Protein 7NCC (pdb70)

Organism: Bacillus methanolicus (strain MGA3 / ATCC 53907) (NCBI:txid796606)

Foldseek 3Di:
DAAAACQVQLVVLLVPLFAAEEEEDQELLLLLLLLVLCQVLVFAHEYEYEPVSQVVHPHLLSNRVSNRVSCVVVVRDHHYFYEYPQQDALVSLVRNVVSPGQEYEPECQVPDLVSQLVRLLSSLVVNVVPNHAYEYEHFDAAEPPRQWDDPRRFGDLVSLLCSLVSRVHQEYETHAQHYADDRNDARRGPLVSLLSNCVSRVHAYEAENQPPHDLVRLSSSSVSRHHYYYDYVQLVVQLVVQLCVVCVVDVPDDDVCVSSVSSSVRSNVSSSVVCVSRVSRPVD/DAAAACQVLLVVLLVPLFAAEEEEDQELLLLLLQQVLCQVLVFEHEHEYEPVSQVVHVHLLSNNVSNVVSCVVVVRPHHYAYEYPQADALVSLVRNVVSPGQEYEDEPQVPDLVVQLVRLQVSCVVNVVPNHAYEYEHFDAAEPVPAWDDPNRFGDLVSLLVSLVSRVHQEYETRQQAHADDHSDATRGPLVSLLSNCVSRVHAYEAENCVPHDLVNLSSSSNSRHRYYYDYVQLVVQLVVLLVVQCVVDVPDDPVCSSNVVSSVSNSVSSSVVCVSRVRRPVD

Radius of gyration: 27.23 Å; Cα contacts (8 Å, |Δi|>4): 1271; chains: 2; bounding box: 46×60×80 Å

Secondary structure (DSSP, 8-state):
-----SHHHHHHHHHHT--EEEEE--SHHHHHHHHHHHHHTT--EEEEE-HHHHHHHT-HHHHHHHHHHHHHHTT--S-EEEEEEEE-SHHHHHHHHHTT-SEEEE--TTS-HHHHHHHHHHHHHHHTTTT-EEEEEES-PBPGGG-SPPGGGSPPHHHHHHHHHHH--SEEEE-SS-BSSS-SSS----HHHHHHHHHHH-S-EEES--TT--HHHHHHHHHTTEEEEEE-HHHHHHHHHHHHHHHHH-TT---THHHHHHHHHHHHHHHHHHHHHHT-TT--/-----SHHHHHHHHHHT--EEEEE--SHHHHHHHHHHHHHTT--EEEEE-HHHHHHHT-HHHHHHHHHHHHHHTT--S-EEEEEEEE-SHHHHHHHHHTT-SEEEE--TTS-HHHHHHHHHHHHHHHTTTT-EEEEEES--EEGGG-SPPGGGSPPHHHHHHHHHHH--SEEEE-SS-EES--SSS----HHHHHHHHHHH-S-EEE---TT--HHHHHHHHHTTEEEEEE-HHHHHHHHHHHHHHHHT-TT---THHHHHHHHHHHHHHHHHHHHHHT-TTT-

InterPro domains:
  IPR000771 Fructose-bisphosphate aldolase, class-II [PF01116] (4-283)
  IPR000771 Fructose-bisphosphate aldolase, class-II [PIRSF001359] (1-284)
  IPR000771 Fructose-bisphosphate aldolase, class-II [PS00602] (74-87)
  IPR000771 Fructose-bisphosphate aldolase, class-II [PS00806] (134-145)
  IPR000771 Fructose-bisphosphate aldolase, class-II [TIGR00167] (1-284)
  IPR000771 Fructose-bisphosphate aldolase, class-II [cd00947] (6-282)
  IPR011289 Fructose-1,6-bisphosphate aldolase, class 2 [TIGR01859] (3-284)
  IPR013785 Aldolase-type TIM barrel [G3DSA:3.20.20.70] (1-284)

Structure (mmCIF, N/CA/C/O backbone):
data_7NCC
#
_entry.id   7NCC
#
_cell.length_a   91.582
_cell.length_b   122.121
_cell.length_c   160.963
_cell.angle_alpha   90.000
_cell.angle_beta   90.000
_cell.angle_gamma   90.000
#
_symmetry.space_group_name_H-M   'C 2 2 21'
#
loop_
_entity.id
_entity.type
_entity.pdbx_description
1 polymer 'Putative class II fructose-1,6-bisphosphate aldolase'
2 non-polymer D-MALATE
3 non-polymer 'PHOSPHATE ION'
4 non-polymer IMIDAZOLE
5 water water
#
loop_
_atom_site.group_PDB
_atom_site.id
_atom_site.type_symbol
_atom_site.label_atom_id
_atom_site.label_alt_id
_atom_site.label_comp_id
_atom_site.label_asym_id
_atom_site.label_entity_id
_atom_site.label_seq_id
_atom_site.pdbx_PDB_ins_code
_atom_site.Cartn_x
_atom_site.Cartn_y
_atom_site.Cartn_z
_atom_site.occupancy
_atom_site.B_iso_or_equiv
_atom_site.auth_seq_id
_atom_site.auth_comp_id
_atom_site.auth_asym_id
_atom_site.auth_atom_id
_atom_site.pdbx_PDB_model_num
ATOM 1 N N . MET A 1 1 ? 1.633 37.289 38.224 1.00 129.00 1 MET A N 1
ATOM 2 C CA . MET A 1 1 ? 3.089 37.318 38.202 1.00 109.75 1 MET A CA 1
ATOM 3 C C . MET A 1 1 ? 3.615 36.266 37.238 1.00 79.18 1 MET A C 1
ATOM 4 O O . MET A 1 1 ? 4.819 36.147 37.136 1.00 67.76 1 MET A O 1
ATOM 9 N N . PRO A 1 2 ? 2.767 35.607 36.415 1.00 68.99 2 PRO A N 1
ATOM 10 C CA . PRO A 1 2 ? 3.105 34.342 35.764 1.00 65.67 2 PRO A CA 1
ATOM 11 C C . PRO A 1 2 ? 4.040 34.472 34.559 1.00 53.14 2 PRO A C 1
ATOM 12 O O . PRO A 1 2 ? 4.448 35.552 34.244 1.00 44.14 2 PRO A O 1
ATOM 16 N N . LEU A 1 3 ? 4.226 33.386 33.813 1.00 38.76 3 LEU A N 1
ATOM 17 C CA . LEU A 1 3 ? 5.064 33.424 32.595 1.00 36.77 3 LEU A CA 1
ATOM 18 C C . LEU A 1 3 ? 4.333 34.203 31.500 1.00 32.22 3 LEU A C 1
ATOM 19 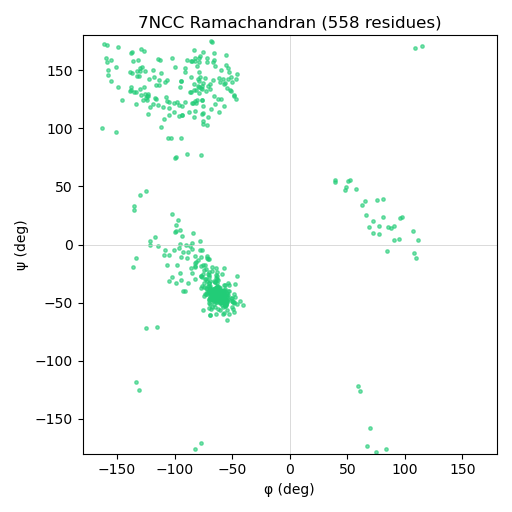O O . LEU A 1 3 ? 3.112 34.322 31.570 1.00 33.98 3 LEU A O 1
ATOM 24 N N . VAL A 1 4 ? 5.086 34.731 30.545 1.00 28.51 4 VAL A N 1
ATOM 25 C CA . VAL A 1 4 ? 4.570 35.435 29.346 1.00 27.76 4 VAL A CA 1
ATOM 26 C C . VAL A 1 4 ? 5.374 34.943 28.138 1.00 25.90 4 VAL A C 1
ATOM 27 O O . VAL A 1 4 ? 6.530 34.415 28.308 1.00 23.55 4 VAL A O 1
ATOM 31 N N . SER A 1 5 ? 4.764 35.103 26.958 1.00 24.37 5 SER A N 1
ATOM 32 C CA . SER A 1 5 ? 5.431 34.922 25.635 1.00 27.28 5 SER A CA 1
ATOM 33 C C . SER A 1 5 ? 6.469 36.042 25.441 1.00 27.22 5 SER A C 1
ATOM 34 O O . SER A 1 5 ? 6.521 36.969 26.304 1.00 28.41 5 SER A O 1
ATOM 37 N N . MET A 1 6 ? 7.246 35.992 24.361 1.00 24.75 6 MET A N 1
ATOM 38 C CA . MET A 1 6 ? 8.208 37.074 24.016 1.00 29.01 6 MET A CA 1
ATOM 39 C C . MET A 1 6 ? 7.515 38.193 23.234 1.00 31.40 6 MET A C 1
ATOM 40 O O . MET A 1 6 ? 8.169 39.200 22.961 1.00 31.68 6 MET A O 1
ATOM 45 N N . LYS A 1 7 ? 6.241 38.051 22.893 1.00 34.49 7 LYS A N 1
ATOM 46 C CA . LYS A 1 7 ? 5.608 39.019 21.969 1.00 39.89 7 LYS A CA 1
ATOM 47 C C . LYS A 1 7 ? 5.697 40.435 22.525 1.00 39.52 7 LYS A C 1
ATOM 48 O O . LYS A 1 7 ? 6.316 41.287 21.897 1.00 33.03 7 LYS A O 1
ATOM 54 N N . ASP A 1 8 ? 5.120 40.666 23.695 1.00 37.53 8 ASP A N 1
ATOM 55 C CA . ASP A 1 8 ? 4.972 42.033 24.239 1.00 37.39 8 ASP A CA 1
ATOM 56 C C . ASP A 1 8 ? 6.358 42.567 24.576 1.00 33.76 8 ASP A C 1
ATOM 57 O O . ASP A 1 8 ? 6.604 43.706 24.242 1.00 36.69 8 ASP A O 1
ATOM 62 N N . MET A 1 9 ? 7.243 41.754 25.160 1.00 31.90 9 MET A N 1
ATOM 63 C CA . MET A 1 9 ? 8.544 42.280 25.649 1.00 29.17 9 MET A CA 1
ATOM 64 C C . MET A 1 9 ? 9.429 42.647 24.458 1.00 28.80 9 MET A C 1
ATOM 65 O O . MET A 1 9 ? 10.147 43.606 24.638 1.00 25.20 9 MET A O 1
ATOM 70 N N . LEU A 1 10 ? 9.408 41.925 23.319 1.00 31.24 10 LEU A N 1
ATOM 71 C CA . LEU A 1 10 ? 10.306 42.261 22.154 1.00 33.15 10 LEU A CA 1
ATOM 72 C C . LEU A 1 10 ? 9.741 43.474 21.415 1.00 30.97 10 LEU A C 1
ATOM 73 O O . LEU A 1 10 ? 10.511 44.330 20.994 1.00 32.66 10 LEU A O 1
ATOM 78 N N . ASN A 1 11 ? 8.423 43.566 21.302 1.00 33.48 11 ASN A N 1
ATOM 79 C CA . ASN A 1 11 ? 7.803 44.789 20.743 1.00 33.12 11 ASN A CA 1
ATOM 80 C C . ASN A 1 11 ? 8.153 46.017 21.589 1.00 35.34 11 ASN A C 1
ATOM 81 O O . ASN A 1 11 ? 8.482 47.047 20.958 1.00 31.04 11 ASN A O 1
ATOM 86 N N . HIS A 1 12 ? 7.971 45.969 22.923 1.00 36.52 12 HIS A N 1
ATOM 87 C CA . HIS A 1 12 ? 8.401 47.074 23.823 1.00 35.08 12 HIS A CA 1
ATOM 88 C C . HIS A 1 12 ? 9.890 47.355 23.595 1.00 32.69 12 HIS A C 1
ATOM 89 O O . HIS A 1 12 ? 10.264 48.518 23.583 1.00 31.30 12 HIS A O 1
ATOM 96 N N . GLY A 1 13 ? 10.728 46.339 23.444 1.00 30.18 13 GLY A N 1
ATOM 97 C CA . GLY A 1 13 ? 12.163 46.551 23.181 1.00 25.94 13 GLY A CA 1
ATOM 98 C C . GLY A 1 13 ? 12.356 47.233 21.832 1.00 30.65 13 GLY A C 1
ATOM 99 O O . GLY A 1 13 ? 13.115 48.236 21.770 1.00 32.63 13 GLY A O 1
ATOM 100 N N . LYS A 1 14 ? 11.697 46.746 20.780 1.00 30.78 14 LYS A N 1
ATOM 101 C CA . LYS A 1 14 ? 11.912 47.318 19.423 1.00 35.26 14 LYS A CA 1
ATOM 102 C C . LYS A 1 14 ? 11.443 48.767 19.468 1.00 33.47 14 LYS A C 1
ATOM 103 O O . LYS A 1 14 ? 12.166 49.599 18.947 1.00 31.30 14 LYS A O 1
ATOM 109 N N . GLU A 1 15 ? 10.316 49.038 20.128 1.00 36.64 15 GLU A N 1
ATOM 110 C CA . GLU A 1 15 ? 9.721 50.400 20.202 1.00 41.88 15 GLU A CA 1
ATOM 111 C C . GLU A 1 15 ? 10.669 51.368 20.927 1.00 41.86 15 GLU A C 1
ATOM 112 O O . GLU A 1 15 ? 10.673 52.510 20.532 1.00 36.93 15 GLU A O 1
ATOM 118 N N . ASN A 1 16 ? 11.468 50.957 21.913 1.00 43.38 16 ASN A N 1
ATOM 119 C CA . ASN A 1 16 ? 12.165 51.925 22.818 1.00 41.72 16 ASN A CA 1
ATOM 120 C C . ASN A 1 16 ? 13.673 51.829 22.681 1.00 40.50 16 ASN A C 1
ATOM 121 O O . ASN A 1 16 ? 14.388 52.493 23.461 1.00 56.98 16 ASN A O 1
ATOM 126 N N . GLY A 1 17 ? 14.149 51.046 21.730 1.00 37.76 17 GLY A N 1
ATOM 127 C CA . GLY A 1 17 ? 15.592 50.976 21.450 1.00 41.12 17 GLY A CA 1
ATOM 128 C C . GLY A 1 17 ? 16.343 50.161 22.479 1.00 37.71 17 GLY A C 1
ATOM 129 O O . GLY A 1 17 ? 17.464 50.537 22.791 1.00 41.63 17 GLY A O 1
ATOM 130 N N . TYR A 1 18 ? 15.776 49.053 22.966 1.00 36.92 18 TYR A N 1
ATOM 131 C CA . TYR A 1 18 ? 16.563 48.093 23.790 1.00 35.03 18 TYR A CA 1
ATOM 132 C C . TYR A 1 18 ? 16.267 46.652 23.379 1.00 36.17 18 TYR A C 1
ATOM 133 O O . TYR A 1 18 ? 15.290 46.398 22.629 1.00 35.59 18 TYR A O 1
ATOM 142 N N . ALA A 1 19 ? 17.137 45.753 23.844 1.00 32.41 19 ALA A N 1
ATOM 143 C CA . ALA A 1 19 ? 17.105 44.293 23.619 1.00 30.66 19 ALA A CA 1
ATOM 144 C C . ALA A 1 19 ? 16.841 43.558 24.944 1.00 33.95 19 ALA A C 1
ATOM 145 O O . ALA A 1 19 ? 17.441 43.901 25.961 1.00 33.57 19 ALA A O 1
ATOM 147 N N . VAL A 1 20 ? 15.976 42.553 24.900 1.00 34.69 20 VAL A N 1
ATOM 148 C CA . VAL A 1 20 ? 15.868 41.540 25.982 1.00 31.62 20 VAL A CA 1
ATOM 149 C C . VAL A 1 20 ? 16.933 40.464 25.759 1.00 29.76 20 VAL A C 1
ATOM 150 O O . VAL A 1 20 ? 17.029 39.978 24.675 1.00 27.94 20 VAL A O 1
ATOM 154 N N . GLY A 1 21 ? 17.678 40.081 26.798 1.00 32.37 21 GLY A N 1
ATOM 155 C CA . GLY A 1 21 ? 18.610 38.944 26.722 1.00 24.83 21 GLY A CA 1
ATOM 156 C C . GLY A 1 21 ? 17.898 37.605 26.814 1.00 24.70 21 GLY A C 1
ATOM 157 O O . GLY A 1 21 ? 16.909 37.493 27.569 1.00 27.38 21 GLY A O 1
ATOM 158 N N . GLN A 1 22 ? 18.383 36.599 26.084 1.00 23.62 22 GLN A N 1
ATOM 159 C CA . GLN A 1 22 ? 18.013 35.199 26.341 1.00 24.87 22 GLN A CA 1
ATOM 160 C C . GLN A 1 22 ? 19.242 34.553 26.953 1.00 26.92 22 GLN A C 1
ATOM 161 O O . GLN A 1 22 ? 20.312 34.640 26.350 1.00 25.41 22 GLN A O 1
ATOM 167 N N . PHE A 1 23 ? 19.069 33.920 28.108 1.00 26.60 23 PHE A N 1
ATOM 168 C CA . PHE A 1 23 ? 20.166 33.261 28.843 1.00 24.20 23 PHE A CA 1
ATOM 169 C C . PHE A 1 23 ? 19.719 31.829 29.014 1.00 22.76 23 PHE A C 1
ATOM 170 O O . PHE A 1 23 ? 18.621 31.591 29.547 1.00 24.08 23 PHE A O 1
ATOM 178 N N . ASN A 1 24 ? 20.542 30.904 28.561 1.00 23.56 24 ASN A N 1
ATOM 179 C CA . ASN A 1 24 ? 20.124 29.487 28.528 1.00 24.55 24 ASN A CA 1
ATOM 180 C C . ASN A 1 24 ? 20.292 28.837 29.903 1.00 25.77 24 ASN A C 1
ATOM 181 O O . ASN A 1 24 ? 21.384 28.952 30.501 1.00 28.27 24 ASN A O 1
ATOM 186 N N . ILE A 1 25 ? 19.248 28.123 30.331 1.00 25.17 25 ILE A N 1
ATOM 187 C CA . ILE A 1 25 ? 19.335 27.306 31.557 1.00 25.43 25 ILE A CA 1
ATOM 188 C C . ILE A 1 25 ? 20.233 26.097 31.249 1.00 23.54 25 ILE A C 1
ATOM 189 O O . ILE A 1 25 ? 19.782 25.168 30.564 1.00 23.61 25 ILE A O 1
ATOM 194 N N . ASN A 1 26 ? 21.485 26.132 31.708 1.00 24.47 26 ASN A N 1
ATOM 195 C CA . ASN A 1 26 ? 22.481 25.046 31.489 1.00 26.65 26 ASN A CA 1
ATOM 196 C C . ASN A 1 26 ? 22.108 23.797 32.293 1.00 27.74 26 ASN A C 1
ATOM 197 O O . ASN A 1 26 ? 22.280 22.662 31.806 1.00 28.36 26 ASN A O 1
ATOM 202 N N . ASN A 1 27 ? 21.664 24.015 33.522 1.00 29.62 27 ASN A N 1
ATOM 203 C CA . ASN A 1 27 ? 21.365 22.958 34.536 1.00 32.32 27 ASN A CA 1
ATOM 204 C C . ASN A 1 27 ? 20.463 23.629 35.575 1.00 30.89 27 ASN A C 1
ATOM 205 O O . ASN A 1 27 ? 20.314 24.865 35.498 1.00 29.65 27 ASN A O 1
ATOM 210 N N . LEU A 1 28 ? 19.909 22.904 36.532 1.00 29.81 28 LEU A N 1
ATOM 211 C CA . LEU A 1 28 ? 18.845 23.462 37.407 1.00 31.10 28 LEU A CA 1
ATOM 212 C C . LEU A 1 28 ? 19.329 24.692 38.194 1.00 27.95 28 LEU A C 1
ATOM 213 O O . LEU A 1 28 ? 18.503 25.621 38.339 1.00 27.16 28 LEU A O 1
ATOM 218 N N A GLU A 1 29 ? 20.604 24.692 38.646 0.50 35.19 29 GLU A N 1
ATOM 219 N N B GLU A 1 29 ? 20.587 24.709 38.661 0.50 35.09 29 GLU A N 1
ATOM 220 C CA A GLU A 1 29 ? 21.261 25.756 39.480 0.50 38.06 29 GLU A CA 1
ATOM 221 C CA B GLU A 1 29 ? 21.176 25.782 39.526 0.50 38.24 29 GLU A CA 1
ATOM 222 C C A GLU A 1 29 ? 21.206 27.116 38.763 0.50 33.68 29 GLU A C 1
ATOM 223 C C B GLU A 1 29 ? 21.239 27.130 38.776 0.50 35.18 29 GLU A C 1
ATOM 224 O O A GLU A 1 29 ? 20.909 28.151 39.407 0.50 31.78 29 GLU A O 1
ATOM 225 O O B GLU A 1 29 ? 21.011 28.184 39.413 0.50 32.89 29 GLU A O 1
ATOM 236 N N . PHE A 1 30 ? 21.527 27.108 37.472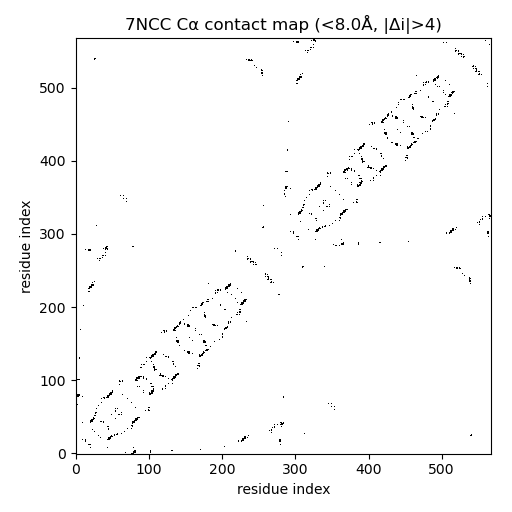 1.00 33.58 30 PHE A N 1
ATOM 237 C CA . PHE A 1 30 ? 21.507 28.300 36.586 1.00 34.78 30 PHE A CA 1
ATOM 238 C C . PHE A 1 30 ? 20.176 29.028 36.632 1.00 31.87 30 PHE A C 1
ATOM 239 O O . PHE A 1 30 ? 20.156 30.245 36.517 1.00 39.68 30 PHE A O 1
ATOM 247 N N . GLY A 1 31 ? 19.086 28.271 36.637 1.00 31.97 31 GLY A N 1
ATOM 248 C CA . GLY A 1 31 ? 17.735 28.844 36.564 1.00 35.65 31 GLY A CA 1
ATOM 249 C C . GLY A 1 31 ? 17.544 29.885 37.636 1.00 37.51 31 GLY A C 1
ATOM 250 O O . GLY A 1 31 ? 16.946 30.957 37.349 1.00 37.02 31 GLY A O 1
ATOM 251 N N . GLN A 1 32 ? 18.071 29.612 38.829 1.00 34.42 32 GLN A N 1
ATOM 252 C CA . GLN A 1 32 ? 17.819 30.533 39.963 1.00 34.23 32 GLN A CA 1
ATOM 253 C C . GLN A 1 32 ? 18.624 31.806 39.710 1.00 30.07 32 GLN A C 1
ATOM 254 O O . GLN A 1 32 ? 18.078 32.948 39.989 1.00 30.89 32 GLN A O 1
ATOM 260 N N . ALA A 1 33 ? 19.839 31.641 39.174 1.00 24.09 33 ALA A N 1
ATOM 261 C CA . ALA A 1 33 ? 20.745 32.766 38.880 1.00 27.05 33 ALA A CA 1
ATOM 262 C C . ALA A 1 33 ? 20.090 33.696 37.846 1.00 29.60 33 ALA A C 1
ATOM 263 O O . ALA A 1 33 ? 20.160 34.953 37.975 1.00 31.30 33 ALA A O 1
ATOM 265 N N . ILE A 1 34 ? 19.458 33.117 36.834 1.00 26.20 34 ILE A N 1
ATOM 266 C CA . ILE A 1 34 ? 18.907 33.953 35.735 1.00 24.80 34 ILE A CA 1
ATOM 267 C C . ILE A 1 34 ? 17.746 34.782 36.292 1.00 25.23 34 ILE A C 1
ATOM 268 O O . ILE A 1 34 ? 17.683 35.996 35.994 1.00 28.61 34 ILE A O 1
ATOM 273 N N . LEU A 1 35 ? 16.860 34.162 37.072 1.00 22.83 35 LEU A N 1
ATOM 274 C CA . LEU A 1 35 ? 15.713 34.868 37.706 1.00 25.05 35 LEU A CA 1
ATOM 275 C C . LEU A 1 35 ? 16.169 35.944 38.715 1.00 27.78 35 LEU A C 1
ATOM 276 O O . LEU A 1 35 ? 15.521 36.998 38.774 1.00 32.47 35 LEU A O 1
ATOM 281 N N A GLN A 1 36 ? 17.214 35.748 39.517 0.50 29.01 36 GLN A N 1
ATOM 282 N N B GLN A 1 36 ? 17.221 35.660 39.485 0.50 28.70 36 GLN A N 1
ATOM 283 C CA A GLN A 1 36 ? 17.517 36.796 40.526 0.50 29.82 36 GLN A CA 1
ATOM 284 C CA B GLN A 1 36 ? 17.755 36.572 40.522 0.50 28.97 36 GLN A CA 1
ATOM 285 C C A GLN A 1 36 ? 18.281 37.914 39.799 0.50 29.08 36 GLN A C 1
ATOM 286 C C B GLN A 1 36 ? 18.257 37.822 39.788 0.50 28.18 36 GLN A C 1
ATOM 287 O O A GLN A 1 36 ? 18.032 39.113 40.141 0.50 32.10 36 GLN A O 1
ATOM 288 O O B GLN A 1 36 ? 17.826 38.973 40.121 0.50 30.44 36 GLN A O 1
ATOM 299 N N . ALA A 1 37 ? 19.078 37.599 38.767 1.00 24.52 37 ALA A N 1
ATOM 300 C CA . ALA A 1 37 ? 19.614 38.683 37.906 1.00 24.08 37 ALA A CA 1
ATOM 301 C C . ALA A 1 37 ? 18.457 39.582 37.415 1.00 26.15 37 ALA A C 1
ATOM 302 O O . ALA A 1 37 ? 18.466 40.835 37.642 1.00 31.26 37 ALA A O 1
ATOM 304 N N . ALA A 1 38 ? 17.476 39.001 36.743 1.00 27.38 38 ALA A N 1
ATOM 305 C CA . ALA A 1 38 ? 16.336 39.733 36.158 1.00 27.94 38 ALA A CA 1
ATOM 306 C C . ALA A 1 38 ? 15.605 40.499 37.249 1.00 27.55 38 ALA A C 1
ATOM 307 O O . ALA A 1 38 ? 15.273 41.687 37.012 1.00 28.84 38 ALA A O 1
ATOM 309 N N . GLU A 1 39 ? 15.306 39.834 38.369 1.00 29.20 39 GLU A N 1
ATOM 310 C CA . GLU A 1 39 ? 14.573 40.513 39.489 1.00 32.54 39 GLU A CA 1
ATOM 311 C C . GLU A 1 39 ? 15.372 41.730 40.000 1.00 32.91 39 GLU A C 1
ATOM 312 O O . GLU A 1 39 ? 14.760 42.819 40.159 1.00 37.31 39 GLU A O 1
ATOM 318 N N . GLU A 1 40 ? 16.666 41.559 40.259 1.00 26.71 40 GLU A N 1
ATOM 319 C CA . GLU A 1 40 ? 17.560 42.634 40.736 1.00 29.64 40 GLU A CA 1
ATOM 320 C C . GLU A 1 40 ? 17.722 43.777 39.724 1.00 33.97 40 GLU A C 1
ATOM 321 O O . GLU A 1 40 ? 18.017 44.921 40.166 1.00 33.89 40 GLU A O 1
ATOM 327 N N . GLU A 1 41 ? 17.628 43.522 38.426 1.00 36.40 41 GLU A N 1
ATOM 328 C CA . GLU A 1 41 ? 17.817 44.577 37.367 1.00 35.77 41 GLU A CA 1
ATOM 329 C C . GLU A 1 41 ? 16.464 45.143 36.950 1.00 36.49 41 GLU A C 1
ATOM 330 O O . GLU A 1 41 ? 16.392 46.009 36.050 1.00 44.50 41 GLU A O 1
ATOM 336 N N . LYS A 1 42 ? 15.410 44.642 37.557 1.00 33.68 42 LYS A N 1
ATOM 337 C CA . LYS A 1 42 ? 14.035 45.016 37.177 1.00 36.17 42 LYS A CA 1
ATOM 338 C C . LYS A 1 42 ? 13.980 44.896 35.660 1.00 35.20 42 LYS A C 1
ATOM 339 O O . LYS A 1 42 ? 13.482 45.798 35.041 1.00 35.25 42 LYS A O 1
ATOM 345 N N . SER A 1 43 ? 14.499 43.774 35.151 1.00 35.24 43 SER A N 1
ATOM 346 C CA . SER A 1 43 ? 14.598 43.433 33.717 1.00 31.87 43 SER A CA 1
ATOM 347 C C . SER A 1 43 ? 13.589 42.364 33.293 1.00 31.36 43 SER A C 1
ATOM 348 O O . SER A 1 43 ? 13.351 41.342 33.965 1.00 27.50 43 SER A O 1
ATOM 351 N N . PRO A 1 44 ? 13.003 42.491 32.087 1.00 27.20 44 PRO A N 1
ATOM 352 C CA . PRO A 1 44 ? 12.417 41.306 31.475 1.00 28.10 44 PRO A CA 1
ATOM 353 C C . PRO A 1 44 ? 13.545 40.318 31.131 1.00 22.13 44 PRO A C 1
ATOM 354 O O . PRO A 1 44 ? 14.706 40.683 30.995 1.00 23.63 44 PRO A O 1
ATOM 358 N N . VAL A 1 45 ? 13.201 39.054 31.009 1.00 23.00 45 VAL A N 1
ATOM 359 C CA . VAL A 1 45 ? 14.242 38.038 30.699 1.00 24.03 45 VAL A CA 1
ATOM 360 C C . VAL A 1 45 ? 13.609 36.884 29.935 1.00 22.59 45 VAL A C 1
ATOM 361 O O . VAL A 1 45 ? 12.387 36.561 30.116 1.00 24.06 45 VAL A O 1
ATOM 365 N N . ILE A 1 46 ? 14.440 36.245 29.136 1.00 22.72 46 ILE A N 1
ATOM 366 C CA . ILE A 1 46 ? 14.030 35.065 28.333 1.00 22.65 46 ILE A CA 1
ATOM 367 C C . ILE A 1 46 ? 14.890 33.929 28.817 1.00 20.21 46 ILE A C 1
ATOM 368 O O . ILE A 1 46 ? 16.092 34.047 28.733 1.00 23.27 46 ILE A O 1
ATOM 373 N N . ILE A 1 47 ? 14.269 32.870 29.308 1.00 20.90 47 ILE A N 1
ATOM 374 C CA . ILE A 1 47 ? 15.041 31.678 29.712 1.00 23.77 47 ILE A CA 1
ATOM 375 C C . ILE A 1 47 ? 15.051 30.741 28.490 1.00 23.02 47 ILE A C 1
ATOM 376 O O . ILE A 1 47 ? 13.966 30.249 28.053 1.00 26.59 47 ILE A O 1
ATOM 381 N N . GLY A 1 48 ? 16.217 30.570 27.891 1.00 25.49 48 GLY A N 1
ATOM 382 C CA . GLY A 1 48 ? 16.357 29.675 26.725 1.00 24.38 48 GLY A CA 1
ATOM 383 C C . GLY A 1 48 ? 16.527 28.233 27.194 1.00 24.52 48 GLY A C 1
ATOM 384 O O . GLY A 1 48 ? 17.284 28.004 28.162 1.00 23.66 48 GLY A O 1
ATOM 385 N N . VAL A 1 49 ? 15.870 27.284 26.538 1.00 22.49 49 VAL A N 1
ATOM 386 C CA . VAL A 1 49 ? 16.122 25.844 26.781 1.00 25.56 49 VAL A CA 1
ATOM 387 C C . VAL A 1 49 ? 16.477 25.126 25.487 1.00 25.56 49 VAL A C 1
ATOM 388 O O . VAL A 1 49 ? 15.673 25.131 24.540 1.00 31.19 49 VAL A O 1
ATOM 392 N N . SER A 1 50 ? 17.601 24.446 25.481 1.00 25.14 50 SER A N 1
ATOM 393 C CA . SER A 1 50 ? 17.968 23.544 24.359 1.00 25.42 50 SER A CA 1
ATOM 394 C C . SER A 1 50 ? 17.315 22.196 24.621 1.00 26.26 50 SER A C 1
ATOM 395 O O . SER A 1 50 ? 16.991 21.899 25.803 1.00 24.20 50 SER A O 1
ATOM 398 N N . VAL A 1 51 ? 17.130 21.405 23.579 1.00 26.98 51 VAL A N 1
ATOM 399 C CA . VAL A 1 51 ? 16.693 19.993 23.699 1.00 27.93 51 VAL A CA 1
ATOM 400 C C . VAL A 1 51 ? 17.740 19.251 24.548 1.00 30.18 51 VAL A C 1
ATOM 401 O O . VAL A 1 51 ? 17.315 18.457 25.432 1.00 29.25 51 VAL A O 1
ATOM 405 N N . GLY A 1 52 ? 19.043 19.486 24.340 1.00 30.04 52 GLY A N 1
ATOM 406 C CA . GLY A 1 52 ? 20.104 18.806 25.136 1.00 30.91 52 GLY A CA 1
ATOM 407 C C . GLY A 1 52 ? 20.066 19.171 26.629 1.00 29.59 52 GLY A C 1
ATOM 408 O O . GLY A 1 52 ? 20.253 18.283 27.505 1.00 26.07 52 GLY A O 1
ATOM 409 N N . ALA A 1 53 ? 19.817 20.437 26.960 1.00 27.62 53 ALA A N 1
ATOM 410 C CA . ALA A 1 53 ? 19.722 20.865 28.359 1.00 27.98 53 ALA A CA 1
ATOM 411 C C . ALA A 1 53 ? 18.503 20.172 28.978 1.00 29.39 53 ALA A C 1
ATOM 412 O O . ALA A 1 53 ? 18.630 19.627 30.103 1.00 28.07 53 ALA A O 1
ATOM 414 N N . ALA A 1 54 ? 17.376 20.166 28.267 1.00 25.70 54 ALA A N 1
ATOM 415 C CA . ALA A 1 54 ? 16.125 19.502 28.679 1.00 29.49 54 ALA A CA 1
ATOM 416 C C . ALA A 1 54 ? 16.388 18.020 28.955 1.00 34.19 54 ALA A C 1
ATOM 417 O O . ALA A 1 54 ? 15.955 17.536 30.037 1.00 30.91 54 ALA A O 1
ATOM 419 N N . ASN A 1 55 ? 17.057 17.301 28.062 1.00 35.26 55 ASN A N 1
ATOM 420 C CA . ASN A 1 55 ? 17.420 15.873 28.312 1.00 36.21 55 ASN A CA 1
ATOM 421 C C . ASN A 1 55 ? 18.244 15.766 29.608 1.00 30.73 55 ASN A C 1
ATOM 422 O O . ASN A 1 55 ? 17.949 14.914 30.386 1.00 25.34 55 ASN A O 1
ATOM 427 N N . TYR A 1 56 ? 19.261 16.607 29.800 1.00 31.58 56 TYR A N 1
ATOM 428 C CA . TYR A 1 56 ? 20.114 16.589 31.008 1.00 32.65 56 TYR A CA 1
ATOM 429 C C . TYR A 1 56 ? 19.238 16.796 32.266 1.00 29.70 56 TYR A C 1
ATOM 430 O O . TYR A 1 56 ? 19.502 16.048 33.222 1.00 28.77 56 TYR A O 1
ATOM 439 N N . MET A 1 57 ? 18.229 17.691 32.254 1.00 25.29 57 MET A N 1
ATOM 440 C CA . MET A 1 57 ? 17.485 18.094 33.481 1.00 24.84 57 MET A CA 1
ATOM 441 C C . MET A 1 57 ? 16.237 17.242 33.713 1.00 27.18 57 MET A C 1
ATOM 442 O O . MET A 1 57 ? 15.608 17.370 34.824 1.00 31.37 57 MET A O 1
ATOM 447 N N . GLY A 1 58 ? 15.886 16.360 32.767 1.00 24.59 58 GLY A N 1
ATOM 448 C CA . GLY A 1 58 ? 14.706 15.492 32.913 1.00 26.22 58 GLY A CA 1
ATOM 449 C C . GLY A 1 58 ? 13.459 16.007 32.220 1.00 28.40 58 GLY A C 1
ATOM 450 O O . GLY A 1 58 ? 12.360 15.601 32.616 1.00 30.88 58 GLY A O 1
ATOM 451 N N . GLY A 1 59 ? 13.573 16.849 31.191 1.00 28.04 59 GLY A N 1
ATOM 452 C CA . GLY A 1 59 ? 12.439 17.123 30.281 1.00 26.48 59 GLY A CA 1
ATOM 453 C C . GLY A 1 59 ? 11.935 18.554 30.338 1.00 27.98 59 GLY A C 1
ATOM 454 O O . GLY A 1 59 ? 12.298 19.322 31.303 1.00 29.11 59 GLY A O 1
ATOM 455 N N . PHE A 1 60 ? 11.047 18.897 29.407 1.00 25.60 60 PHE A N 1
ATOM 456 C CA . PHE A 1 60 ? 10.527 20.274 29.260 1.00 28.05 60 PHE A CA 1
ATOM 457 C C . PHE A 1 60 ? 9.686 20.627 30.488 1.00 27.74 60 PHE A C 1
ATOM 458 O O . PHE A 1 60 ? 9.830 21.748 31.031 1.00 25.42 60 PHE A O 1
ATOM 466 N N . LYS A 1 61 ? 8.840 19.700 30.920 1.00 28.89 61 LYS A N 1
ATOM 467 C CA . LYS A 1 61 ? 7.828 19.958 31.983 1.00 30.39 61 LYS A CA 1
ATOM 468 C C . LYS A 1 61 ? 8.509 20.176 33.346 1.00 27.01 61 LYS A C 1
ATOM 469 O O . LYS A 1 61 ? 8.117 21.091 34.062 1.00 26.10 61 LYS A O 1
ATOM 475 N N . LEU A 1 62 ? 9.501 19.375 33.690 1.00 25.16 62 LEU A N 1
ATOM 476 C CA . LEU A 1 62 ? 10.292 19.584 34.934 1.00 25.89 62 LEU A CA 1
ATOM 477 C C . LEU A 1 62 ? 10.904 20.983 34.930 1.00 28.88 62 LEU A C 1
ATOM 478 O O . LEU A 1 62 ? 10.952 21.551 36.011 1.00 30.72 62 LEU A O 1
ATOM 483 N N . ILE A 1 63 ? 11.413 21.482 33.795 1.00 26.55 63 ILE A N 1
ATOM 484 C CA . ILE A 1 63 ? 12.109 22.802 33.728 1.00 24.11 63 ILE A CA 1
ATOM 485 C C . ILE A 1 63 ? 11.072 23.902 33.944 1.00 22.71 63 ILE A C 1
ATOM 486 O O . ILE A 1 63 ? 11.335 24.797 34.755 1.00 26.21 63 ILE A O 1
ATOM 491 N N . VAL A 1 64 ? 9.897 23.783 33.320 1.00 20.85 64 VAL A N 1
ATOM 492 C CA . VAL A 1 64 ? 8.801 24.775 33.523 1.00 23.85 64 VAL A CA 1
ATOM 493 C C . VAL A 1 64 ? 8.407 24.767 35.019 1.00 27.40 64 VAL A C 1
ATOM 494 O O . VAL A 1 64 ? 8.311 25.884 35.620 1.00 27.21 64 VAL A O 1
ATOM 498 N N . ASP A 1 65 ? 8.160 23.589 35.599 1.00 24.58 65 ASP A N 1
ATOM 499 C CA . ASP A 1 65 ? 7.659 23.502 36.993 1.00 29.81 65 ASP A CA 1
ATOM 500 C C . ASP A 1 65 ? 8.693 24.183 37.906 1.00 27.88 65 ASP A C 1
ATOM 501 O O . ASP A 1 65 ? 8.304 24.948 38.783 1.00 27.35 65 ASP A O 1
ATOM 506 N N . MET A 1 66 ? 9.974 23.957 37.628 1.00 26.46 66 MET A N 1
ATOM 507 C CA . MET A 1 66 ? 11.045 24.450 38.492 1.00 27.58 66 MET A CA 1
ATOM 508 C C . MET A 1 66 ? 11.201 25.963 38.305 1.00 29.62 66 MET A C 1
ATOM 509 O O . MET A 1 66 ? 11.468 26.642 39.322 1.00 29.90 66 MET A O 1
ATOM 514 N N . VAL A 1 67 ? 11.034 26.501 37.093 1.00 24.07 67 VAL A N 1
ATOM 515 C CA . VAL A 1 67 ? 11.092 27.968 36.896 1.00 25.87 67 VAL A CA 1
ATOM 516 C C . VAL A 1 67 ? 9.866 28.538 37.624 1.00 24.93 67 VAL A C 1
ATOM 517 O O . VAL A 1 67 ? 9.977 29.475 38.361 1.00 24.30 67 VAL A O 1
ATOM 521 N N . LYS A 1 68 ? 8.693 27.960 37.467 1.00 24.76 68 LYS A N 1
ATOM 522 C CA . LYS A 1 68 ? 7.490 28.496 38.138 1.00 26.24 68 LYS A CA 1
ATOM 523 C C . LYS A 1 68 ? 7.672 28.393 39.653 1.00 27.04 68 LYS A C 1
ATOM 524 O O . LYS A 1 68 ? 7.362 29.404 40.314 1.00 28.25 68 LYS A O 1
ATOM 530 N N . SER A 1 69 ? 8.176 27.271 40.179 1.00 28.70 69 SER A N 1
ATOM 531 C CA . SER A 1 69 ? 8.433 27.155 41.651 1.00 28.95 69 SER A CA 1
ATOM 532 C C . SER A 1 69 ? 9.430 28.227 42.049 1.00 32.22 69 SER A C 1
ATOM 533 O O . SER A 1 69 ? 9.254 28.768 43.127 1.00 37.00 69 SER A O 1
ATOM 536 N N . SER A 1 70 ? 10.464 28.486 41.250 1.00 27.36 70 SER A N 1
ATOM 537 C CA . SER A 1 70 ? 11.520 29.447 41.653 1.00 28.12 70 SER A CA 1
ATOM 538 C C . SER A 1 70 ? 10.920 30.858 41.628 1.00 30.82 70 SER A C 1
ATOM 539 O O . SER A 1 70 ? 11.228 31.652 42.529 1.00 28.91 70 SER A O 1
ATOM 542 N N . MET A 1 71 ? 10.095 31.185 40.639 1.00 28.97 71 MET A N 1
ATOM 543 C CA . MET A 1 71 ? 9.491 32.550 40.576 1.00 31.42 71 MET A CA 1
ATOM 544 C C . MET A 1 71 ? 8.636 32.802 41.836 1.00 33.18 71 MET A C 1
ATOM 545 O O . MET A 1 71 ? 8.676 33.894 42.425 1.00 31.79 71 MET A O 1
ATOM 550 N N . ASP A 1 72 ? 7.907 31.794 42.253 1.00 31.71 72 ASP A N 1
ATOM 551 C CA . ASP A 1 72 ? 7.091 31.830 43.487 1.00 36.42 72 ASP A CA 1
ATOM 552 C C . ASP A 1 72 ? 7.993 32.084 44.709 1.00 38.31 72 ASP A C 1
ATOM 553 O O . ASP A 1 72 ? 7.787 33.059 45.461 1.00 39.30 72 ASP A O 1
ATOM 558 N N . SER A 1 73 ? 8.989 31.236 44.886 1.00 32.46 73 SER A N 1
ATOM 559 C CA . SER A 1 73 ? 9.951 31.270 46.009 1.00 37.45 73 SER A CA 1
ATOM 560 C C . SER A 1 73 ? 10.719 32.601 46.074 1.00 35.04 73 SER A C 1
ATOM 561 O O . SER A 1 73 ? 10.928 33.044 47.175 1.00 40.52 73 SER A O 1
ATOM 564 N N . TYR A 1 74 ? 11.163 33.226 44.992 1.00 34.70 74 TYR A N 1
ATOM 565 C CA . TYR A 1 74 ? 11.980 34.472 45.037 1.00 38.72 74 TYR A CA 1
ATOM 566 C C . TYR A 1 74 ? 11.132 35.727 44.769 1.00 39.02 74 TYR A C 1
ATOM 567 O O . TYR A 1 74 ? 11.695 36.834 44.590 1.00 41.15 74 TYR A O 1
ATOM 576 N N . ASN A 1 75 ? 9.805 35.607 44.763 1.00 39.49 75 ASN A N 1
ATOM 577 C CA . ASN A 1 75 ? 8.885 36.757 44.493 1.00 47.09 75 ASN A CA 1
ATOM 578 C C . ASN A 1 75 ? 9.284 37.482 43.228 1.00 44.17 75 ASN A C 1
ATOM 579 O O . ASN A 1 75 ? 9.508 38.664 43.331 1.00 42.06 75 ASN A O 1
ATOM 584 N N . VAL A 1 76 ? 9.403 36.775 42.109 1.00 44.64 76 VAL A N 1
ATOM 585 C CA . VAL A 1 76 ? 9.827 37.386 40.817 1.00 37.78 76 VAL A CA 1
ATOM 586 C C . VAL A 1 76 ? 8.636 38.145 40.280 1.00 27.52 76 VAL A C 1
ATOM 587 O O . VAL A 1 76 ? 7.592 37.566 40.134 1.00 31.97 76 VAL A O 1
ATOM 591 N N . THR A 1 77 ? 8.813 39.415 40.018 1.00 27.32 77 THR A N 1
ATOM 592 C CA . THR A 1 77 ? 7.736 40.255 39.429 1.00 30.80 77 THR A CA 1
ATOM 593 C C . THR A 1 77 ? 8.017 40.653 37.975 1.00 30.94 77 THR A C 1
ATOM 594 O O . THR A 1 77 ? 7.113 41.242 37.358 1.00 33.86 77 THR A O 1
ATOM 598 N N . VAL A 1 78 ? 9.204 40.407 37.439 1.00 29.25 78 VAL A N 1
ATOM 599 C CA . VAL A 1 78 ? 9.568 40.882 36.066 1.00 31.94 78 VAL A CA 1
ATOM 600 C C . VAL A 1 78 ? 9.015 39.902 35.038 1.00 33.82 78 VAL A C 1
ATOM 601 O O . VAL A 1 78 ? 8.769 38.745 35.365 1.00 29.97 78 VAL A O 1
ATOM 605 N N . PRO A 1 79 ? 8.819 40.325 33.766 1.00 33.99 79 PRO A N 1
ATOM 606 C CA . PRO A 1 79 ? 8.407 39.409 32.698 1.00 30.39 79 PRO A CA 1
ATOM 607 C C . PRO A 1 79 ? 9.428 38.311 32.418 1.00 27.11 79 PRO A C 1
ATOM 608 O O . PRO A 1 79 ? 10.562 38.614 32.194 1.00 28.99 79 PRO A O 1
ATOM 612 N N . VAL A 1 80 ? 8.978 37.068 32.478 1.00 25.81 80 VAL A N 1
ATOM 613 C CA . VAL A 1 80 ? 9.822 35.885 32.206 1.00 26.83 80 VAL A CA 1
ATOM 614 C C . VAL A 1 80 ? 9.148 35.046 31.122 1.00 24.67 80 VAL A C 1
ATOM 615 O O . VAL A 1 80 ? 7.959 34.669 31.298 1.00 24.75 80 VAL A O 1
ATOM 619 N N . ALA A 1 81 ? 9.916 34.696 30.091 1.00 21.26 81 ALA A N 1
ATOM 620 C CA . ALA A 1 81 ? 9.446 33.820 29.020 1.00 21.46 81 ALA A CA 1
ATOM 621 C C . ALA A 1 81 ? 10.339 32.605 29.085 1.00 22.15 81 ALA A C 1
ATOM 622 O O . ALA A 1 81 ? 11.520 32.788 29.443 1.00 28.08 81 ALA A O 1
ATOM 624 N N . ILE A 1 82 ? 9.757 31.441 28.811 1.00 23.24 82 ILE A N 1
ATOM 625 C CA . ILE A 1 82 ? 10.521 30.176 28.607 1.00 24.44 82 ILE A CA 1
ATOM 626 C C . ILE A 1 82 ? 10.422 29.807 27.122 1.00 21.64 82 ILE A C 1
ATOM 627 O O . ILE A 1 82 ? 9.311 29.570 26.614 1.00 20.89 82 ILE A O 1
ATOM 632 N N . HIS A 1 83 ? 11.569 29.763 26.467 1.00 24.30 83 HIS A N 1
ATOM 633 C CA . HIS A 1 83 ? 11.686 29.675 24.980 1.00 23.92 83 HIS A CA 1
ATOM 634 C C . HIS A 1 83 ? 12.500 28.444 24.621 1.00 22.12 83 HIS A C 1
ATOM 635 O O . HIS A 1 83 ? 13.583 28.319 25.199 1.00 19.81 83 HIS A O 1
ATOM 642 N N . LEU A 1 84 ? 12.002 27.594 23.708 1.00 23.29 84 LEU A N 1
ATOM 643 C CA . LEU A 1 84 ? 12.769 26.453 23.171 1.00 23.94 84 LEU A CA 1
ATOM 644 C C . LEU A 1 84 ? 13.780 27.013 22.166 1.00 27.04 84 LEU A C 1
ATOM 645 O O . LEU A 1 84 ? 13.362 27.521 21.097 1.00 27.98 84 LEU A O 1
ATOM 650 N N . ASP A 1 85 ? 15.056 26.933 22.507 1.00 28.26 85 ASP A N 1
ATOM 651 C CA . ASP A 1 85 ? 16.154 27.411 21.640 1.00 30.30 85 ASP A CA 1
ATOM 652 C C . ASP A 1 85 ? 16.376 26.398 20.514 1.00 34.52 85 ASP A C 1
ATOM 653 O O . ASP A 1 85 ? 16.459 25.170 20.801 1.00 30.47 85 ASP A O 1
ATOM 658 N N . HIS A 1 86 ? 16.491 26.909 19.287 1.00 27.37 86 HIS A N 1
ATOM 659 C CA . HIS A 1 86 ? 16.716 26.120 18.046 1.00 33.82 86 HIS A CA 1
ATOM 660 C C . HIS A 1 86 ? 15.900 24.821 18.053 1.00 31.57 86 HIS A C 1
ATOM 661 O O . HIS A 1 86 ? 16.486 23.757 17.855 1.00 32.52 86 HIS A O 1
ATOM 668 N N . GLY A 1 87 ? 14.584 24.930 18.219 1.00 29.23 87 GLY A N 1
ATOM 669 C CA . GLY A 1 87 ? 13.732 23.733 18.192 1.00 33.06 87 GLY A CA 1
ATOM 670 C C . GLY A 1 87 ? 13.915 23.072 16.815 1.00 32.24 87 GLY A C 1
ATOM 671 O O . GLY A 1 87 ? 13.760 23.762 15.809 1.00 30.44 87 GLY A O 1
ATOM 672 N N . PRO A 1 88 ? 14.283 21.745 16.672 1.00 31.58 88 PRO A N 1
ATOM 673 C CA . PRO A 1 88 ? 14.538 21.070 15.388 1.00 33.78 88 PRO A CA 1
ATOM 674 C C . PRO A 1 88 ? 13.318 20.555 14.618 1.00 35.66 88 PRO A C 1
ATOM 675 O O . PRO A 1 88 ? 13.484 20.195 13.518 1.00 35.78 88 PRO A O 1
ATOM 679 N N . SER A 1 89 ? 12.129 20.556 15.213 1.00 31.32 89 SER A N 1
ATOM 680 C CA . SER A 1 89 ? 10.960 19.860 14.627 1.00 31.81 89 SER A CA 1
ATOM 681 C C . SER A 1 89 ? 9.652 20.415 15.181 1.00 29.12 89 SER A C 1
ATOM 682 O O . SER A 1 89 ? 9.600 20.936 16.314 1.00 30.37 89 SER A O 1
ATOM 685 N N . LEU A 1 90 ? 8.600 20.208 14.400 1.00 29.93 90 LEU A N 1
ATOM 686 C CA . LEU A 1 90 ? 7.205 20.455 14.828 1.00 31.50 90 LEU A CA 1
ATOM 687 C C . LEU A 1 90 ? 6.963 19.694 16.131 1.00 29.74 90 LEU A C 1
ATOM 688 O O . LEU A 1 90 ? 6.464 20.322 17.082 1.00 25.44 90 LEU A O 1
ATOM 693 N N . GLU A 1 91 ? 7.367 18.420 16.184 1.00 28.53 91 GLU A N 1
ATOM 694 C CA . GLU A 1 91 ? 7.118 17.516 17.327 1.00 31.08 91 GLU A CA 1
ATOM 695 C C . GLU A 1 91 ? 7.746 18.117 18.594 1.00 28.60 91 GLU A C 1
ATOM 696 O O . GLU A 1 91 ? 7.061 18.140 19.635 1.00 30.32 91 GLU A O 1
ATOM 702 N N . LYS A 1 92 ? 8.990 18.577 18.544 1.00 29.11 92 LYS A N 1
ATOM 703 C CA . LYS A 1 92 ? 9.637 19.147 19.758 1.00 27.29 92 LYS A CA 1
ATOM 704 C C . LYS A 1 92 ? 8.962 20.440 20.193 1.00 24.94 92 LYS A C 1
ATOM 705 O O . LYS A 1 92 ? 8.866 20.686 21.399 1.00 23.99 92 LYS A O 1
ATOM 711 N N . CYS A 1 93 ? 8.576 21.289 19.264 1.00 23.79 93 CYS A N 1
ATOM 712 C CA . CYS A 1 93 ? 7.849 22.516 19.597 1.00 24.71 93 CYS A CA 1
ATOM 713 C C . CYS A 1 93 ? 6.537 22.157 20.295 1.00 24.86 93 CYS A C 1
ATOM 714 O O . CYS A 1 93 ? 6.193 22.795 21.313 1.00 26.25 93 CYS A O 1
ATOM 717 N N . VAL A 1 94 ? 5.799 21.185 19.760 1.00 23.28 94 VAL A N 1
ATOM 718 C CA . VAL A 1 94 ? 4.492 20.827 20.366 1.00 26.23 94 VAL A CA 1
ATOM 719 C C . VAL A 1 94 ? 4.790 20.343 21.796 1.00 24.03 94 VAL A C 1
ATOM 720 O O . VAL A 1 94 ? 4.079 20.722 22.705 1.00 21.70 94 VAL A O 1
ATOM 724 N N . GLN A 1 95 ? 5.806 19.514 21.944 1.00 21.68 95 GLN A N 1
ATOM 725 C CA . GLN A 1 95 ? 6.140 18.911 23.251 1.00 23.74 95 GLN A CA 1
ATOM 726 C C . GLN A 1 95 ? 6.531 20.019 24.214 1.00 25.59 95 GLN A C 1
ATOM 727 O O . GLN A 1 95 ? 6.144 19.910 25.379 1.00 26.88 95 GLN A O 1
ATOM 733 N N . ALA A 1 96 ? 7.278 21.033 23.762 1.00 23.14 96 ALA A N 1
ATOM 734 C CA . ALA A 1 96 ? 7.729 22.151 24.616 1.00 22.66 96 ALA A CA 1
ATOM 735 C C . ALA A 1 96 ? 6.501 22.966 25.021 1.00 25.87 96 ALA A C 1
ATOM 736 O O . ALA A 1 96 ? 6.320 23.257 26.234 1.00 26.07 96 ALA A O 1
ATOM 738 N N . ILE A 1 97 ? 5.631 23.264 24.067 1.00 21.99 97 ILE A N 1
ATOM 739 C CA . ILE A 1 97 ? 4.365 24.000 24.319 1.00 23.61 97 ILE A CA 1
ATOM 740 C C . ILE A 1 97 ? 3.479 23.235 25.303 1.00 24.20 97 ILE A C 1
ATOM 741 O O . ILE A 1 97 ? 2.983 23.871 26.260 1.00 26.07 97 ILE A O 1
ATOM 746 N N . HIS A 1 98 ? 3.254 21.953 25.066 1.00 20.63 98 HIS A N 1
ATOM 747 C CA . HIS A 1 98 ? 2.471 21.069 25.979 1.00 24.25 98 HIS A CA 1
ATOM 748 C C . HIS A 1 98 ? 3.079 21.087 27.398 1.00 24.48 98 HIS A C 1
ATOM 749 O O . HIS A 1 98 ? 2.328 21.101 28.305 1.00 24.37 98 HIS A O 1
ATOM 756 N N . ALA A 1 99 ? 4.394 21.127 27.554 1.00 25.02 99 ALA A N 1
ATOM 757 C CA . ALA A 1 99 ? 5.062 21.221 28.872 1.00 25.12 99 ALA A CA 1
ATOM 758 C C . ALA A 1 99 ? 4.871 22.600 29.526 1.00 28.03 99 ALA A C 1
ATOM 759 O O . ALA A 1 99 ? 5.248 22.725 30.678 1.00 28.11 99 ALA A O 1
ATOM 761 N N . GLY A 1 100 ? 4.386 23.619 28.829 1.00 26.44 100 GLY A N 1
ATOM 762 C CA . GLY A 1 100 ? 4.189 24.966 29.406 1.00 24.81 100 GLY A CA 1
ATOM 763 C C . GLY A 1 100 ? 5.185 26.022 28.943 1.00 22.50 100 GLY A C 1
ATOM 764 O O . GLY A 1 100 ? 5.254 27.104 29.524 1.00 27.32 100 GLY A O 1
ATOM 765 N N . PHE A 1 101 ? 5.966 25.767 27.933 1.00 21.87 101 PHE A N 1
ATOM 766 C CA . PHE A 1 101 ? 6.799 26.833 27.320 1.00 20.98 101 PHE A CA 1
ATOM 767 C C . PHE A 1 101 ? 5.912 27.943 26.796 1.00 20.41 101 PHE A C 1
ATOM 768 O O . PHE A 1 101 ? 4.799 27.669 26.382 1.00 23.64 101 PHE A O 1
ATOM 776 N N . THR A 1 102 ? 6.415 29.166 26.776 1.00 21.91 102 THR A N 1
ATOM 777 C CA . THR A 1 102 ? 5.632 30.343 26.333 1.00 25.98 102 THR A CA 1
ATOM 778 C C . THR A 1 102 ? 6.159 30.806 24.976 1.00 24.90 102 THR A C 1
ATOM 779 O O . THR A 1 102 ? 5.548 31.731 24.363 1.00 23.34 102 THR A O 1
ATOM 783 N N . SER A 1 103 ? 7.227 30.169 24.508 1.00 23.64 103 SER A N 1
ATOM 784 C CA . SER A 1 103 ? 7.852 30.595 23.252 1.00 22.99 103 SER A CA 1
ATOM 785 C C . SER A 1 103 ? 8.675 29.474 22.630 1.00 23.34 103 SER A C 1
ATOM 786 O O . SER A 1 103 ? 9.304 28.691 23.385 1.00 22.13 103 SER A O 1
ATOM 789 N N . VAL A 1 104 ? 8.694 29.424 21.279 1.00 22.30 104 VAL A N 1
ATOM 790 C CA . VAL A 1 104 ? 9.575 28.448 20.581 1.00 21.91 104 VAL A CA 1
ATOM 791 C C . VAL A 1 104 ? 10.266 29.091 19.400 1.00 22.78 104 VAL A C 1
ATOM 792 O O . VAL A 1 104 ? 9.704 29.981 18.744 1.00 22.82 104 VAL A O 1
ATOM 796 N N . MET A 1 105 ? 11.463 28.614 19.166 1.00 24.48 105 MET A N 1
ATOM 797 C CA . MET A 1 105 ? 12.163 28.890 17.923 1.00 26.93 105 MET A CA 1
ATOM 798 C C . MET A 1 105 ? 12.075 27.608 17.135 1.00 28.64 105 MET A C 1
ATOM 799 O O . MET A 1 105 ? 12.577 26.570 17.601 1.00 28.19 105 MET A O 1
ATOM 804 N N . ILE A 1 106 ? 11.416 27.680 15.996 1.00 29.56 106 ILE A N 1
ATOM 805 C CA . ILE A 1 106 ? 11.472 26.560 15.015 1.00 30.54 106 ILE A CA 1
ATOM 806 C C . ILE A 1 106 ? 12.589 26.894 14.037 1.00 27.10 106 ILE A C 1
ATOM 807 O O . ILE A 1 106 ? 12.454 27.837 13.275 1.00 32.26 106 ILE A O 1
ATOM 812 N N . ASP A 1 107 ? 13.668 26.138 14.073 1.00 30.92 107 ASP A N 1
ATOM 813 C CA . ASP A 1 107 ? 14.882 26.396 13.246 1.00 33.36 107 ASP A CA 1
ATOM 814 C C . ASP A 1 107 ? 14.785 25.560 11.978 1.00 33.02 107 ASP A C 1
ATOM 815 O O . ASP A 1 107 ? 15.290 24.458 11.969 1.00 34.77 107 ASP A O 1
ATOM 820 N N . GLY A 1 108 ? 14.219 26.143 10.930 1.00 33.34 108 GLY A N 1
ATOM 821 C CA . GLY A 1 108 ? 14.122 25.508 9.598 1.00 34.86 108 GLY A CA 1
ATOM 822 C C . GLY A 1 108 ? 15.263 25.935 8.690 1.00 33.96 108 GLY A C 1
ATOM 823 O O . GLY A 1 108 ? 15.157 25.680 7.502 1.00 37.18 108 GLY A O 1
ATOM 824 N N . SER A 1 109 ? 16.308 26.577 9.206 1.00 32.26 109 SER A N 1
ATOM 825 C CA . SER A 1 109 ? 17.314 27.277 8.374 1.00 36.28 109 SER A CA 1
ATOM 826 C C . SER A 1 109 ? 18.145 26.291 7.534 1.00 36.87 109 SER A C 1
ATOM 827 O O . SER A 1 109 ? 18.682 26.750 6.570 1.00 39.53 109 SER A O 1
ATOM 830 N N . HIS A 1 110 ? 18.254 25.010 7.916 1.00 47.13 110 HIS A N 1
ATOM 831 C CA . HIS A 1 110 ? 19.011 23.947 7.196 1.00 47.10 110 HIS A CA 1
ATOM 832 C C . HIS A 1 110 ? 18.187 23.482 5.988 1.00 45.13 110 HIS A C 1
ATOM 833 O O . HIS A 1 110 ? 18.741 22.886 5.085 1.00 53.88 110 HIS A O 1
ATOM 840 N N . LEU A 1 111 ? 16.893 23.758 5.973 1.00 44.77 111 LEU A N 1
ATOM 841 C CA . LEU A 1 111 ? 15.976 23.343 4.885 1.00 45.40 111 LEU A CA 1
ATOM 842 C C . LEU A 1 111 ? 16.000 24.372 3.754 1.00 44.21 111 LEU A C 1
ATOM 843 O O . LEU A 1 111 ? 16.390 25.538 3.933 1.00 43.39 111 LEU A O 1
ATOM 848 N N . PRO A 1 112 ? 15.611 23.937 2.539 1.00 43.42 112 PRO A N 1
ATOM 849 C CA . PRO A 1 112 ? 15.202 24.853 1.470 1.00 42.70 112 PRO A CA 1
ATOM 850 C C . PRO A 1 112 ? 14.148 25.877 1.918 1.00 37.46 112 PRO A C 1
ATOM 851 O O . PRO A 1 112 ? 13.278 25.533 2.631 1.00 37.23 112 PRO A O 1
ATOM 855 N N . LEU A 1 113 ? 14.201 27.100 1.408 1.00 37.91 113 LEU A N 1
ATOM 856 C CA . LEU A 1 113 ? 13.297 28.177 1.875 1.00 36.61 113 LEU A CA 1
ATOM 857 C C . LEU A 1 113 ? 11.828 27.714 1.951 1.00 43.30 113 LEU A C 1
ATOM 858 O O . LEU A 1 113 ? 11.136 28.049 2.940 1.00 42.63 113 LEU A O 1
ATOM 863 N N . GLU A 1 114 ? 11.316 27.016 0.942 1.00 43.66 114 GLU A N 1
ATOM 864 C CA . GLU A 1 114 ? 9.883 26.627 0.899 1.00 49.91 114 GLU A CA 1
ATOM 865 C C . GLU A 1 114 ? 9.579 25.647 2.051 1.00 39.84 114 GLU A C 1
ATOM 866 O O . GLU A 1 114 ? 8.493 25.767 2.642 1.00 36.47 114 GLU A O 1
ATOM 872 N N . GLU A 1 115 ? 10.451 24.666 2.303 1.00 42.94 115 GLU A N 1
ATOM 873 C CA . GLU A 1 115 ? 10.272 23.665 3.391 1.00 44.33 115 GLU A CA 1
ATOM 874 C C . GLU A 1 115 ? 10.326 24.382 4.738 1.00 41.26 115 GLU A C 1
ATOM 875 O O . GLU A 1 115 ? 9.428 24.123 5.591 1.00 46.35 115 GLU A O 1
ATOM 881 N N . ASN A 1 116 ? 11.289 25.300 4.892 1.00 40.16 116 ASN A N 1
ATOM 882 C CA . ASN A 1 116 ? 11.423 26.141 6.124 1.00 41.09 116 ASN A CA 1
ATOM 883 C C . ASN A 1 116 ? 10.112 26.932 6.358 1.00 36.49 116 ASN A C 1
ATOM 884 O O . ASN A 1 116 ? 9.594 26.923 7.498 1.00 31.54 116 ASN A O 1
ATOM 889 N N . ILE A 1 117 ? 9.593 27.611 5.339 1.00 28.13 117 ILE A N 1
ATOM 890 C CA . ILE A 1 117 ? 8.351 28.422 5.439 1.00 30.65 117 ILE A CA 1
ATOM 891 C C . ILE A 1 117 ? 7.199 27.497 5.821 1.00 33.83 117 ILE A C 1
ATOM 892 O O . ILE A 1 117 ? 6.398 27.907 6.672 1.00 36.08 117 ILE A O 1
ATOM 897 N N . GLU A 1 118 ? 7.117 26.301 5.225 1.00 39.10 118 GLU A N 1
ATOM 898 C CA . GLU A 1 118 ? 5.974 25.397 5.502 1.00 37.11 118 GLU A CA 1
ATOM 899 C C . GLU A 1 118 ? 6.010 24.962 6.972 1.00 34.56 118 GLU A C 1
ATOM 900 O O . GLU A 1 118 ? 4.986 25.113 7.644 1.00 31.36 118 GLU A O 1
ATOM 906 N N . LEU A 1 119 ? 7.145 24.414 7.401 1.00 33.37 119 LEU A N 1
ATOM 907 C CA . LEU A 1 119 ? 7.388 23.936 8.784 1.00 35.13 119 LEU A CA 1
ATOM 908 C C . LEU A 1 119 ? 7.108 25.094 9.764 1.00 32.24 119 LEU A C 1
ATOM 909 O O . LEU A 1 119 ? 6.280 24.921 10.666 1.00 30.05 119 LEU A O 1
ATOM 914 N N . THR A 1 120 ? 7.708 26.260 9.544 1.00 27.83 120 THR A N 1
ATOM 915 C CA . THR A 1 120 ? 7.521 27.443 10.392 1.00 26.52 120 THR A CA 1
ATOM 916 C C . THR A 1 120 ? 6.041 27.794 10.470 1.00 27.85 120 THR A C 1
ATOM 917 O O . THR A 1 120 ? 5.545 28.056 11.593 1.00 33.04 120 THR A O 1
ATOM 921 N N . LYS A 1 121 ? 5.367 27.824 9.327 1.00 27.44 121 LYS A N 1
ATOM 922 C CA . LYS A 1 121 ? 3.945 28.248 9.286 1.00 31.57 121 LYS A CA 1
ATOM 923 C C . LYS A 1 121 ? 3.099 27.264 10.113 1.00 28.27 121 LYS A C 1
ATOM 924 O O . LYS A 1 121 ? 2.156 27.703 10.756 1.00 28.55 121 LYS A O 1
ATOM 930 N N . ARG A 1 122 ? 3.428 25.979 10.101 1.00 28.32 122 ARG A N 1
ATOM 931 C CA . ARG A 1 122 ? 2.676 24.962 10.871 1.00 33.21 122 ARG A CA 1
ATOM 932 C C . ARG A 1 122 ? 2.883 25.128 12.374 1.00 31.35 122 ARG A C 1
ATOM 933 O O . ARG A 1 122 ? 1.885 24.983 13.094 1.00 29.97 122 ARG A O 1
ATOM 941 N N . VAL A 1 123 ? 4.104 25.466 12.798 1.00 30.76 123 VAL A N 1
ATOM 942 C CA . VAL A 1 123 ? 4.427 25.768 14.226 1.00 26.13 123 VAL A CA 1
ATOM 943 C C . VAL A 1 123 ? 3.688 27.025 14.660 1.00 26.79 123 VAL A C 1
ATOM 944 O O . VAL A 1 123 ? 3.076 27.008 15.713 1.00 30.81 123 VAL A O 1
ATOM 948 N N . VAL A 1 124 ? 3.671 28.056 13.818 1.00 26.72 124 VAL A N 1
ATOM 949 C CA . VAL A 1 124 ? 2.930 29.299 14.138 1.00 25.35 124 VAL A CA 1
ATOM 950 C C . VAL A 1 124 ? 1.447 29.000 14.353 1.00 25.82 124 VAL A C 1
ATOM 951 O O . VAL A 1 124 ? 0.846 29.614 15.234 1.00 28.03 124 VAL A O 1
ATOM 955 N N . GLU A 1 125 ? 0.865 28.168 13.510 1.00 25.54 125 GLU A N 1
ATOM 956 C CA . GLU A 1 125 ? -0.569 27.836 13.549 1.00 26.57 125 GLU A CA 1
ATOM 957 C C . GLU A 1 125 ? -0.832 27.254 14.945 1.00 27.32 125 GLU A C 1
ATOM 958 O O . GLU A 1 125 ? -1.822 27.690 15.626 1.00 27.69 125 GLU A O 1
ATOM 964 N N . ILE A 1 126 ? 0.064 26.373 15.401 1.00 29.72 126 ILE A N 1
ATOM 965 C CA . ILE A 1 126 ? -0.070 25.700 16.737 1.00 28.81 126 ILE A CA 1
ATOM 966 C C . ILE A 1 126 ? 0.142 26.733 17.847 1.00 27.63 126 ILE A C 1
A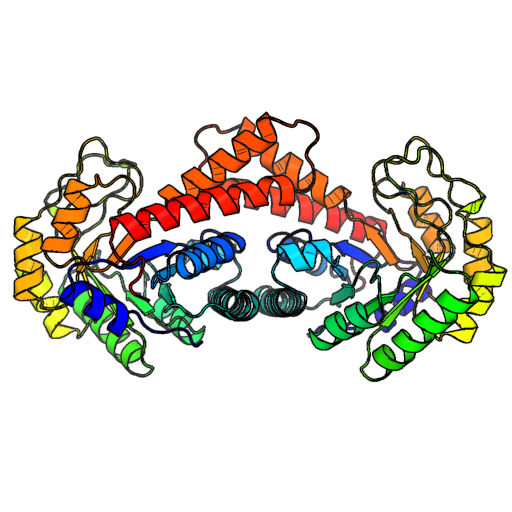TOM 967 O O . ILE A 1 126 ? -0.773 26.930 18.670 1.00 25.79 126 ILE A O 1
ATOM 972 N N . ALA A 1 127 ? 1.325 27.341 17.863 1.00 24.86 127 ALA A N 1
ATOM 973 C CA . ALA A 1 127 ? 1.759 28.300 18.892 1.00 23.60 127 ALA A CA 1
ATOM 974 C C . ALA A 1 127 ? 0.703 29.385 19.101 1.00 24.63 127 ALA A C 1
ATOM 975 O O . ALA A 1 127 ? 0.400 29.688 20.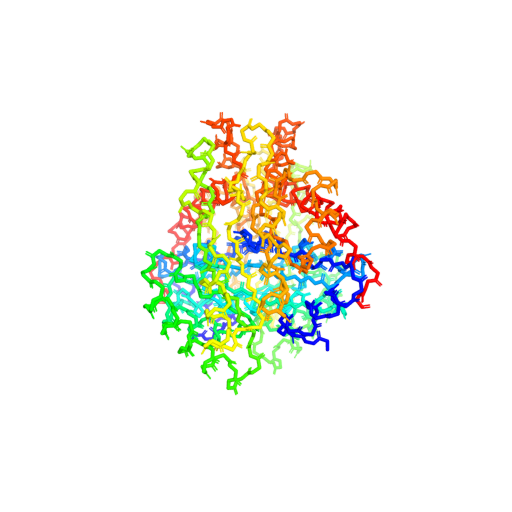278 1.00 24.45 127 ALA A O 1
ATOM 977 N N . HIS A 1 128 ? 0.158 29.967 18.031 1.00 24.38 128 HIS A N 1
ATOM 978 C CA . HIS A 1 128 ? -0.762 31.121 18.153 1.00 25.89 128 HIS A CA 1
ATOM 979 C C . HIS A 1 128 ? -2.152 30.650 18.568 1.00 24.87 128 HIS A C 1
ATOM 980 O O . HIS A 1 128 ? -2.997 31.503 18.801 1.00 29.87 128 HIS A O 1
ATOM 987 N N . SER A 1 129 ? -2.420 29.354 18.670 1.00 24.90 129 SER A N 1
ATOM 988 C CA . SER A 1 129 ? -3.701 28.879 19.240 1.00 27.04 129 SER A CA 1
ATOM 989 C C . SER A 1 129 ? -3.727 29.146 20.747 1.00 25.74 129 SER A C 1
ATOM 990 O O . SER A 1 129 ? -4.822 29.181 21.290 1.00 26.30 129 SER A O 1
ATOM 993 N N . VAL A 1 130 ? -2.560 29.230 21.394 1.00 23.78 130 VAL A N 1
ATOM 994 C CA . VAL A 1 130 ? -2.426 29.224 22.885 1.00 23.28 130 VAL A CA 1
ATOM 995 C C . VAL A 1 130 ? -1.444 30.303 23.344 1.00 20.01 130 VAL A C 1
ATOM 996 O O . VAL A 1 130 ? -0.742 30.073 24.285 1.00 22.81 130 VAL A O 1
ATOM 1000 N N . GLY A 1 131 ? -1.350 31.445 22.678 1.00 21.60 131 GLY A N 1
ATOM 1001 C CA . GLY A 1 131 ? -0.533 32.583 23.169 1.00 20.06 131 GLY A CA 1
ATOM 1002 C C . GLY A 1 131 ? 0.957 32.312 23.186 1.00 22.71 131 GLY A C 1
ATOM 1003 O O . GLY A 1 131 ? 1.661 32.948 23.974 1.00 27.18 131 GLY A O 1
ATOM 1004 N N . VAL A 1 132 ? 1.470 31.402 22.350 1.00 22.73 132 VAL A N 1
ATOM 1005 C CA . VAL A 1 132 ? 2.932 31.136 22.313 1.00 23.16 132 VAL A CA 1
ATOM 1006 C C . VAL A 1 132 ? 3.590 31.967 21.211 1.00 24.09 132 VAL A C 1
ATOM 1007 O O . VAL A 1 132 ? 3.040 32.080 20.118 1.00 26.62 132 VAL A O 1
ATOM 1011 N N . SER A 1 133 ? 4.770 32.493 21.465 1.00 24.82 133 SER A N 1
ATOM 1012 C CA . SER A 1 133 ? 5.546 33.281 20.497 1.00 23.96 133 SER A CA 1
ATOM 1013 C C . SER A 1 133 ? 6.461 32.348 19.707 1.00 26.31 133 SER A C 1
ATOM 1014 O O . SER A 1 133 ? 6.889 31.282 20.222 1.00 26.29 133 SER A O 1
ATOM 1017 N N . VAL A 1 134 ? 6.704 32.725 18.452 1.00 26.71 134 VAL A N 1
ATOM 1018 C CA . VAL A 1 134 ? 7.589 31.933 17.560 1.00 26.71 134 VAL A CA 1
ATOM 1019 C C . VAL A 1 134 ? 8.674 32.808 16.971 1.00 23.62 134 VAL A C 1
ATOM 1020 O O . VAL A 1 134 ? 8.388 33.917 16.531 1.00 24.98 134 VAL A O 1
ATOM 1024 N N . GLU A 1 135 ? 9.866 32.251 16.995 1.00 23.07 135 GLU A N 1
ATOM 1025 C CA . GLU A 1 135 ? 11.073 32.755 16.340 1.00 26.29 135 GLU A CA 1
ATOM 1026 C C . GLU A 1 135 ? 11.369 31.822 15.168 1.00 27.12 135 GLU A C 1
ATOM 1027 O O . GLU A 1 135 ? 11.226 30.600 15.345 1.00 27.18 135 GLU A O 1
ATOM 1033 N N . ALA A 1 136 ? 11.794 32.368 14.024 1.00 28.01 136 ALA A N 1
ATOM 1034 C CA . ALA A 1 136 ? 12.322 31.556 12.892 1.00 26.95 136 ALA A CA 1
ATOM 1035 C C . ALA A 1 136 ? 13.697 32.069 12.466 1.00 26.55 136 ALA A C 1
ATOM 1036 O O . ALA A 1 136 ? 14.140 33.186 12.921 1.00 27.94 136 ALA A O 1
ATOM 1038 N N . GLU A 1 137 ? 14.393 31.261 11.661 1.00 29.19 137 GLU A N 1
ATOM 1039 C CA . GLU A 1 137 ? 15.761 31.611 11.222 1.00 32.08 137 GLU A CA 1
ATOM 1040 C C . GLU A 1 137 ? 15.949 31.464 9.694 1.00 29.22 137 GLU A C 1
ATOM 1041 O O . GLU A 1 137 ? 15.428 30.523 9.067 1.00 28.61 137 GLU A O 1
ATOM 1047 N N . LEU A 1 138 ? 16.755 32.350 9.137 1.00 33.95 138 LEU A N 1
ATOM 1048 C CA . LEU A 1 138 ? 17.346 32.143 7.793 1.00 34.99 138 LEU A CA 1
ATOM 1049 C C . LEU A 1 138 ? 18.839 32.389 7.855 1.00 37.67 138 LEU A C 1
ATOM 1050 O O . LEU A 1 138 ? 19.269 33.229 8.652 1.00 36.13 138 LEU A O 1
ATOM 1055 N N . GLY A 1 139 ? 19.572 31.721 6.974 1.00 34.15 139 GLY A N 1
ATOM 1056 C CA . GLY A 1 139 ? 21.030 31.643 7.054 1.00 36.58 139 GLY A CA 1
ATOM 1057 C C . GLY A 1 139 ? 21.472 30.846 8.278 1.00 39.19 139 GLY A C 1
ATOM 1058 O O . GLY A 1 139 ? 20.632 30.305 8.995 1.00 44.20 139 GLY A O 1
ATOM 1059 N N . ARG A 1 140 ? 22.776 30.828 8.532 1.00 39.59 140 ARG A N 1
ATOM 1060 C CA . ARG A 1 140 ? 23.436 29.816 9.372 1.00 38.96 140 ARG A CA 1
ATOM 1061 C C . ARG A 1 140 ? 24.393 30.491 10.367 1.00 42.06 140 ARG A C 1
ATOM 1062 O O . ARG A 1 140 ? 25.166 31.395 10.011 1.00 41.89 140 ARG A O 1
ATOM 1070 N N . ILE A 1 141 ? 24.279 30.104 11.631 1.00 42.56 141 ILE A N 1
ATOM 1071 C CA . ILE A 1 141 ? 25.089 30.671 12.740 1.00 43.54 141 ILE A CA 1
ATOM 1072 C C . ILE A 1 141 ? 26.443 29.986 12.658 1.00 44.30 141 ILE A C 1
ATOM 1073 O O . ILE A 1 141 ? 26.451 28.764 12.488 1.00 45.17 141 ILE A O 1
ATOM 1078 N N . GLY A 1 142 ? 27.527 30.746 12.801 1.00 47.16 142 GLY A N 1
ATOM 1079 C CA . GLY A 1 142 ? 28.894 30.190 12.831 1.00 59.46 142 GLY A CA 1
ATOM 1080 C C . GLY A 1 142 ? 29.021 29.123 13.895 1.00 59.24 142 GLY A C 1
ATOM 1081 O O . GLY A 1 142 ? 28.550 29.361 15.018 1.00 54.17 142 GLY A O 1
ATOM 1082 N N . GLY A 1 143 ? 29.646 27.994 13.563 1.00 73.20 143 GLY A N 1
ATOM 1083 C CA . GLY A 1 143 ? 30.066 27.001 14.560 1.00 82.44 143 GLY A CA 1
ATOM 1084 C C . GLY A 1 143 ? 31.392 27.427 15.164 1.00 87.01 143 GLY A C 1
ATOM 1085 O O . GLY A 1 143 ? 32.111 28.226 14.541 1.00 87.28 143 GLY A O 1
ATOM 1086 N N . GLN A 1 144 ? 31.749 26.906 16.330 1.00 96.16 144 GLN A N 1
ATOM 1087 C CA . GLN A 1 144 ? 33.038 27.294 16.954 1.00 108.66 144 GLN A CA 1
ATOM 1088 C C . GLN A 1 144 ? 34.194 26.831 16.055 1.00 95.78 144 GLN A C 1
ATOM 1089 O O . GLN A 1 144 ? 35.176 27.555 15.925 1.00 86.78 144 GLN A O 1
ATOM 1095 N N . GLU A 1 145 ? 34.074 25.669 15.432 1.00 98.70 145 GLU A N 1
ATOM 1096 C CA . GLU A 1 145 ? 35.140 25.099 14.568 1.00 112.03 145 GLU A CA 1
ATOM 1097 C C . GLU A 1 145 ? 35.116 25.627 13.121 1.00 125.40 145 GLU A C 1
ATOM 1098 O O . GLU A 1 145 ? 35.865 25.079 12.305 1.00 119.30 145 GLU A O 1
ATOM 1104 N N . ASP A 1 146 ? 34.337 26.653 12.785 1.00 112.44 146 ASP A N 1
ATOM 1105 C CA . ASP A 1 146 ? 34.196 27.064 11.359 1.00 115.69 146 ASP A CA 1
ATOM 1106 C C . ASP A 1 146 ? 35.130 28.220 10.933 1.00 116.14 146 ASP A C 1
ATOM 1107 O O . ASP A 1 146 ? 35.105 28.555 9.728 1.00 113.17 146 ASP A O 1
ATOM 1112 N N . ASP A 1 147 ? 35.941 28.806 11.828 1.00 113.04 147 ASP A N 1
ATOM 1113 C CA . ASP A 1 147 ? 36.800 30.003 11.557 1.00 110.53 147 ASP A CA 1
ATOM 1114 C C . ASP A 1 147 ? 35.930 31.206 11.165 1.00 118.31 147 ASP A C 1
ATOM 1115 O O . ASP A 1 147 ? 35.049 31.538 11.959 1.00 127.60 147 ASP A O 1
ATOM 1120 N N . VAL A 1 148 ? 36.181 31.866 10.026 1.00 127.05 148 VAL A N 1
ATOM 1121 C CA . VAL A 1 148 ? 35.373 33.037 9.556 1.00 103.06 148 VAL A CA 1
ATOM 1122 C C . VAL A 1 148 ? 34.088 32.524 8.885 1.00 87.27 148 VAL A C 1
ATOM 1123 O O . VAL A 1 148 ? 34.102 31.394 8.375 1.00 91.96 148 VAL A O 1
ATOM 1127 N N . VAL A 1 149 ? 33.014 33.317 8.867 1.00 72.61 149 VAL A N 1
ATOM 1128 C CA . VAL A 1 149 ? 31.670 32.859 8.381 1.00 74.78 149 VAL A CA 1
ATOM 1129 C C . VAL A 1 149 ? 31.585 32.985 6.853 1.00 67.13 149 VAL A C 1
ATOM 1130 O O . VAL A 1 149 ? 31.643 34.125 6.349 1.00 59.19 149 VAL A O 1
ATOM 1134 N N . ALA A 1 150 ? 31.329 31.875 6.153 1.00 69.28 150 ALA A N 1
ATOM 1135 C CA . ALA A 1 150 ? 31.144 31.847 4.682 1.00 66.50 150 ALA A CA 1
ATOM 1136 C C . ALA A 1 150 ? 30.014 32.821 4.307 1.00 63.53 150 ALA A C 1
ATOM 1137 O O . ALA A 1 150 ? 28.998 32.892 5.035 1.00 56.29 150 ALA A O 1
ATOM 1139 N N . GLU A 1 151 ? 30.185 33.572 3.218 1.00 56.06 151 GLU A N 1
ATOM 1140 C CA . GLU A 1 151 ? 29.255 34.654 2.800 1.00 60.87 151 GLU A CA 1
ATOM 1141 C C . GLU A 1 151 ? 27.903 34.000 2.481 1.00 53.19 151 GLU A C 1
ATOM 1142 O O . GLU A 1 151 ? 26.848 34.651 2.681 1.00 43.54 151 GLU A O 1
ATOM 1148 N N . SER A 1 152 ? 27.949 32.719 2.103 1.00 52.03 152 SER A N 1
ATOM 1149 C CA . SER A 1 152 ? 26.787 31.879 1.710 1.00 54.74 152 SER A CA 1
ATOM 1150 C C . SER A 1 152 ? 25.921 31.511 2.924 1.00 53.28 152 SER A C 1
ATOM 1151 O O . SER A 1 152 ? 24.837 30.954 2.715 1.00 59.23 152 SER A O 1
ATOM 1154 N N . PHE A 1 153 ? 26.369 31.770 4.146 1.00 52.49 153 PHE A N 1
ATOM 1155 C CA . PHE A 1 153 ? 25.600 31.434 5.375 1.00 55.20 153 PHE A CA 1
ATOM 1156 C C . PHE A 1 153 ? 24.774 32.648 5.824 1.00 56.58 153 PHE A C 1
ATOM 1157 O O . PHE A 1 153 ? 23.865 32.491 6.686 1.00 49.53 153 PHE A O 1
ATOM 1165 N N . TYR A 1 154 ? 25.024 33.812 5.223 1.00 48.38 154 TYR A N 1
ATOM 1166 C CA . TYR A 1 154 ? 24.289 35.054 5.535 1.00 40.91 154 TYR A CA 1
ATOM 1167 C C . TYR A 1 154 ? 22.881 34.920 4.988 1.00 41.71 154 TYR A C 1
ATOM 1168 O O . TYR A 1 154 ? 22.730 34.417 3.850 1.00 43.96 154 TYR A O 1
ATOM 1177 N N . ALA A 1 155 ? 21.902 35.340 5.784 1.00 39.64 155 ALA A N 1
ATOM 1178 C CA . ALA A 1 155 ? 20.483 35.420 5.370 1.00 41.88 155 ALA A CA 1
ATOM 1179 C C . ALA A 1 155 ? 20.375 36.325 4.150 1.00 39.76 155 ALA A C 1
ATOM 1180 O O . ALA A 1 155 ? 21.124 37.365 4.104 1.00 39.84 155 ALA A O 1
ATOM 1182 N N . ILE A 1 156 ? 19.493 35.968 3.211 1.00 42.61 156 ILE A N 1
ATOM 1183 C CA . ILE A 1 156 ? 19.225 36.908 2.082 1.00 49.54 156 ILE A CA 1
ATOM 1184 C C . ILE A 1 156 ? 17.912 37.648 2.375 1.00 44.34 156 ILE A C 1
ATOM 1185 O O . ILE A 1 156 ? 16.848 37.071 2.645 1.00 39.65 156 ILE A O 1
ATOM 1190 N N . PRO A 1 157 ? 18.001 38.997 2.428 1.00 35.82 157 PRO A N 1
ATOM 1191 C CA . PRO A 1 157 ? 16.895 39.829 2.891 1.00 38.31 157 PRO A CA 1
ATOM 1192 C C . PRO A 1 157 ? 15.547 39.594 2.201 1.00 37.09 157 PRO A C 1
ATOM 1193 O O . PRO A 1 157 ? 14.535 39.740 2.869 1.00 34.56 157 PRO A O 1
ATOM 1197 N N . SER A 1 158 ? 15.547 39.281 0.909 1.00 39.11 158 SER A N 1
ATOM 1198 C CA . SER A 1 158 ? 14.290 39.032 0.142 1.00 41.49 158 SER A CA 1
ATOM 1199 C C . SER A 1 158 ? 13.623 37.715 0.590 1.00 37.96 158 SER A C 1
ATOM 1200 O O . SER A 1 158 ? 12.387 37.680 0.639 1.00 44.66 158 SER A O 1
ATOM 1203 N N . GLU A 1 159 ? 14.410 36.674 0.888 1.00 41.39 159 GLU A N 1
ATOM 1204 C CA . GLU A 1 159 ? 13.965 35.428 1.575 1.00 42.00 159 GLU A CA 1
ATOM 1205 C C . GLU A 1 159 ? 13.389 35.774 2.957 1.00 36.06 159 GLU A C 1
ATOM 1206 O O . GLU A 1 159 ? 12.344 35.225 3.319 1.00 37.37 159 GLU A O 1
ATOM 1212 N N . CYS A 1 160 ? 14.011 36.681 3.696 1.00 33.68 160 CYS A N 1
ATOM 1213 C CA . CYS A 1 160 ? 13.524 37.047 5.045 1.00 36.10 160 CYS A CA 1
ATOM 1214 C C . CYS A 1 160 ? 12.148 37.699 4.906 1.00 36.71 160 CYS A C 1
ATOM 1215 O O . CYS A 1 160 ? 11.268 37.352 5.678 1.00 32.45 160 CYS A O 1
ATOM 1218 N N . GLU A 1 161 ? 11.996 38.590 3.928 1.00 38.08 161 GLU A N 1
ATOM 1219 C CA . GLU A 1 161 ? 10.730 39.298 3.600 1.00 38.48 161 GLU A CA 1
ATOM 1220 C C . GLU A 1 161 ? 9.649 38.239 3.388 1.00 34.25 161 GLU A C 1
ATOM 1221 O O . GLU A 1 161 ? 8.559 38.392 3.926 1.00 35.91 161 GLU A O 1
ATOM 1227 N N . GLN A 1 162 ? 9.932 37.232 2.577 1.00 36.35 162 GLN A N 1
ATOM 1228 C CA . GLN A 1 162 ? 8.932 36.210 2.192 1.00 38.02 162 GLN A CA 1
ATOM 1229 C C . GLN A 1 162 ? 8.591 35.339 3.421 1.00 37.21 162 GLN A C 1
ATOM 1230 O O . GLN A 1 162 ? 7.380 35.191 3.736 1.00 34.84 162 GLN A O 1
ATOM 1236 N N . LEU A 1 163 ? 9.614 34.803 4.094 1.00 33.99 163 LEU A N 1
ATOM 1237 C CA . LEU A 1 163 ? 9.426 33.886 5.244 1.00 33.07 163 LEU A CA 1
ATOM 1238 C C . LEU A 1 163 ? 8.541 34.570 6.294 1.00 29.72 163 LEU A C 1
ATOM 1239 O O . LEU A 1 163 ? 7.540 33.997 6.687 1.00 26.65 163 LEU A O 1
ATOM 1244 N N . VAL A 1 164 ? 8.834 35.808 6.665 1.00 34.14 164 VAL A N 1
ATOM 1245 C CA . VAL A 1 164 ? 8.079 36.456 7.772 1.00 30.18 164 VAL A CA 1
ATOM 1246 C C . VAL A 1 164 ? 6.649 36.797 7.322 1.00 32.23 164 VAL A C 1
ATOM 1247 O O . VAL A 1 164 ? 5.679 36.628 8.150 1.00 32.07 164 VAL A O 1
ATOM 1251 N N . ARG A 1 165 ? 6.490 37.323 6.107 1.00 27.43 165 ARG A N 1
ATOM 1252 C CA . ARG A 1 165 ? 5.136 37.563 5.547 1.00 33.35 165 ARG A CA 1
ATOM 1253 C C . ARG A 1 165 ? 4.361 36.240 5.517 1.00 32.42 165 ARG A C 1
ATOM 1254 O O . ARG A 1 165 ? 3.227 36.218 6.001 1.00 29.68 165 ARG A O 1
ATOM 1262 N N . GLU A 1 166 ? 4.946 35.159 5.011 1.00 32.17 166 GLU A N 1
ATOM 1263 C CA . GLU A 1 166 ? 4.146 33.933 4.734 1.00 34.60 166 GLU A CA 1
ATOM 1264 C C . GLU A 1 166 ? 3.867 33.182 6.057 1.00 32.59 166 GLU A C 1
ATOM 1265 O O . GLU A 1 166 ? 2.879 32.456 6.119 1.00 32.02 166 GLU A O 1
ATOM 1271 N N . THR A 1 167 ? 4.710 33.295 7.080 1.00 33.29 167 THR A N 1
ATOM 1272 C CA . THR A 1 167 ? 4.558 32.440 8.299 1.00 33.24 167 THR A CA 1
ATOM 1273 C C . THR A 1 167 ? 3.756 33.114 9.411 1.00 28.80 167 THR A C 1
ATOM 1274 O O . THR A 1 167 ? 3.130 32.374 10.152 1.00 30.32 167 THR A O 1
ATOM 1278 N N . GLY A 1 168 ? 3.802 34.439 9.539 1.00 33.77 168 GLY A N 1
ATOM 1279 C CA . GLY A 1 168 ? 3.227 35.178 10.687 1.00 30.40 168 GLY A CA 1
ATOM 1280 C C . GLY A 1 168 ? 4.110 35.087 11.922 1.00 27.56 168 GLY A C 1
ATOM 1281 O O . GLY A 1 168 ? 3.605 35.466 12.972 1.00 25.63 168 GLY A O 1
ATOM 1282 N N . VAL A 1 169 ? 5.389 34.684 11.827 1.00 26.76 169 VAL A N 1
ATOM 1283 C CA . VAL A 1 169 ? 6.289 34.635 13.021 1.00 25.94 169 VAL A CA 1
ATOM 1284 C C . VAL A 1 169 ? 6.317 35.975 13.767 1.00 29.87 169 VAL A C 1
ATOM 1285 O O . VAL A 1 169 ? 6.227 37.030 13.117 1.00 29.67 169 VAL A O 1
ATOM 1289 N N . ASP A 1 170 ? 6.505 35.909 15.103 1.00 25.21 170 ASP A N 1
ATOM 1290 C CA . ASP A 1 170 ? 6.507 37.107 15.984 1.00 25.89 170 ASP A CA 1
ATOM 1291 C C . ASP A 1 170 ? 7.884 37.770 15.935 1.00 27.31 170 ASP A C 1
ATOM 1292 O O . ASP A 1 170 ? 7.968 39.034 16.192 1.00 26.76 170 ASP A O 1
ATOM 1297 N N . CYS A 1 171 ? 8.944 36.983 15.708 1.00 23.16 171 CYS A N 1
ATOM 1298 C CA . CYS A 1 171 ? 10.306 37.553 15.678 1.00 26.16 171 CYS A CA 1
ATOM 1299 C C . CYS A 1 171 ? 11.240 36.680 14.849 1.00 22.84 171 CYS A C 1
ATOM 1300 O O . CYS A 1 171 ? 10.898 35.552 14.473 1.00 23.51 171 CYS A O 1
ATOM 1303 N N . PHE A 1 172 ? 12.319 37.280 14.389 1.00 27.61 172 PHE A N 1
ATOM 1304 C CA . PHE A 1 172 ? 13.050 36.656 13.273 1.00 28.33 172 PHE A CA 1
ATOM 1305 C C . PHE A 1 172 ? 14.543 36.761 13.489 1.00 26.23 172 PHE A C 1
ATOM 1306 O O . PHE A 1 172 ? 15.110 37.833 13.841 1.00 27.27 172 PHE A O 1
ATOM 1314 N N . ALA A 1 173 ? 15.197 35.632 13.307 1.00 26.18 173 ALA A N 1
ATOM 1315 C CA . ALA A 1 173 ? 16.658 35.541 13.507 1.00 28.64 173 ALA A CA 1
ATOM 1316 C C . ALA A 1 173 ? 17.357 35.460 12.156 1.00 28.86 173 ALA A C 1
ATOM 1317 O O . ALA A 1 173 ? 17.606 34.342 11.714 1.00 29.98 173 ALA A O 1
ATOM 1319 N N . PRO A 1 174 ? 17.793 36.588 11.517 1.00 29.75 174 PRO A N 1
ATOM 1320 C CA . PRO A 1 174 ? 18.653 36.512 10.333 1.00 30.14 174 PRO A CA 1
ATOM 1321 C C . PRO A 1 174 ? 20.086 36.268 10.802 1.00 31.11 174 PRO A C 1
ATOM 1322 O O . PRO A 1 174 ? 20.600 37.056 11.612 1.00 33.84 174 PRO A O 1
ATOM 1326 N N . ALA A 1 175 ? 20.708 35.205 10.313 1.00 33.09 175 ALA A N 1
ATOM 1327 C CA . ALA A 1 175 ? 22.136 34.923 10.553 1.00 35.34 175 ALA A CA 1
ATOM 1328 C C . ALA A 1 175 ? 22.981 35.858 9.686 1.00 40.03 175 ALA A C 1
ATOM 1329 O O . ALA A 1 175 ? 23.033 35.626 8.468 1.00 47.25 175 ALA A O 1
ATOM 1331 N N . LEU A 1 176 ? 23.606 36.875 10.296 1.00 41.96 176 LEU A N 1
ATOM 1332 C CA . LEU A 1 176 ? 24.400 37.919 9.576 1.00 40.68 176 LEU A CA 1
ATOM 1333 C C . LEU A 1 176 ? 25.820 37.986 10.139 1.00 40.73 176 LEU A C 1
ATOM 1334 O O . LEU A 1 176 ? 26.332 39.100 10.365 1.00 44.81 176 LEU A O 1
ATOM 1339 N N . GLY A 1 177 ? 26.466 36.839 10.327 1.00 43.46 177 GLY A N 1
ATOM 1340 C CA . GLY A 1 177 ? 27.879 36.812 10.736 1.00 49.32 177 GLY A CA 1
ATOM 1341 C C . GLY A 1 177 ? 28.075 36.332 12.163 1.00 48.64 177 GLY A C 1
ATOM 1342 O O . GLY A 1 177 ? 29.249 36.120 12.519 1.00 45.19 177 GLY A O 1
ATOM 1343 N N . SER A 1 178 ? 26.999 36.212 12.959 1.00 46.23 178 SER A N 1
ATOM 1344 C CA . SER A 1 178 ? 27.004 35.617 14.326 1.00 43.26 178 SER A CA 1
ATOM 1345 C C . SER A 1 178 ? 27.780 34.310 14.327 1.00 39.42 178 SER A C 1
ATOM 1346 O O . SER A 1 178 ? 27.617 33.555 13.394 1.00 39.42 178 SER A O 1
ATOM 1349 N N . VAL A 1 179 ? 28.449 34.011 15.439 1.00 43.39 179 VAL A N 1
ATOM 1350 C CA . VAL A 1 179 ? 29.080 32.693 15.720 1.00 44.38 179 VAL A CA 1
ATOM 1351 C C . VAL A 1 179 ? 28.701 32.224 17.145 1.00 49.44 179 VAL A C 1
ATOM 1352 O O . VAL A 1 179 ? 28.536 33.081 18.040 1.00 48.98 179 VAL A O 1
ATOM 1356 N N . HIS A 1 180 ? 28.611 30.895 17.356 1.00 55.15 180 HIS A N 1
ATOM 1357 C CA . HIS A 1 180 ? 28.560 30.213 18.685 1.00 49.73 180 HIS A CA 1
ATOM 1358 C C . HIS A 1 180 ? 29.983 30.059 19.243 1.00 53.09 180 HIS A C 1
ATOM 1359 O O . HIS A 1 180 ? 30.838 29.434 18.569 1.00 64.68 180 HIS A O 1
ATOM 1366 N N . GLY A 1 181 ? 30.230 30.584 20.445 1.00 55.10 181 GLY A N 1
ATOM 1367 C CA . GLY A 1 181 ? 31.559 30.575 21.091 1.00 53.05 181 GLY A CA 1
ATOM 1368 C C . GLY A 1 181 ? 32.436 31.741 20.595 1.00 51.96 181 GLY A C 1
ATOM 1369 O O . GLY A 1 181 ? 31.930 32.540 19.787 1.00 58.89 181 GLY A O 1
ATOM 1370 N N . PRO A 1 182 ? 33.759 31.847 21.041 1.00 51.36 182 PRO A N 1
ATOM 1371 C CA . PRO A 1 182 ? 34.778 32.958 20.909 1.00 57.91 182 PRO A CA 1
ATOM 1372 C C . PRO A 1 182 ? 34.845 33.439 19.451 1.00 60.76 182 PRO A C 1
ATOM 1373 O O . PRO A 1 182 ? 34.906 32.601 18.565 1.00 68.07 182 PRO A O 1
ATOM 1377 N N . TYR A 1 183 ? 34.718 34.739 19.206 1.00 69.38 183 TYR A N 1
ATOM 1378 C CA . TYR A 1 183 ? 34.853 35.253 17.825 1.00 67.66 183 TYR A CA 1
ATOM 1379 C C . TYR A 1 183 ? 36.338 35.174 17.487 1.00 88.29 183 TYR A C 1
ATOM 1380 O O . TYR A 1 183 ? 37.149 35.593 18.340 1.00 69.95 183 TYR A O 1
ATOM 1389 N N . LYS A 1 184 ? 36.674 34.630 16.319 1.00 99.57 184 LYS A N 1
ATOM 1390 C CA . LYS A 1 184 ? 38.086 34.427 15.912 1.00 104.27 184 LYS A CA 1
ATOM 1391 C C . LYS A 1 184 ? 38.806 35.778 15.866 1.00 99.49 184 LYS A C 1
ATOM 1392 O O . LYS A 1 184 ? 39.917 35.880 16.397 1.00 113.02 184 LYS A O 1
ATOM 1398 N N . GLY A 1 185 ? 38.212 36.785 15.253 1.00 77.10 185 GLY A N 1
ATOM 1399 C CA . GLY A 1 185 ? 38.832 38.114 15.262 1.00 75.50 185 GLY A CA 1
ATOM 1400 C C . GLY A 1 185 ? 37.795 39.139 15.604 1.00 77.78 185 GLY A C 1
ATOM 1401 O O . GLY A 1 185 ? 37.217 39.058 16.681 1.00 76.11 185 GLY A O 1
ATOM 1402 N N . GLU A 1 186 ? 37.563 40.054 14.679 1.00 98.64 186 GLU A N 1
ATOM 1403 C CA . GLU A 1 186 ? 36.451 41.017 14.742 1.00 105.55 186 GLU A CA 1
ATOM 1404 C C . GLU A 1 186 ? 35.189 40.289 14.306 1.00 95.28 186 GLU A C 1
ATOM 1405 O O . GLU A 1 186 ? 35.275 39.374 13.488 1.00 81.40 186 GLU A O 1
ATOM 1411 N N . PRO A 1 187 ? 33.998 40.632 14.830 1.00 81.23 187 PRO A N 1
ATOM 1412 C CA . PRO A 1 187 ? 32.752 40.027 14.377 1.00 71.85 187 PRO A CA 1
ATOM 1413 C C . PRO A 1 187 ? 32.410 40.735 13.066 1.00 60.29 187 PRO A C 1
ATOM 1414 O O . PRO A 1 187 ? 32.451 41.945 13.032 1.00 67.89 187 PRO A O 1
ATOM 1418 N N . LYS A 1 188 ? 32.113 39.983 12.016 1.00 67.03 188 LYS A N 1
ATOM 1419 C CA . LYS A 1 188 ? 31.784 40.574 10.700 1.00 66.58 188 LYS A CA 1
ATOM 1420 C C . LYS A 1 188 ? 30.252 40.587 10.565 1.00 60.05 188 LYS A C 1
ATOM 1421 O O . LYS A 1 188 ? 29.715 39.756 9.817 1.00 61.53 188 LYS A O 1
ATOM 1427 N N . LEU A 1 189 ? 29.553 41.502 11.241 1.00 52.24 189 LEU A N 1
ATOM 1428 C CA . LEU A 1 189 ? 28.064 41.518 11.187 1.00 48.41 189 LEU A CA 1
ATOM 1429 C C . LEU A 1 189 ? 27.574 42.308 9.962 1.00 45.63 189 LEU A C 1
ATOM 1430 O O . LEU A 1 189 ? 27.994 43.463 9.776 1.00 60.36 189 LEU A O 1
ATOM 1435 N N . GLY A 1 190 ? 26.655 41.742 9.186 1.00 40.85 190 GLY A N 1
ATOM 1436 C CA . GLY A 1 190 ? 26.040 42.425 8.035 1.00 43.88 190 GLY A CA 1
ATOM 1437 C C . GLY A 1 190 ? 25.001 43.428 8.492 1.00 41.81 190 GLY A C 1
ATOM 1438 O O . GLY A 1 190 ? 23.800 43.122 8.354 1.00 38.18 190 GLY A O 1
ATOM 1439 N N . PHE A 1 191 ? 25.433 44.589 8.990 1.00 37.90 191 PHE A N 1
ATOM 1440 C CA . PHE A 1 191 ? 24.493 45.631 9.467 1.00 40.67 191 PHE A CA 1
ATOM 1441 C C . PHE A 1 191 ? 23.637 46.137 8.304 1.00 39.91 191 PHE A C 1
ATOM 1442 O O . PHE A 1 191 ? 22.464 46.379 8.550 1.00 40.96 191 PHE A O 1
ATOM 1450 N N . ASP A 1 192 ? 24.173 46.265 7.084 1.00 44.02 192 ASP A N 1
ATOM 1451 C 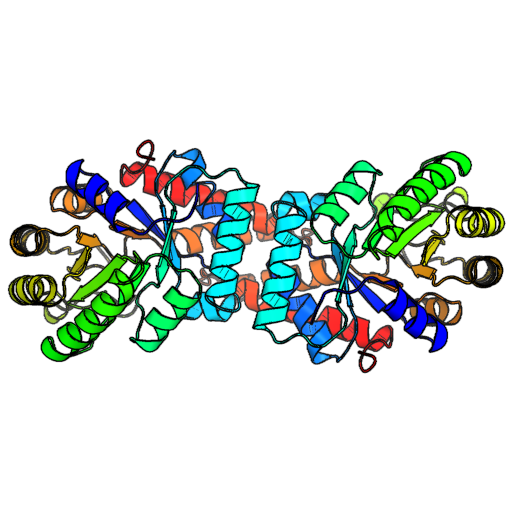CA . ASP A 1 192 ? 23.335 46.808 5.974 1.00 42.06 192 ASP A CA 1
ATOM 1452 C C . ASP A 1 192 ? 22.212 45.807 5.715 1.00 34.89 192 ASP A C 1
ATOM 1453 O O . ASP A 1 192 ? 21.035 46.206 5.686 1.00 35.15 192 ASP A O 1
ATOM 1458 N N . ARG A 1 193 ? 22.539 44.524 5.639 1.00 36.18 193 ARG A N 1
ATOM 1459 C CA . ARG A 1 193 ? 21.461 43.511 5.500 1.00 38.25 193 ARG A CA 1
ATOM 1460 C C . ARG A 1 193 ? 20.520 43.569 6.702 1.00 34.20 193 ARG A C 1
ATOM 1461 O O . ARG A 1 193 ? 19.329 43.522 6.471 1.00 31.43 193 ARG A O 1
ATOM 1469 N N . MET A 1 194 ? 21.035 43.725 7.922 1.00 35.30 194 MET A N 1
ATOM 1470 C CA . MET A 1 194 ? 20.179 43.765 9.148 1.00 33.75 194 MET A CA 1
ATOM 1471 C C . MET A 1 194 ? 19.131 44.876 8.987 1.00 32.52 194 MET A C 1
ATOM 1472 O O . MET A 1 194 ? 17.922 44.631 9.263 1.00 35.87 194 MET A O 1
ATOM 1477 N N . GLU A 1 195 ? 19.576 46.053 8.536 1.00 36.02 195 GLU A N 1
ATOM 1478 C CA . GLU A 1 195 ? 18.708 47.246 8.388 1.00 37.04 195 GLU A CA 1
ATOM 1479 C C . GLU A 1 195 ? 17.601 46.937 7.376 1.00 40.10 195 GLU A C 1
ATOM 1480 O O . GLU A 1 195 ? 16.432 47.327 7.604 1.00 40.23 195 GLU A O 1
ATOM 1486 N N . GLU A 1 196 ? 17.978 46.283 6.282 1.00 43.05 196 GLU A N 1
ATOM 1487 C CA . GLU A 1 196 ? 17.066 45.895 5.178 1.00 40.60 196 GLU A CA 1
ATOM 1488 C C . GLU A 1 196 ? 16.038 44.931 5.764 1.00 36.83 196 GLU A C 1
ATOM 1489 O O . GLU A 1 196 ? 14.827 45.176 5.677 1.00 36.33 196 GLU A O 1
ATOM 1495 N N . ILE A 1 197 ? 16.532 43.871 6.375 1.00 30.78 197 ILE A N 1
ATOM 1496 C CA . ILE A 1 197 ? 15.669 42.798 6.947 1.00 29.28 197 ILE A CA 1
ATOM 1497 C C . ILE A 1 197 ? 14.732 43.422 7.963 1.00 30.15 197 ILE A C 1
ATOM 1498 O O . ILE A 1 197 ? 13.529 43.065 7.951 1.00 28.78 197 ILE A O 1
ATOM 1503 N N . MET A 1 198 ? 15.238 44.362 8.762 1.00 33.98 198 MET A N 1
ATOM 1504 C CA . MET A 1 198 ? 14.371 45.119 9.703 1.00 37.81 198 MET A CA 1
ATOM 1505 C C . MET A 1 198 ? 13.248 45.768 8.896 1.00 35.94 198 MET A C 1
ATOM 1506 O O . MET A 1 198 ? 12.083 45.647 9.290 1.00 41.59 198 MET A O 1
ATOM 1511 N N . LYS A 1 199 ? 13.624 46.487 7.844 1.00 39.42 199 LYS A N 1
ATOM 1512 C CA . LYS A 1 199 ? 12.686 47.359 7.085 1.00 43.12 199 LYS A CA 1
ATOM 1513 C C . LYS A 1 199 ? 11.659 46.459 6.388 1.00 39.49 199 LYS A C 1
ATOM 1514 O O . LYS A 1 199 ? 10.469 46.757 6.538 1.00 34.48 199 LYS A O 1
ATOM 1520 N N . LEU A 1 200 ? 12.118 45.405 5.691 1.00 39.83 200 LEU A N 1
ATOM 1521 C CA . LEU A 1 200 ? 11.289 44.436 4.912 1.00 39.11 200 LEU A CA 1
ATOM 1522 C C . LEU A 1 200 ? 10.360 43.625 5.829 1.00 38.00 200 LEU A C 1
ATOM 1523 O O . LEU A 1 200 ? 9.253 43.303 5.388 1.00 35.10 200 LEU A O 1
ATOM 1528 N N . THR A 1 201 ? 10.804 43.220 7.027 1.00 36.88 201 THR A N 1
ATOM 1529 C CA . THR A 1 201 ? 10.026 42.253 7.856 1.00 32.36 201 THR A CA 1
ATOM 1530 C C . THR A 1 201 ? 9.070 42.997 8.804 1.00 33.73 201 THR A C 1
ATOM 1531 O O . THR A 1 201 ? 7.964 42.469 9.021 1.00 31.66 201 THR A O 1
ATOM 1535 N N . GLY A 1 202 ? 9.477 44.123 9.411 1.00 33.38 202 GLY A N 1
ATOM 1536 C CA . GLY A 1 202 ? 8.618 44.880 10.352 1.00 32.23 202 GLY A CA 1
ATOM 1537 C C . GLY A 1 202 ? 8.469 44.148 11.688 1.00 31.44 202 GLY A C 1
ATOM 1538 O O . GLY A 1 202 ? 7.623 44.570 12.476 1.00 34.04 202 GLY A O 1
ATOM 1539 N N . VAL A 1 203 ? 9.242 43.083 11.946 1.00 29.51 203 VAL A N 1
ATOM 1540 C CA . VAL A 1 203 ? 9.199 42.366 13.257 1.00 29.34 203 VAL A CA 1
ATOM 1541 C C . VAL A 1 203 ? 10.508 42.565 13.994 1.00 29.28 203 VAL A C 1
ATOM 1542 O O . VAL A 1 203 ? 11.549 42.826 13.386 1.00 24.71 203 VAL A O 1
ATOM 1546 N N . PRO A 1 204 ? 10.476 42.372 15.333 1.00 28.61 204 PRO A N 1
ATOM 1547 C CA . PRO A 1 204 ? 11.700 42.363 16.133 1.00 27.50 204 PRO A CA 1
ATOM 1548 C C . PRO A 1 204 ? 12.720 41.320 15.654 1.00 24.12 204 PRO A C 1
ATOM 1549 O O . PRO A 1 204 ? 12.363 40.168 15.367 1.00 25.07 204 PRO A O 1
ATOM 1553 N N . LEU A 1 205 ? 13.988 41.717 15.621 1.00 23.45 205 LEU A N 1
ATOM 1554 C CA . LEU A 1 205 ? 15.036 40.779 15.172 1.00 26.61 205 LEU A CA 1
ATOM 1555 C C . LEU A 1 205 ? 15.763 40.243 16.382 1.00 27.41 205 LEU A C 1
ATOM 1556 O O . LEU A 1 205 ? 15.754 40.885 17.417 1.00 28.97 205 LEU A O 1
ATOM 1561 N N . VAL A 1 206 ? 16.420 39.128 16.137 1.00 28.34 206 VAL A N 1
ATOM 1562 C CA . VAL A 1 206 ? 17.118 38.288 17.115 1.00 28.88 206 VAL A CA 1
ATOM 1563 C C . VAL A 1 206 ? 18.571 38.133 16.678 1.00 30.26 206 VAL A C 1
ATOM 1564 O O . VAL A 1 206 ? 18.830 37.736 15.506 1.00 31.00 206 VAL A O 1
ATOM 1568 N N . LEU A 1 207 ? 19.486 38.423 17.602 1.00 30.19 207 LEU A N 1
ATOM 1569 C CA . LEU A 1 207 ? 20.940 38.232 17.380 1.00 31.38 207 LEU A CA 1
ATOM 1570 C C . LEU A 1 207 ? 21.419 37.010 18.141 1.00 32.21 207 LEU A C 1
ATOM 1571 O O . LEU A 1 207 ? 21.473 37.106 19.366 1.00 33.23 207 LEU A O 1
ATOM 1576 N N . HIS A 1 208 ? 21.794 35.951 17.427 1.00 31.56 208 HIS A N 1
ATOM 1577 C CA . HIS A 1 208 ? 22.481 34.756 17.974 1.00 33.44 208 HIS A CA 1
ATOM 1578 C C . HIS A 1 208 ? 23.974 35.062 18.210 1.00 39.75 208 HIS A C 1
ATOM 1579 O O . HIS A 1 208 ? 24.463 36.115 17.694 1.00 35.61 208 HIS A O 1
ATOM 1586 N N . GLY A 1 209 ? 24.629 34.221 19.036 1.00 42.98 209 GLY A N 1
ATOM 1587 C CA . GLY A 1 209 ? 26.069 34.260 19.386 1.00 37.65 209 GLY A CA 1
ATOM 1588 C C . GLY A 1 209 ? 26.488 35.596 20.002 1.00 42.26 209 GLY A C 1
ATOM 1589 O O . GLY A 1 209 ? 27.504 36.184 19.544 1.00 42.04 209 GLY A O 1
ATOM 1590 N N . GLY A 1 210 ? 25.727 36.092 20.988 1.00 44.45 210 GLY A N 1
ATOM 1591 C CA . GLY A 1 210 ? 25.951 37.391 21.671 1.00 43.38 210 GLY A CA 1
ATOM 1592 C C . GLY A 1 210 ? 27.225 37.411 22.522 1.00 49.63 210 GLY A C 1
ATOM 1593 O O . GLY A 1 210 ? 27.727 38.560 22.866 1.00 34.79 210 GLY A O 1
ATOM 1594 N N . THR A 1 211 ? 27.747 36.225 22.876 1.00 47.92 211 THR A N 1
ATOM 1595 C CA . THR A 1 211 ? 29.032 36.088 23.614 1.00 44.16 211 THR A CA 1
ATOM 1596 C C . THR A 1 211 ? 30.197 36.685 22.784 1.00 47.91 211 THR A C 1
ATOM 1597 O O . THR A 1 211 ? 30.542 36.128 21.715 1.00 51.15 211 THR A O 1
ATOM 1601 N N . GLY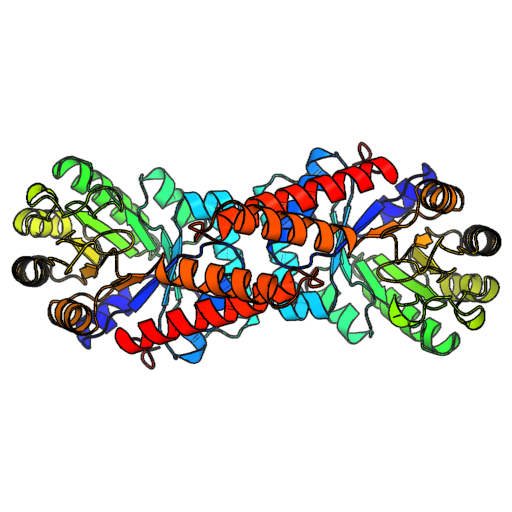 A 1 212 ? 30.801 37.766 23.287 1.00 42.57 212 GLY A N 1
ATOM 1602 C CA . GLY A 1 212 ? 31.967 38.460 22.710 1.00 46.31 212 GLY A CA 1
ATOM 1603 C C . GLY A 1 212 ? 31.611 39.587 21.742 1.00 48.90 212 GLY A C 1
ATOM 1604 O O . GLY A 1 212 ? 32.529 40.151 21.170 1.00 60.07 212 GLY A O 1
ATOM 1605 N N . ILE A 1 213 ? 30.340 39.933 21.530 1.00 38.23 213 ILE A N 1
ATOM 1606 C CA . ILE A 1 213 ? 30.004 41.117 20.687 1.00 42.41 213 ILE A CA 1
ATOM 1607 C C . ILE A 1 213 ? 30.144 42.373 21.552 1.00 46.21 213 ILE A C 1
ATOM 1608 O O . ILE A 1 213 ? 29.528 42.462 22.638 1.00 47.69 213 ILE A O 1
ATOM 1613 N N . PRO A 1 214 ? 31.019 43.326 21.130 1.00 38.65 214 PRO A N 1
ATOM 1614 C CA . PRO A 1 214 ? 31.300 44.521 21.931 1.00 38.61 214 PRO A CA 1
ATOM 1615 C C . PRO A 1 214 ? 30.157 45.544 21.982 1.00 39.08 214 PRO A C 1
ATOM 1616 O O . PRO A 1 214 ? 29.296 45.486 21.103 1.00 40.05 214 PRO A O 1
ATOM 1620 N N . THR A 1 215 ? 30.153 46.454 22.968 1.00 40.77 215 THR A N 1
ATOM 1621 C CA . THR A 1 215 ? 28.976 47.351 23.198 1.00 46.83 215 THR A CA 1
ATOM 1622 C C . THR A 1 215 ? 28.639 48.141 21.928 1.00 50.07 215 THR A C 1
ATOM 1623 O O . THR A 1 215 ? 27.427 48.458 21.717 1.00 41.07 215 THR A O 1
ATOM 1627 N N . LYS A 1 216 ? 29.667 48.517 21.160 1.00 46.68 216 LYS A N 1
ATOM 1628 C CA . LYS A 1 216 ? 29.486 49.181 19.851 1.00 47.34 216 LYS A CA 1
ATOM 1629 C C . LYS A 1 216 ? 28.586 48.346 18.945 1.00 42.91 216 LYS A C 1
ATOM 1630 O O . LYS A 1 216 ? 27.622 48.929 18.489 1.00 43.83 216 LYS A O 1
ATOM 1636 N N . ASP A 1 217 ? 28.896 47.065 18.666 1.00 50.05 217 ASP A N 1
ATOM 1637 C CA . ASP A 1 217 ? 28.071 46.174 17.783 1.00 51.67 217 ASP A CA 1
ATOM 1638 C C . ASP A 1 217 ? 26.652 45.975 18.344 1.00 46.70 217 ASP A C 1
ATOM 1639 O O . ASP A 1 217 ? 25.659 46.076 17.570 1.00 50.52 217 ASP A O 1
ATOM 1644 N N . ILE A 1 218 ? 26.560 45.678 19.629 1.00 36.92 218 ILE A N 1
ATOM 1645 C CA . ILE A 1 218 ? 25.285 45.425 20.346 1.00 39.58 218 ILE A CA 1
ATOM 1646 C C . ILE A 1 218 ? 24.423 46.661 20.101 1.00 46.67 218 ILE A C 1
ATOM 1647 O O . ILE A 1 218 ? 23.255 46.499 19.630 1.00 44.52 218 ILE A O 1
ATOM 1652 N N . GLN A 1 219 ? 24.995 47.853 20.361 1.00 48.64 219 GLN A N 1
ATOM 1653 C CA . GLN A 1 219 ? 24.246 49.152 20.336 1.00 48.68 219 GLN A CA 1
ATOM 1654 C C . GLN A 1 219 ? 23.797 49.389 18.896 1.00 43.82 219 GLN A C 1
ATOM 1655 O O . GLN A 1 219 ? 22.677 49.956 18.771 1.00 39.77 219 GLN A O 1
ATOM 1661 N N . LYS A 1 220 ? 24.595 48.923 17.914 1.00 38.98 220 LYS A N 1
ATOM 1662 C CA . LYS A 1 220 ? 24.332 49.097 16.448 1.00 43.35 220 LYS A CA 1
ATOM 1663 C C . LYS A 1 220 ? 23.211 48.130 16.025 1.00 42.40 220 LYS A C 1
ATOM 1664 O O . LYS A 1 220 ? 22.176 48.609 15.520 1.00 40.16 220 LYS A O 1
ATOM 1670 N N . ALA A 1 221 ? 23.393 46.832 16.271 1.00 39.60 221 ALA A N 1
ATOM 1671 C CA . ALA A 1 221 ? 22.322 45.810 16.166 1.00 33.75 221 ALA A CA 1
ATOM 1672 C C . ALA A 1 221 ? 21.018 46.321 16.787 1.00 33.96 221 ALA A C 1
ATOM 1673 O O . ALA A 1 221 ? 19.990 46.254 16.103 1.00 30.81 221 ALA A O 1
ATOM 1675 N N . ILE A 1 222 ? 21.028 46.870 18.001 1.00 33.00 222 ILE A N 1
ATOM 1676 C CA . ILE A 1 222 ? 19.747 47.342 18.609 1.00 34.33 222 ILE A CA 1
ATOM 1677 C C . ILE A 1 222 ? 19.142 48.483 17.767 1.00 35.05 222 ILE A C 1
ATOM 1678 O O . ILE A 1 222 ? 17.873 48.520 17.580 1.00 28.32 222 ILE A O 1
ATOM 1683 N N . SER A 1 223 ? 19.981 49.413 17.286 1.00 40.64 223 SER A N 1
ATOM 1684 C CA . SER A 1 223 ? 19.528 50.593 16.504 1.00 42.65 223 SER A CA 1
ATOM 1685 C C . SER A 1 223 ? 18.851 50.120 15.209 1.00 44.15 223 SER A C 1
ATOM 1686 O O . SER A 1 223 ? 17.969 50.845 14.717 1.00 44.19 223 SER A O 1
ATOM 1689 N N . LEU A 1 224 ? 19.288 48.970 14.678 1.00 42.13 224 LEU A N 1
ATOM 1690 C CA . LEU A 1 224 ? 18.835 48.359 13.403 1.00 42.46 224 LEU A CA 1
ATOM 1691 C C . LEU A 1 224 ? 17.764 47.295 13.661 1.00 40.36 224 LEU A C 1
ATOM 1692 O O . LEU A 1 224 ? 17.566 46.423 12.780 1.00 39.97 224 LEU A O 1
ATOM 1697 N N . GLY A 1 225 ? 17.097 47.351 14.820 1.00 33.62 225 GLY A N 1
ATOM 1698 C CA . GLY A 1 225 ? 15.888 46.553 15.118 1.00 37.37 225 GLY A CA 1
ATOM 1699 C C . GLY A 1 225 ? 16.139 45.235 15.870 1.00 35.36 225 GLY A C 1
ATOM 1700 O O . GLY A 1 225 ? 15.155 44.453 16.031 1.00 29.65 225 GLY A O 1
ATOM 1701 N N . THR A 1 226 ? 17.364 44.927 16.292 1.00 32.75 226 THR A N 1
ATOM 1702 C CA . THR A 1 226 ? 17.595 43.805 17.243 1.00 29.83 226 THR A CA 1
ATOM 1703 C C . THR A 1 226 ? 16.942 44.098 18.622 1.00 30.24 226 THR A C 1
ATOM 1704 O O . THR A 1 226 ? 17.220 45.166 19.256 1.00 26.45 226 THR A O 1
ATOM 1708 N N . ALA A 1 227 ? 16.018 43.221 19.037 1.00 28.70 227 ALA A N 1
ATOM 1709 C CA . ALA A 1 227 ? 15.301 43.348 20.330 1.00 29.43 227 ALA A CA 1
ATOM 1710 C C . ALA A 1 227 ? 15.529 42.113 21.202 1.00 31.36 227 ALA A C 1
ATOM 1711 O O . ALA A 1 227 ? 14.990 42.114 22.342 1.00 31.43 227 ALA A O 1
ATOM 1713 N N . LYS A 1 228 ? 16.288 41.120 20.733 1.00 27.92 228 LYS A N 1
ATOM 1714 C CA . LYS A 1 228 ? 16.521 39.858 21.465 1.00 25.67 228 LYS A CA 1
ATOM 1715 C C . LYS A 1 228 ? 17.943 39.434 21.137 1.00 27.92 228 LYS A C 1
ATOM 1716 O O . LYS A 1 228 ? 18.243 39.375 19.993 1.00 27.81 228 LYS A O 1
ATOM 1722 N N . ILE A 1 229 ? 18.792 39.226 22.144 1.00 25.68 229 ILE A N 1
ATOM 1723 C CA . ILE A 1 229 ? 20.203 38.795 21.960 1.00 27.64 229 ILE A CA 1
ATOM 1724 C C . ILE A 1 229 ? 20.451 37.578 22.858 1.00 28.58 229 ILE A C 1
ATOM 1725 O O . ILE A 1 229 ? 20.192 37.646 24.081 1.00 35.22 229 ILE A O 1
ATOM 1730 N N . ASN A 1 230 ? 20.978 36.514 22.283 1.00 28.60 230 ASN A N 1
ATOM 1731 C CA . ASN A 1 230 ? 21.164 35.213 22.946 1.00 28.73 230 ASN A CA 1
ATOM 1732 C C . ASN A 1 230 ? 22.571 35.205 23.509 1.00 29.35 230 ASN A C 1
ATOM 1733 O O . ASN A 1 230 ? 23.517 35.332 22.737 1.00 32.74 230 ASN A O 1
ATOM 1738 N N . VAL A 1 231 ? 22.713 35.070 24.824 1.00 27.42 231 VAL A N 1
ATOM 1739 C CA . VAL A 1 231 ? 24.057 34.999 25.461 1.00 30.98 231 VAL A CA 1
ATOM 1740 C C . VAL A 1 231 ? 24.071 33.696 26.235 1.00 30.88 231 VAL A C 1
ATOM 1741 O O . VAL A 1 231 ? 23.312 33.604 27.172 1.00 33.88 231 VAL A O 1
ATOM 1745 N N . ASN A 1 232 ? 24.873 32.725 25.822 1.00 30.39 232 ASN A N 1
ATOM 1746 C CA . ASN A 1 232 ? 24.906 31.396 26.463 1.00 31.20 232 ASN A CA 1
ATOM 1747 C C . ASN A 1 232 ? 26.275 31.137 27.120 1.00 37.94 232 ASN A C 1
ATOM 1748 O O . ASN A 1 232 ? 26.339 31.146 28.378 1.00 38.58 232 ASN A O 1
ATOM 1753 N N . THR A 1 233 ? 27.343 30.918 26.335 1.00 38.02 233 THR A N 1
ATOM 1754 C CA . THR A 1 233 ? 28.666 30.401 26.792 1.00 38.32 233 THR A CA 1
ATOM 1755 C C . THR A 1 233 ? 29.326 31.403 27.754 1.00 37.05 233 THR A C 1
ATOM 1756 O O . THR A 1 233 ? 30.028 30.977 28.657 1.00 34.43 233 THR A O 1
ATOM 1760 N N . GLU A 1 234 ? 29.059 32.698 27.647 1.00 37.84 234 GLU A N 1
ATOM 1761 C CA . GLU A 1 234 ? 29.656 33.662 28.608 1.00 38.95 234 GLU A CA 1
ATOM 1762 C C . GLU A 1 234 ? 29.341 33.227 30.052 1.00 34.94 234 GLU A C 1
ATOM 1763 O O . GLU A 1 234 ? 30.247 33.268 30.912 1.00 34.41 234 GLU A O 1
ATOM 1769 N N . SER A 1 235 ? 28.096 32.813 30.287 1.00 34.66 235 SER A N 1
ATOM 1770 C CA . SER A 1 235 ? 27.578 32.353 31.602 1.00 36.14 235 SER A CA 1
ATOM 1771 C C . SER A 1 235 ? 28.225 31.031 31.997 1.00 32.14 235 SER A C 1
ATOM 1772 O O . SER A 1 235 ? 28.581 30.882 33.168 1.00 28.53 235 SER A O 1
ATOM 1775 N N . GLN A 1 236 ? 28.282 30.076 31.084 1.00 30.93 236 GLN A N 1
ATOM 1776 C CA . GLN A 1 236 ? 28.917 28.754 31.326 1.00 33.09 236 GLN A CA 1
ATOM 1777 C C . GLN A 1 236 ? 30.357 28.952 31.797 1.00 34.92 236 GLN A C 1
ATOM 1778 O O . GLN A 1 236 ? 30.764 28.273 32.792 1.00 33.89 236 GLN A O 1
ATOM 1784 N N . ILE A 1 237 ? 31.092 29.812 31.089 1.00 38.25 237 ILE A N 1
ATOM 1785 C CA . ILE A 1 237 ? 32.525 30.146 31.367 1.00 38.12 237 ILE A CA 1
ATOM 1786 C C . ILE A 1 237 ? 32.625 30.793 32.755 1.00 38.02 237 ILE A C 1
ATOM 1787 O O . ILE A 1 237 ? 33.565 30.431 33.486 1.00 34.84 237 ILE A O 1
ATOM 1792 N N . ALA A 1 238 ? 31.728 31.721 33.120 1.00 37.71 238 ALA A N 1
ATOM 1793 C CA . ALA A 1 238 ? 31.858 32.475 34.398 1.00 39.05 238 ALA A CA 1
ATOM 1794 C C . ALA A 1 238 ? 31.592 31.497 35.563 1.00 37.45 238 ALA A C 1
ATOM 1795 O O . ALA A 1 238 ? 32.250 31.625 36.633 1.00 41.63 238 ALA A O 1
ATOM 1797 N N . ALA A 1 239 ? 30.736 30.500 35.314 1.00 32.15 239 ALA A N 1
ATOM 1798 C CA . ALA A 1 239 ? 30.341 29.483 36.291 1.00 35.34 239 ALA A CA 1
ATOM 1799 C C . ALA A 1 239 ? 31.531 28.574 36.555 1.00 37.00 239 ALA A C 1
ATOM 1800 O O . ALA A 1 239 ? 31.890 28.403 37.763 1.00 32.78 239 ALA A O 1
ATOM 1802 N N . THR A 1 240 ? 32.089 28.000 35.503 1.00 32.01 240 THR A N 1
ATOM 1803 C CA . THR A 1 240 ? 33.185 27.016 35.629 1.00 36.54 240 THR A CA 1
ATOM 1804 C C . THR A 1 240 ? 34.458 27.661 36.208 1.00 41.59 240 THR A C 1
ATOM 1805 O O . THR A 1 240 ? 35.165 26.957 36.961 1.00 46.95 240 THR A O 1
ATOM 1809 N N . LYS A 1 241 ? 34.792 28.904 35.830 1.00 47.15 241 LYS A N 1
ATOM 1810 C CA . LYS A 1 241 ? 35.944 29.680 36.389 1.00 46.49 241 LYS A CA 1
ATOM 1811 C C . LYS A 1 241 ? 35.774 29.789 37.912 1.00 42.06 241 LYS A C 1
ATOM 1812 O O . LYS A 1 241 ? 36.785 29.667 38.622 1.00 43.55 241 LYS A O 1
ATOM 1818 N N . ALA A 1 242 ? 34.554 30.064 38.384 1.00 40.34 242 ALA A N 1
ATOM 1819 C CA . ALA A 1 242 ? 34.275 30.319 39.819 1.00 39.75 242 ALA A CA 1
ATOM 1820 C C . ALA A 1 242 ? 34.464 28.996 40.564 1.00 37.60 242 ALA A C 1
ATOM 1821 O O . ALA A 1 242 ? 35.017 29.016 41.686 1.00 36.42 242 ALA A O 1
ATOM 1823 N N . VAL A 1 243 ? 34.056 27.885 39.951 1.00 36.97 243 VAL A N 1
ATOM 1824 C CA . VAL A 1 243 ? 34.193 26.550 40.587 1.00 38.70 243 VAL A CA 1
ATOM 1825 C C . VAL A 1 243 ? 35.676 26.226 40.655 1.00 38.44 243 VAL A C 1
ATOM 1826 O O . VAL A 1 243 ? 36.137 25.975 41.724 1.00 39.19 243 VAL A O 1
ATOM 1830 N N . ARG A 1 244 ? 36.391 26.249 39.537 1.00 40.17 244 ARG A N 1
ATOM 1831 C CA . ARG A 1 244 ? 37.850 25.936 39.495 1.00 41.18 244 ARG A CA 1
ATOM 1832 C C . ARG A 1 244 ? 38.603 26.710 40.583 1.00 38.22 244 ARG A C 1
ATOM 1833 O O . ARG A 1 244 ? 39.516 26.136 41.208 1.00 37.14 244 ARG A O 1
ATOM 1841 N N . GLU A 1 245 ? 38.253 27.982 40.746 1.00 39.20 245 GLU A N 1
ATOM 1842 C CA . GLU A 1 245 ? 38.970 28.934 41.620 1.00 41.14 245 GLU A CA 1
ATOM 1843 C C . GLU A 1 245 ? 38.759 28.501 43.073 1.00 40.12 245 GLU A C 1
ATOM 1844 O O . GLU A 1 245 ? 39.762 28.444 43.767 1.00 37.20 245 GLU A O 1
ATOM 1850 N N . VAL A 1 246 ? 37.537 28.177 43.515 1.00 40.90 246 VAL A N 1
ATOM 1851 C CA . VAL A 1 246 ? 37.315 27.821 44.953 1.00 42.53 246 VAL A CA 1
ATOM 1852 C C . VAL A 1 246 ? 37.903 26.445 45.208 1.00 41.14 246 VAL A C 1
ATOM 1853 O O . VAL A 1 246 ? 38.372 26.239 46.313 1.00 42.06 246 VAL A O 1
ATOM 1857 N N . LEU A 1 247 ? 37.806 25.522 44.264 1.00 39.90 247 LEU A N 1
ATOM 1858 C CA . LEU A 1 247 ? 38.459 24.201 44.451 1.00 39.84 247 LEU A CA 1
ATOM 1859 C C . LEU A 1 247 ? 39.980 24.414 44.578 1.00 40.12 247 LEU A C 1
ATOM 1860 O O . LEU A 1 247 ? 40.573 23.792 45.457 1.00 43.81 247 LEU A O 1
ATOM 1865 N N . ASN A 1 248 ? 40.597 25.290 43.773 1.00 43.51 248 ASN A N 1
ATOM 1866 C CA . ASN A 1 248 ? 42.075 25.437 43.738 1.00 46.46 248 ASN A CA 1
ATOM 1867 C C . ASN A 1 248 ? 42.579 26.120 45.000 1.00 49.82 248 ASN A C 1
ATOM 1868 O O . ASN A 1 248 ? 43.721 25.832 45.364 1.00 51.03 248 ASN A O 1
ATOM 1873 N N . ASN A 1 249 ? 41.781 27.019 45.585 1.00 46.95 249 ASN A N 1
ATOM 1874 C CA . ASN A 1 249 ? 42.125 27.750 46.835 1.00 49.34 249 ASN A CA 1
ATOM 1875 C C . ASN A 1 249 ? 41.860 26.931 48.102 1.00 47.87 249 ASN A C 1
ATOM 1876 O O . ASN A 1 249 ? 42.369 27.346 49.133 1.00 54.08 249 ASN A O 1
ATOM 1881 N N . ASP A 1 250 ? 41.116 25.830 48.082 1.00 45.94 250 ASP A N 1
ATOM 1882 C CA . ASP A 1 250 ? 40.722 25.167 49.365 1.00 45.79 250 ASP A CA 1
ATOM 1883 C C . ASP A 1 250 ? 40.551 23.671 49.128 1.00 44.31 250 ASP A C 1
ATOM 1884 O O . ASP A 1 250 ? 39.480 23.252 48.690 1.00 47.65 250 ASP A O 1
ATOM 1889 N N . ALA A 1 251 ? 41.595 22.913 49.446 1.00 44.41 251 ALA A N 1
ATOM 1890 C CA . ALA A 1 251 ? 41.735 21.482 49.120 1.00 42.43 251 ALA A CA 1
ATOM 1891 C C . ALA A 1 251 ? 40.804 20.667 50.016 1.00 46.37 251 ALA A C 1
ATOM 1892 O O . ALA A 1 251 ? 40.520 19.525 49.621 1.00 41.43 251 ALA A O 1
ATOM 1894 N N . LYS A 1 252 ? 40.363 21.212 51.165 1.00 46.86 252 LYS A N 1
ATOM 1895 C CA . LYS A 1 252 ? 39.531 20.455 52.151 1.00 52.11 252 LYS A CA 1
ATOM 1896 C C . LYS A 1 252 ? 38.047 20.521 51.755 1.00 46.95 252 LYS A C 1
ATOM 1897 O O . LYS A 1 252 ? 37.300 19.606 52.157 1.00 41.51 252 LYS A O 1
ATOM 1903 N N . LEU A 1 253 ? 37.633 21.550 50.997 1.00 45.18 253 LEU A N 1
ATOM 1904 C CA . LEU A 1 253 ? 36.211 21.764 50.584 1.00 39.52 253 LEU A CA 1
ATOM 1905 C C . LEU A 1 253 ? 35.632 20.431 50.067 1.00 37.04 253 LEU A C 1
ATOM 1906 O O . LEU A 1 253 ? 36.250 19.800 49.195 1.00 39.95 253 LEU A O 1
ATOM 1911 N N . PHE A 1 254 ? 34.515 19.974 50.635 1.00 33.32 254 PHE A N 1
ATOM 1912 C CA . PHE A 1 254 ? 33.809 18.728 50.211 1.00 34.96 254 PHE A CA 1
ATOM 1913 C C . PHE A 1 254 ? 32.281 18.897 50.063 1.00 32.22 254 PHE A C 1
ATOM 1914 O O . PHE A 1 254 ? 31.651 17.974 49.510 1.00 32.50 254 PHE A O 1
ATOM 1922 N N . ASP A 1 255 ? 31.687 20.006 50.525 1.00 32.42 255 ASP A N 1
ATOM 1923 C CA . ASP A 1 255 ? 30.236 20.285 50.393 1.00 32.30 255 ASP A CA 1
ATOM 1924 C C . ASP A 1 255 ? 30.011 20.981 49.058 1.00 30.29 255 ASP A C 1
ATOM 1925 O O . ASP A 1 255 ? 30.385 22.126 48.845 1.00 31.71 255 ASP A O 1
ATOM 1930 N N . PRO A 1 256 ? 29.316 20.351 48.113 1.00 30.85 256 PRO A N 1
ATOM 1931 C CA . PRO A 1 256 ? 29.144 20.982 46.820 1.00 31.57 256 PRO A CA 1
ATOM 1932 C C . PRO A 1 256 ? 28.574 22.386 46.940 1.00 29.13 256 PRO A C 1
ATOM 1933 O O . PRO A 1 256 ? 28.923 23.182 46.184 1.00 29.73 256 PRO A O 1
ATOM 1937 N N . ARG A 1 257 ? 27.727 22.663 47.905 1.00 27.29 257 ARG A N 1
ATOM 1938 C CA . ARG A 1 257 ? 27.170 24.033 47.968 1.00 30.00 257 ARG A CA 1
ATOM 1939 C C . ARG A 1 257 ? 28.268 25.092 48.065 1.00 31.93 257 ARG A C 1
ATOM 1940 O O . ARG A 1 257 ? 27.977 26.269 47.716 1.00 31.92 257 ARG A O 1
ATOM 1948 N N . LYS A 1 258 ? 29.474 24.735 48.483 1.00 34.56 258 LYS A N 1
ATOM 1949 C CA . LYS A 1 258 ? 30.544 25.732 48.745 1.00 41.95 258 LYS A CA 1
ATOM 1950 C C . LYS A 1 258 ? 31.233 26.095 47.432 1.00 37.64 258 LYS A C 1
ATOM 1951 O O . LYS A 1 258 ? 31.959 27.116 47.438 1.00 41.30 258 LYS A O 1
ATOM 1957 N N . PHE A 1 259 ? 31.048 25.291 46.367 1.00 36.80 259 PHE A N 1
ATOM 1958 C CA . PHE A 1 259 ? 31.513 25.625 44.999 1.00 36.36 259 PHE A CA 1
ATOM 1959 C C . PHE A 1 259 ? 30.330 26.048 44.110 1.00 34.67 259 PHE A C 1
ATOM 1960 O O . PHE A 1 259 ? 30.494 26.876 43.253 1.00 34.49 259 PHE A O 1
ATOM 1968 N N . LEU A 1 260 ? 29.139 25.531 44.316 1.00 29.62 260 LEU A N 1
ATOM 1969 C CA . LEU A 1 260 ? 27.940 26.003 43.588 1.00 30.10 260 LEU A CA 1
ATOM 1970 C C . LEU A 1 260 ? 27.608 27.464 43.956 1.00 31.38 260 LEU A C 1
ATOM 1971 O O . LEU A 1 260 ? 27.055 28.156 43.098 1.00 36.61 260 LEU A O 1
ATOM 1976 N N . ALA A 1 261 ? 27.863 27.956 45.172 1.00 30.30 261 ALA A N 1
ATOM 1977 C CA . ALA A 1 261 ? 27.364 29.305 45.537 1.00 33.99 261 ALA A CA 1
ATOM 1978 C C . ALA A 1 261 ? 28.190 30.356 44.816 1.00 35.98 261 ALA A C 1
ATOM 1979 O O . ALA A 1 261 ? 27.642 31.329 44.310 1.00 42.08 261 ALA A O 1
ATOM 1981 N N . PRO A 1 262 ? 29.525 30.207 44.745 1.00 34.36 262 PRO A N 1
ATOM 1982 C CA . PRO A 1 262 ? 30.321 31.112 43.927 1.00 34.84 262 PRO A CA 1
ATOM 1983 C C . PRO A 1 262 ? 29.968 31.006 42.430 1.00 32.75 262 PRO A C 1
ATOM 1984 O O . PRO A 1 262 ? 29.893 32.049 41.789 1.00 33.12 262 PRO A O 1
ATOM 1988 N N . ALA A 1 263 ? 29.751 29.802 41.903 1.00 32.39 263 ALA A N 1
ATOM 1989 C CA . ALA A 1 263 ? 29.270 29.622 40.507 1.00 34.27 263 ALA A CA 1
ATOM 1990 C C . ALA A 1 263 ? 28.036 30.496 40.265 1.00 35.27 263 ALA A C 1
ATOM 1991 O O . ALA A 1 263 ? 27.988 31.163 39.228 1.00 37.56 263 ALA A O 1
ATOM 1993 N N . ARG A 1 264 ? 27.078 30.501 41.188 1.00 36.30 264 ARG A N 1
ATOM 1994 C CA . ARG A 1 264 ? 25.778 31.191 41.018 1.00 41.80 264 ARG A CA 1
ATOM 1995 C C . ARG A 1 264 ? 25.995 32.704 40.980 1.00 42.92 264 ARG A C 1
ATOM 1996 O O . ARG A 1 264 ? 25.370 33.391 40.103 1.00 37.18 264 ARG A O 1
ATOM 2004 N N . GLU A 1 265 ? 26.812 33.197 41.926 1.00 35.16 265 GLU A N 1
ATOM 2005 C CA . GLU A 1 265 ? 27.152 34.641 42.038 1.00 43.18 265 GLU A CA 1
ATOM 2006 C C . GLU A 1 265 ? 27.801 35.130 40.718 1.00 39.86 265 GLU A C 1
ATOM 2007 O O . GLU A 1 265 ? 27.438 36.242 40.272 1.00 37.18 265 GLU A O 1
ATOM 2013 N N . ALA A 1 266 ? 28.677 34.336 40.084 1.00 35.45 266 ALA A N 1
ATOM 2014 C CA . ALA A 1 266 ? 29.370 34.691 38.811 1.00 37.47 266 ALA A CA 1
ATOM 2015 C C . ALA A 1 266 ? 28.350 34.746 37.661 1.00 38.81 266 ALA A C 1
ATOM 2016 O O . ALA A 1 266 ? 28.281 35.799 36.932 1.00 35.01 266 ALA A O 1
ATOM 2018 N N . ILE A 1 267 ? 27.580 33.668 37.489 1.00 29.14 267 ILE A N 1
ATOM 2019 C CA . ILE A 1 267 ? 26.509 33.657 36.472 1.00 31.05 267 ILE A CA 1
ATOM 2020 C C . ILE A 1 267 ? 25.670 34.916 36.665 1.00 31.96 267 ILE A C 1
ATOM 2021 O O . ILE A 1 267 ? 25.413 35.606 35.713 1.00 35.95 267 ILE A O 1
ATOM 2026 N N . LYS A 1 268 ? 25.256 35.213 37.885 1.00 30.92 268 LYS A N 1
ATOM 2027 C CA . LYS A 1 268 ? 24.286 36.306 38.112 1.00 33.58 268 LYS A CA 1
ATOM 2028 C C . LYS A 1 268 ? 24.895 37.649 37.670 1.00 37.14 268 LYS A C 1
ATOM 2029 O O . LYS A 1 268 ? 24.140 38.505 37.084 1.00 37.17 268 LYS A O 1
ATOM 2035 N N . GLU A 1 269 ? 26.181 37.856 37.968 1.00 36.15 269 GLU A N 1
ATOM 2036 C CA . GLU A 1 269 ? 26.889 39.128 37.661 1.00 41.78 269 GLU A CA 1
ATOM 2037 C C . GLU A 1 269 ? 27.058 39.235 36.144 1.00 38.09 269 GLU A C 1
ATOM 2038 O O . GLU A 1 269 ? 26.795 40.337 35.636 1.00 34.92 269 GLU A O 1
ATOM 2044 N N . THR A 1 270 ? 27.484 38.167 35.459 1.00 36.64 270 THR A N 1
ATOM 2045 C CA . THR A 1 270 ? 27.571 38.132 33.977 1.00 40.09 270 THR A CA 1
ATOM 2046 C C . THR A 1 270 ? 26.240 38.613 33.382 1.00 35.02 270 THR A C 1
ATOM 2047 O O . THR A 1 270 ? 26.233 39.496 32.517 1.00 36.68 270 THR A O 1
ATOM 2051 N N . ILE A 1 271 ? 25.132 38.065 33.874 1.00 32.57 271 ILE A N 1
ATOM 2052 C CA . ILE A 1 271 ? 23.805 38.296 33.257 1.00 31.92 271 ILE A CA 1
ATOM 2053 C C . ILE A 1 271 ? 23.348 39.711 33.552 1.00 36.74 271 ILE A C 1
ATOM 2054 O O . ILE A 1 271 ? 22.796 40.361 32.664 1.00 37.21 271 ILE A O 1
ATOM 2059 N N . LYS A 1 272 ? 23.541 40.171 34.772 1.00 35.41 272 LYS A N 1
ATOM 2060 C CA . LYS A 1 272 ? 23.172 41.568 35.107 1.00 36.26 272 LYS A CA 1
ATOM 2061 C C . LYS A 1 272 ? 23.930 42.541 34.186 1.00 35.40 272 LYS A C 1
ATOM 2062 O O . LYS A 1 272 ? 23.312 43.527 33.752 1.00 32.39 272 LYS A O 1
ATOM 2068 N N . GLY A 1 273 ? 25.206 42.263 33.901 1.00 35.45 273 GLY A N 1
ATOM 2069 C CA . GLY A 1 273 ? 26.062 43.075 33.027 1.00 36.49 273 GLY A CA 1
ATOM 2070 C C . GLY A 1 273 ? 25.425 43.231 31.655 1.00 37.29 273 GLY A C 1
ATOM 2071 O O . GLY A 1 273 ? 25.210 44.374 31.233 1.00 38.00 273 GLY A O 1
ATOM 2072 N N . LYS A 1 274 ? 25.059 42.111 31.036 1.00 37.04 274 LYS A N 1
ATOM 2073 C CA . LYS A 1 274 ? 24.356 42.048 29.731 1.00 33.12 274 LYS A CA 1
ATOM 2074 C C . LYS A 1 274 ? 23.000 42.737 29.791 1.00 35.37 274 LYS A C 1
ATOM 2075 O O . LYS A 1 274 ? 22.675 43.466 28.848 1.00 33.33 274 LYS A O 1
ATOM 2081 N N . MET A 1 275 ? 22.236 42.557 30.862 1.00 33.62 275 MET A N 1
ATOM 2082 C CA . MET A 1 275 ? 20.929 43.245 30.965 1.00 31.19 275 MET A CA 1
ATOM 2083 C C . MET A 1 275 ? 21.180 44.763 30.939 1.00 35.15 275 MET A C 1
ATOM 2084 O O . MET A 1 275 ? 20.339 45.526 30.296 1.00 36.98 275 MET A O 1
ATOM 2089 N N . ARG A 1 276 ? 22.267 45.191 31.587 1.00 31.66 276 ARG A N 1
ATOM 2090 C CA . ARG A 1 276 ? 22.678 46.626 31.582 1.00 34.94 276 ARG A CA 1
ATOM 2091 C C . ARG A 1 276 ? 23.186 46.999 30.173 1.00 37.17 276 ARG A C 1
ATOM 2092 O O . ARG A 1 276 ? 22.722 48.005 29.618 1.00 32.82 276 ARG A O 1
ATOM 2100 N N . GLU A 1 277 ? 24.044 46.206 29.544 1.00 35.75 277 GLU A N 1
ATOM 2101 C CA . GLU A 1 277 ? 24.516 46.551 28.181 1.00 37.12 277 GLU A CA 1
ATOM 2102 C C . GLU A 1 277 ? 23.326 46.602 27.193 1.00 37.82 277 GLU A C 1
ATOM 2103 O O . GLU A 1 277 ? 23.313 47.484 26.340 1.00 44.01 277 GLU A O 1
ATOM 2109 N N . PHE A 1 278 ? 22.327 45.730 27.327 1.00 30.25 278 PHE A N 1
ATOM 2110 C CA . PHE A 1 278 ? 21.238 45.570 26.334 1.00 30.92 278 PHE A CA 1
ATOM 2111 C C . PHE A 1 278 ? 20.162 46.648 26.570 1.00 35.80 278 PHE A C 1
ATOM 2112 O O . PHE A 1 278 ? 19.392 46.974 25.632 1.00 35.65 278 PHE A O 1
ATOM 2120 N N . GLY A 1 279 ? 20.150 47.239 27.763 1.00 30.70 279 GLY A N 1
ATOM 2121 C CA . GLY A 1 279 ? 19.207 48.302 28.151 1.00 32.18 279 GLY A CA 1
ATOM 2122 C C . GLY A 1 279 ? 17.891 47.754 28.664 1.00 29.98 279 GLY A C 1
ATOM 2123 O O . GLY A 1 279 ? 16.914 48.567 28.782 1.00 33.24 279 GLY A O 1
ATOM 2124 N N . SER A 1 280 ? 17.854 46.457 29.002 1.00 30.05 280 SER A N 1
ATOM 2125 C CA . SER A 1 280 ? 16.663 45.794 29.597 1.00 29.79 280 SER A CA 1
ATOM 2126 C C . SER A 1 280 ? 16.533 46.185 31.075 1.00 32.02 280 SER A C 1
ATOM 2127 O O . SER A 1 280 ? 15.381 46.166 31.594 1.00 32.12 280 SER A O 1
ATOM 2130 N N . SER A 1 281 ? 17.647 46.503 31.743 1.00 35.90 281 SER A N 1
ATOM 2131 C CA . SER A 1 281 ? 17.615 46.953 33.162 1.00 34.00 281 SER A CA 1
ATOM 2132 C C . SER A 1 281 ? 16.596 48.079 33.315 1.00 33.66 281 SER A C 1
ATOM 2133 O O . SER A 1 281 ? 16.578 49.024 32.495 1.00 39.57 281 SER A O 1
ATOM 2136 N N . GLY A 1 282 ? 15.744 47.961 34.326 1.00 39.35 282 GLY A N 1
ATOM 2137 C CA . GLY A 1 282 ? 14.767 49.001 34.675 1.00 37.14 282 GLY A CA 1
ATOM 2138 C C . GLY A 1 282 ? 13.588 48.995 33.739 1.00 34.87 282 GLY A C 1
ATOM 2139 O O . GLY A 1 282 ? 12.755 49.883 33.870 1.00 41.11 282 GLY A O 1
ATOM 2140 N N . LYS A 1 283 ? 13.447 48.013 32.867 1.00 33.91 283 LYS A N 1
ATOM 2141 C CA . LYS A 1 283 ? 12.343 48.083 31.872 1.00 35.02 283 LYS A CA 1
ATOM 2142 C C . LYS A 1 283 ? 11.166 47.249 32.349 1.00 39.26 283 LYS A C 1
ATOM 2143 O O . LYS A 1 283 ? 10.064 47.461 31.831 1.00 41.81 283 LYS A O 1
ATOM 2149 N N . ALA A 1 284 ? 11.387 46.337 33.297 1.00 40.57 284 ALA A N 1
ATOM 2150 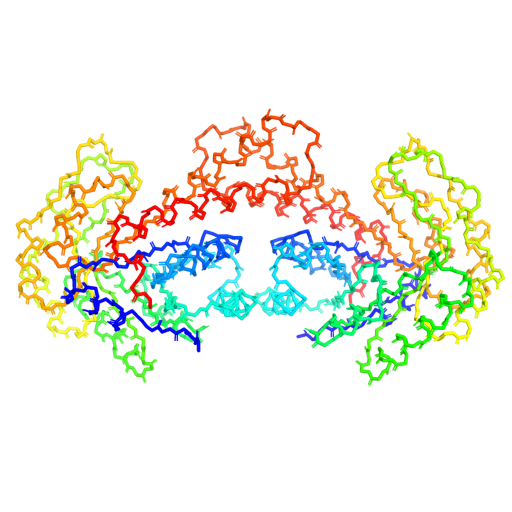C CA . ALA A 1 284 ? 10.350 45.389 33.760 1.00 40.65 284 ALA A CA 1
ATOM 2151 C C . ALA A 1 284 ? 9.110 46.114 34.309 1.00 41.81 284 ALA A C 1
ATOM 2152 O O . ALA A 1 284 ? 9.269 47.257 34.795 1.00 48.26 284 ALA A O 1
ATOM 2154 N N . MET B 1 1 ? 3.184 7.541 40.946 1.00 93.30 1 MET B N 1
ATOM 2155 C CA . MET B 1 1 ? 3.568 7.010 42.323 1.00 95.91 1 MET B CA 1
ATOM 2156 C C . MET B 1 1 ? 3.581 8.150 43.336 1.00 68.47 1 MET B C 1
ATOM 2157 O O . MET B 1 1 ? 4.389 9.069 43.228 1.00 69.89 1 MET B O 1
ATOM 2162 N N . PRO B 1 2 ? 2.747 8.141 44.394 1.00 59.48 2 PRO B N 1
ATOM 2163 C CA . PRO B 1 2 ? 2.800 9.236 45.349 1.00 55.00 2 PRO B CA 1
ATOM 2164 C C . PRO B 1 2 ? 4.052 9.085 46.240 1.00 48.16 2 PRO B C 1
ATOM 2165 O O . PRO B 1 2 ? 4.769 8.032 46.290 1.00 43.89 2 PRO B O 1
ATOM 2169 N N . LEU B 1 3 ? 4.362 10.176 46.927 1.00 37.71 3 LEU B N 1
ATOM 2170 C CA . LEU B 1 3 ? 5.320 10.116 48.037 1.00 34.77 3 LEU B CA 1
ATOM 2171 C C . LEU B 1 3 ? 4.648 9.252 49.111 1.00 32.77 3 LEU B C 1
ATOM 2172 O O . LEU B 1 3 ? 3.438 9.023 49.026 1.00 28.36 3 LEU B O 1
ATOM 2177 N N . VAL B 1 4 ? 5.423 8.677 50.012 1.00 30.44 4 VAL B N 1
ATOM 2178 C CA . VAL B 1 4 ? 4.880 7.983 51.208 1.00 27.43 4 VAL B CA 1
ATOM 2179 C C . VAL B 1 4 ? 5.668 8.482 52.427 1.00 24.68 4 VAL B C 1
ATOM 2180 O O . VAL B 1 4 ? 6.755 9.063 52.253 1.00 22.55 4 VAL B O 1
ATOM 2184 N N . SER B 1 5 ? 5.055 8.331 53.604 1.00 22.98 5 SER B N 1
ATOM 2185 C CA . SER B 1 5 ? 5.671 8.517 54.948 1.00 25.29 5 SER B CA 1
ATOM 2186 C C . SER B 1 5 ? 6.712 7.431 55.176 1.00 25.96 5 SER B C 1
ATOM 2187 O O . SER B 1 5 ? 6.800 6.501 54.332 1.00 25.44 5 SER B O 1
ATOM 2190 N N . MET B 1 6 ? 7.452 7.510 56.295 1.00 24.83 6 MET B N 1
ATOM 2191 C CA . MET B 1 6 ? 8.491 6.499 56.586 1.00 25.60 6 MET B CA 1
ATOM 2192 C C . MET B 1 6 ? 7.859 5.299 57.317 1.00 26.67 6 MET B C 1
ATOM 2193 O O . MET B 1 6 ? 8.592 4.352 57.652 1.00 28.71 6 MET B O 1
ATOM 2198 N N . LYS B 1 7 ? 6.558 5.343 57.597 1.00 25.88 7 LYS B N 1
ATOM 2199 C CA . LYS B 1 7 ? 5.965 4.395 58.565 1.00 26.96 7 LYS B CA 1
ATOM 2200 C C . LYS B 1 7 ? 6.109 2.975 58.006 1.00 30.10 7 LYS B C 1
ATOM 2201 O O . LYS B 1 7 ? 6.743 2.099 58.668 1.00 30.40 7 LYS B O 1
ATOM 2207 N N . ASP B 1 8 ? 5.535 2.711 56.842 1.00 28.18 8 ASP B N 1
ATOM 2208 C CA . ASP B 1 8 ? 5.541 1.328 56.294 1.00 29.43 8 ASP B CA 1
ATOM 2209 C C . ASP B 1 8 ? 6.977 0.909 55.997 1.00 29.92 8 ASP B C 1
ATOM 2210 O O . ASP B 1 8 ? 7.353 -0.217 56.435 1.00 29.86 8 ASP B O 1
ATOM 2215 N N . MET B 1 9 ? 7.774 1.753 55.331 1.00 26.95 9 MET B N 1
ATOM 2216 C CA . MET B 1 9 ? 9.103 1.279 54.883 1.00 26.37 9 MET B CA 1
ATOM 2217 C C . MET B 1 9 ? 9.954 0.925 56.110 1.00 27.32 9 MET B C 1
ATOM 2218 O O . MET B 1 9 ? 10.702 -0.038 56.009 1.00 31.41 9 MET B O 1
ATOM 2223 N N . LEU B 1 10 ? 9.867 1.659 57.228 1.00 27.51 10 LEU B N 1
ATOM 2224 C CA . LEU B 1 10 ? 10.773 1.392 58.406 1.00 23.51 10 LEU B CA 1
ATOM 2225 C C . LEU B 1 10 ? 10.297 0.147 59.170 1.00 26.19 10 LEU B C 1
ATOM 2226 O O . LEU B 1 10 ? 11.142 -0.692 59.643 1.00 26.19 10 LEU B O 1
ATOM 2231 N N . ASN B 1 11 ? 8.984 -0.036 59.241 1.00 25.95 11 ASN B N 1
ATOM 2232 C CA . ASN B 1 11 ? 8.385 -1.289 59.777 1.00 28.90 11 ASN B CA 1
ATOM 2233 C C . ASN B 1 11 ? 8.853 -2.509 58.973 1.00 32.04 11 ASN B C 1
ATOM 2234 O O . ASN B 1 11 ? 9.286 -3.511 59.617 1.00 31.57 11 ASN B O 1
ATOM 2239 N N . HIS B 1 12 ? 8.712 -2.482 57.649 1.00 30.39 12 HIS B N 1
ATOM 2240 C CA . HIS B 1 12 ? 9.165 -3.610 56.793 1.00 35.50 12 HIS B CA 1
ATOM 2241 C C . HIS B 1 12 ? 10.649 -3.843 57.105 1.00 29.75 12 HIS B C 1
ATOM 2242 O O . HIS B 1 12 ? 11.039 -4.999 57.335 1.00 36.19 12 HIS B O 1
ATOM 2249 N N . GLY B 1 13 ? 11.444 -2.786 57.222 1.00 31.70 13 GLY B N 1
ATOM 2250 C CA . GLY B 1 13 ? 12.878 -2.924 57.534 1.00 30.05 13 GLY B CA 1
ATOM 2251 C C . GLY B 1 13 ? 13.090 -3.647 58.859 1.00 30.53 13 GLY B C 1
ATOM 2252 O O . GLY B 1 13 ? 13.943 -4.558 58.950 1.00 32.72 13 GLY B O 1
ATOM 2253 N N . LYS B 1 14 ? 12.356 -3.239 59.869 1.00 29.15 14 LYS B N 1
ATOM 2254 C CA . LYS B 1 14 ? 12.605 -3.731 61.250 1.00 33.73 14 LYS B CA 1
ATOM 2255 C C . LYS B 1 14 ? 12.261 -5.205 61.273 1.00 32.46 14 LYS B C 1
ATOM 2256 O O . LYS B 1 14 ? 13.042 -5.992 61.887 1.00 35.50 14 LYS B O 1
ATOM 2262 N N . GLU B 1 15 ? 11.150 -5.527 60.611 1.00 32.42 15 GLU B N 1
ATOM 2263 C CA . GLU B 1 15 ? 10.570 -6.880 60.611 1.00 33.26 15 GLU B CA 1
ATOM 2264 C C . GLU B 1 15 ? 11.460 -7.840 59.814 1.00 33.07 15 GLU B C 1
ATOM 2265 O O . GLU B 1 15 ? 11.346 -9.024 60.108 1.00 36.83 15 GLU B O 1
ATOM 2271 N N . ASN B 1 16 ? 12.302 -7.388 58.862 1.00 36.43 16 ASN B N 1
ATOM 2272 C CA . ASN B 1 16 ? 13.056 -8.299 57.940 1.00 33.97 16 ASN B CA 1
ATOM 2273 C C . ASN B 1 16 ? 14.563 -8.102 58.065 1.00 35.88 16 ASN B C 1
ATOM 2274 O O . ASN B 1 16 ? 15.318 -8.798 57.390 1.00 41.81 16 ASN B O 1
ATOM 2279 N N . GLY B 1 17 ? 14.996 -7.245 58.971 1.00 36.31 17 GLY B N 1
ATOM 2280 C CA . GLY B 1 17 ? 16.411 -7.168 59.356 1.00 33.78 17 GLY B CA 1
ATOM 2281 C C . GLY B 1 17 ? 17.165 -6.355 58.348 1.00 32.78 17 GLY B C 1
ATOM 2282 O O . GLY B 1 17 ? 18.271 -6.701 58.041 1.00 30.45 17 GLY B O 1
ATOM 2283 N N . TYR B 1 18 ? 16.565 -5.283 57.858 1.00 33.20 18 TYR B N 1
ATOM 2284 C CA . TYR B 1 18 ? 17.295 -4.340 56.97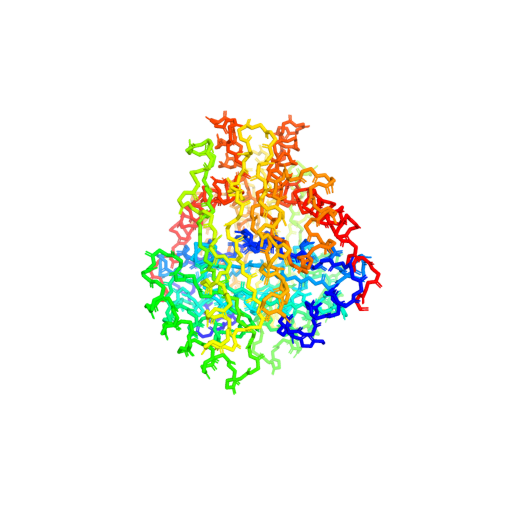1 1.00 28.79 18 TYR B CA 1
ATOM 2285 C C . TYR B 1 18 ? 16.951 -2.907 57.361 1.00 25.26 18 TYR B C 1
ATOM 2286 O O . TYR B 1 18 ? 16.059 -2.646 58.181 1.00 24.42 18 TYR B O 1
ATOM 2295 N N . ALA B 1 19 ? 17.758 -1.986 56.860 1.00 27.51 19 ALA B N 1
ATOM 2296 C CA . ALA B 1 19 ? 17.555 -0.552 57.111 1.00 25.26 19 ALA B CA 1
ATOM 2297 C C . ALA B 1 19 ? 17.318 0.157 55.770 1.00 27.27 19 ALA B C 1
ATOM 2298 O O . ALA B 1 19 ? 17.861 -0.275 54.738 1.00 30.35 19 ALA B O 1
ATOM 2300 N N . VAL B 1 20 ? 16.546 1.221 55.825 1.00 26.11 20 VAL B N 1
ATOM 2301 C CA . VAL B 1 20 ? 16.404 2.193 54.727 1.00 24.72 20 VAL B CA 1
ATOM 2302 C C . VAL B 1 20 ? 17.348 3.358 54.927 1.00 23.57 20 VAL B C 1
ATOM 2303 O O . VAL B 1 20 ? 17.481 3.907 56.007 1.00 26.53 20 VAL B O 1
ATOM 2307 N N . GLY B 1 21 ? 17.990 3.736 53.860 1.00 20.75 21 GLY B N 1
ATOM 2308 C CA . GLY B 1 21 ? 18.968 4.803 53.935 1.00 21.09 21 GLY B CA 1
ATOM 2309 C C . GLY B 1 21 ? 18.224 6.093 53.783 1.00 21.78 21 GLY B C 1
ATOM 2310 O O . GLY B 1 21 ? 17.240 6.127 52.979 1.00 20.91 21 GLY B O 1
ATOM 2311 N N . GLN B 1 22 ? 18.686 7.103 54.511 1.00 24.48 22 GLN B N 1
ATOM 2312 C CA . GLN B 1 22 ? 18.368 8.522 54.249 1.00 23.50 22 GLN B CA 1
ATOM 2313 C C . GLN B 1 22 ? 19.605 9.198 53.649 1.00 24.22 22 GLN B C 1
ATOM 2314 O O . GLN B 1 22 ? 20.704 9.194 54.256 1.00 20.82 22 GLN B O 1
ATOM 2320 N N . PHE B 1 23 ? 19.387 9.769 52.474 1.00 24.52 23 PHE B N 1
ATOM 2321 C CA . PHE B 1 23 ? 20.405 10.519 51.719 1.00 24.76 23 PHE B CA 1
ATOM 2322 C C . PHE B 1 23 ? 19.853 11.935 51.645 1.00 20.53 23 PHE B C 1
ATOM 2323 O O . PHE B 1 23 ? 18.727 12.181 51.227 1.00 21.08 23 PHE B O 1
ATOM 2331 N N . ASN B 1 24 ? 20.667 12.869 52.072 1.00 20.03 24 ASN B N 1
ATOM 2332 C CA . ASN B 1 24 ? 20.230 14.265 52.152 1.00 20.04 24 ASN B CA 1
ATOM 2333 C C . ASN B 1 24 ? 20.454 14.934 50.789 1.00 21.43 24 ASN B C 1
ATOM 2334 O O . ASN B 1 24 ? 21.539 14.877 50.248 1.00 24.89 24 ASN B O 1
ATOM 2339 N N . ILE B 1 25 ? 19.436 15.619 50.309 1.00 20.11 25 ILE B N 1
ATOM 2340 C CA . ILE B 1 25 ? 19.561 16.408 49.066 1.00 23.07 25 ILE B CA 1
ATOM 2341 C C . ILE B 1 25 ? 20.337 17.684 49.360 1.00 23.85 25 ILE B C 1
ATOM 2342 O O . ILE B 1 25 ? 19.782 18.629 49.935 1.00 24.53 25 ILE B O 1
ATOM 2347 N N . ASN B 1 26 ? 21.595 17.703 48.950 1.00 26.73 26 ASN B N 1
ATOM 2348 C CA . ASN B 1 26 ? 22.543 18.828 49.140 1.00 26.78 26 ASN B CA 1
ATOM 2349 C C . ASN B 1 26 ? 22.163 20.037 48.272 1.00 26.93 26 ASN B C 1
ATOM 2350 O O . ASN B 1 26 ? 22.276 21.162 48.731 1.00 24.76 26 ASN B O 1
ATOM 2355 N N . ASN B 1 27 ? 21.745 19.816 47.033 1.00 29.65 27 ASN B N 1
ATOM 2356 C CA . ASN B 1 27 ? 21.366 20.863 46.042 1.00 31.47 27 ASN B CA 1
ATOM 2357 C C . ASN B 1 27 ? 20.458 20.189 44.998 1.00 31.00 27 ASN B C 1
ATOM 2358 O O . ASN B 1 27 ? 20.315 18.975 45.031 1.00 25.27 27 ASN B O 1
ATOM 2363 N N . LEU B 1 28 ? 19.848 20.934 44.085 1.00 30.18 28 LEU B N 1
ATOM 2364 C CA . LEU B 1 28 ? 18.806 20.380 43.194 1.00 33.31 28 LEU B CA 1
ATOM 2365 C C . LEU B 1 28 ? 19.265 19.110 42.453 1.00 31.49 28 LEU B C 1
ATOM 2366 O O . LEU B 1 28 ? 18.477 18.160 42.404 1.00 31.75 28 LEU B O 1
ATOM 2371 N N . GLU B 1 29 ? 20.479 18.975 41.955 1.00 34.33 29 GLU B N 1
ATOM 2372 C CA . GLU B 1 29 ? 20.706 17.754 41.127 1.00 40.65 29 GLU B CA 1
ATOM 2373 C C . GLU B 1 29 ? 21.194 16.592 41.964 1.00 27.27 29 GLU B C 1
ATOM 2374 O O . GLU B 1 29 ? 21.297 15.542 41.428 1.00 32.61 29 GLU B O 1
ATOM 2380 N N . PHE B 1 30 ? 21.379 16.746 43.258 1.00 30.63 30 PHE B N 1
ATOM 2381 C CA . PHE B 1 30 ? 21.583 15.578 44.148 1.00 34.72 30 PHE B CA 1
ATOM 2382 C C . PHE B 1 30 ? 20.327 14.721 44.102 1.00 28.53 30 PHE B C 1
ATOM 2383 O O . PHE B 1 30 ? 20.409 13.512 44.060 1.00 35.31 30 PHE B O 1
ATOM 2391 N N . GLY B 1 31 ? 19.173 15.375 44.035 1.00 33.78 31 GLY B N 1
ATOM 2392 C CA . GLY B 1 31 ? 17.846 14.723 44.046 1.00 35.97 31 GLY B CA 1
ATOM 2393 C C . GLY B 1 31 ? 17.700 13.686 42.949 1.00 35.52 31 GLY B C 1
ATOM 2394 O O . GLY B 1 31 ? 17.278 12.549 43.251 1.00 36.70 31 GLY B O 1
ATOM 2395 N N . GLN B 1 32 ? 18.018 14.069 41.712 1.00 32.05 32 GLN B N 1
ATOM 2396 C CA . GLN B 1 32 ? 18.049 13.164 40.548 1.00 33.41 32 GLN B CA 1
ATOM 2397 C C . GLN B 1 32 ? 18.777 11.870 40.946 1.00 31.37 32 GLN B C 1
ATOM 2398 O O . GLN B 1 32 ? 18.245 10.705 40.616 1.00 27.91 32 GLN B O 1
ATOM 2404 N N . ALA B 1 33 ? 19.984 12.060 41.520 1.00 26.76 33 ALA B N 1
ATOM 2405 C CA . ALA B 1 33 ? 20.977 10.980 41.704 1.00 26.03 33 ALA B CA 1
ATOM 2406 C C . ALA B 1 33 ? 20.445 10.073 42.792 1.00 23.46 33 ALA B C 1
ATOM 2407 O O . ALA B 1 33 ? 20.572 8.849 42.684 1.00 29.62 33 ALA B O 1
ATOM 2409 N N . ILE B 1 34 ? 19.893 10.667 43.814 1.00 23.33 34 ILE B N 1
ATOM 2410 C CA . ILE B 1 34 ? 19.226 9.850 44.884 1.00 23.93 34 ILE B CA 1
ATOM 2411 C C . ILE B 1 34 ? 18.068 9.077 44.228 1.00 24.98 34 ILE B C 1
ATOM 2412 O O . ILE B 1 34 ? 17.949 7.855 44.401 1.00 27.19 34 ILE B O 1
ATOM 2417 N N . LEU B 1 35 ? 17.206 9.699 43.435 1.00 26.41 35 LEU B N 1
ATOM 2418 C CA . LEU B 1 35 ? 16.039 8.890 42.945 1.00 24.31 35 LEU B CA 1
ATOM 2419 C C . LEU B 1 35 ? 16.506 7.818 41.965 1.00 24.68 35 LEU B C 1
ATOM 2420 O O . LEU B 1 35 ? 15.941 6.753 41.992 1.00 25.68 35 LEU B O 1
ATOM 2425 N N . GLN B 1 36 ? 17.511 8.094 41.143 1.00 26.23 36 GLN B N 1
ATOM 2426 C CA . GLN B 1 36 ? 18.028 7.098 40.165 1.00 25.65 36 GLN B CA 1
ATOM 2427 C C . GLN B 1 36 ? 18.669 5.949 40.928 1.00 27.16 36 GLN B C 1
ATOM 2428 O O . GLN B 1 36 ? 18.455 4.824 40.548 1.00 23.55 36 GLN B O 1
ATOM 2434 N N . ALA B 1 37 ? 19.371 6.259 42.022 1.00 28.46 37 ALA B N 1
ATOM 2435 C CA . ALA B 1 37 ? 20.033 5.218 42.857 1.00 30.65 37 ALA B CA 1
ATOM 2436 C C . ALA B 1 37 ? 18.961 4.266 43.373 1.00 29.62 37 ALA B C 1
ATOM 2437 O O . ALA B 1 37 ? 19.117 3.065 43.143 1.00 35.59 37 ALA B O 1
ATOM 2439 N N . ALA B 1 38 ? 17.866 4.792 43.918 1.00 28.78 38 ALA B N 1
ATOM 2440 C CA . ALA B 1 38 ? 16.751 3.985 44.494 1.00 27.97 38 ALA B CA 1
ATOM 2441 C C . ALA B 1 38 ? 16.122 3.105 43.428 1.00 28.09 38 ALA B C 1
ATOM 2442 O O . ALA B 1 38 ? 15.834 1.941 43.724 1.00 25.91 38 ALA B O 1
ATOM 2444 N N . GLU B 1 39 ? 15.840 3.707 42.254 1.00 31.91 39 GLU B N 1
ATOM 2445 C CA . GLU B 1 39 ? 15.067 3.021 41.189 1.00 34.96 39 GLU B CA 1
ATOM 2446 C C . GLU B 1 39 ? 15.925 1.883 40.663 1.00 32.09 39 GLU B C 1
ATOM 2447 O O . GLU B 1 39 ? 15.412 0.761 40.531 1.00 30.48 39 GLU B O 1
ATOM 2453 N N . GLU B 1 40 ? 17.193 2.162 40.387 1.00 31.49 40 GLU B N 1
ATOM 2454 C CA . GLU B 1 40 ? 18.088 1.118 39.835 1.00 37.55 40 GLU B CA 1
ATOM 2455 C C . GLU B 1 40 ? 18.256 0.009 40.875 1.00 41.72 40 GLU B C 1
ATOM 2456 O O . GLU B 1 40 ? 18.248 -1.120 40.465 1.00 38.82 40 GLU B O 1
ATOM 2462 N N . GLU B 1 41 ? 18.338 0.303 42.178 1.00 40.86 41 GLU B N 1
ATOM 2463 C CA . GLU B 1 41 ? 18.522 -0.756 43.199 1.00 35.15 41 GLU B CA 1
ATOM 2464 C C . GLU B 1 41 ? 17.185 -1.368 43.595 1.00 34.96 41 GLU B C 1
ATOM 2465 O O . GLU B 1 41 ? 17.244 -2.253 44.431 1.00 36.39 41 GLU B O 1
ATOM 2471 N N . LYS B 1 42 ? 16.052 -0.946 43.013 1.00 35.84 42 LYS B N 1
ATOM 2472 C CA . LYS B 1 42 ? 14.701 -1.418 43.438 1.00 34.00 42 LYS B CA 1
ATOM 2473 C C . LYS B 1 42 ? 14.594 -1.312 44.967 1.00 33.85 42 LYS B C 1
ATOM 2474 O O . LYS B 1 42 ? 14.191 -2.339 45.577 1.00 40.54 42 LYS B O 1
ATOM 2480 N N . SER B 1 43 ? 14.948 -0.150 45.541 1.00 30.88 43 SER B N 1
ATOM 2481 C CA . SER B 1 43 ? 15.087 0.074 47.014 1.00 28.08 43 SER B CA 1
ATOM 2482 C C . SER B 1 43 ? 14.162 1.198 47.441 1.00 30.65 43 SER B C 1
ATOM 2483 O O . SER B 1 43 ? 14.068 2.217 46.749 1.00 31.46 43 SER B O 1
ATOM 2486 N N . PRO B 1 44 ? 13.521 1.124 48.629 1.00 28.06 44 PRO B N 1
ATOM 2487 C CA . PRO B 1 44 ? 12.945 2.345 49.157 1.00 22.99 44 PRO B CA 1
ATOM 2488 C C . PRO B 1 44 ? 14.057 3.317 49.493 1.00 20.04 44 PRO B C 1
ATOM 2489 O O . PRO B 1 44 ? 15.245 2.987 49.565 1.00 20.15 44 PRO B O 1
ATOM 2493 N N . VAL B 1 45 ? 13.648 4.545 49.670 1.00 22.47 45 VAL B N 1
ATOM 2494 C CA . VAL B 1 45 ? 14.636 5.598 50.019 1.00 22.89 45 VAL B CA 1
ATOM 2495 C C . VAL B 1 45 ? 13.943 6.786 50.699 1.00 21.94 45 VAL B C 1
ATOM 2496 O O . VAL B 1 45 ? 12.712 7.083 50.476 1.00 20.49 45 VAL B O 1
ATOM 2500 N N . ILE B 1 46 ? 14.723 7.424 51.553 1.00 19.83 46 ILE B N 1
ATOM 2501 C CA . ILE B 1 46 ? 14.298 8.634 52.274 1.00 21.01 46 ILE B CA 1
ATOM 2502 C C . ILE B 1 46 ? 15.210 9.748 51.810 1.00 17.79 46 ILE B C 1
ATOM 2503 O O . ILE B 1 46 ? 16.413 9.622 51.868 1.00 18.94 46 ILE B O 1
ATOM 2508 N N . ILE B 1 47 ? 14.601 10.808 51.330 1.00 22.95 47 ILE B N 1
ATOM 2509 C CA . ILE B 1 47 ? 15.349 12.022 50.955 1.00 24.23 47 ILE B CA 1
ATOM 2510 C C . ILE B 1 47 ? 15.255 12.937 52.168 1.00 20.42 47 ILE B C 1
ATOM 2511 O O . ILE B 1 47 ? 14.134 13.442 52.502 1.00 20.31 47 ILE B O 1
ATOM 2516 N N . GLY B 1 48 ? 16.396 13.093 52.811 1.00 19.48 48 GLY B N 1
ATOM 2517 C CA . GLY B 1 48 ? 16.539 13.998 53.961 1.00 20.66 48 GLY B CA 1
ATOM 2518 C C . GLY B 1 48 ? 16.682 15.414 53.440 1.00 20.36 48 GLY B C 1
ATOM 2519 O O . GLY B 1 48 ? 17.299 15.598 52.414 1.00 21.18 48 GLY B O 1
ATOM 2520 N N . VAL B 1 49 ? 16.103 16.377 54.114 1.00 18.55 49 VAL B N 1
ATOM 2521 C CA . VAL B 1 49 ? 16.264 17.808 53.812 1.00 20.34 49 VAL B CA 1
ATOM 2522 C C . VAL B 1 49 ? 16.535 18.571 55.110 1.00 22.45 49 VAL B C 1
ATOM 2523 O O . VAL B 1 49 ? 15.665 18.547 55.989 1.00 21.77 49 VAL B O 1
ATOM 2527 N N . SER B 1 50 ? 17.662 19.254 55.210 1.00 23.74 50 SER B N 1
ATOM 2528 C CA . SER B 1 50 ? 17.923 20.244 56.273 1.00 23.37 50 SER B CA 1
ATOM 2529 C C . SER B 1 50 ? 17.236 21.576 55.981 1.00 28.21 50 SER B C 1
ATOM 2530 O O . SER B 1 50 ? 16.961 21.937 54.818 1.00 24.21 50 SER B O 1
ATOM 2533 N N . VAL B 1 51 ? 17.082 22.353 57.017 1.00 25.04 51 VAL B N 1
ATOM 2534 C CA . VAL B 1 51 ? 16.642 23.759 56.899 1.00 25.06 51 VAL B CA 1
ATOM 2535 C C . VAL B 1 51 ? 17.680 24.529 56.064 1.00 28.28 51 VAL B C 1
ATOM 2536 O O . VAL B 1 51 ? 17.231 25.375 55.260 1.00 25.16 51 VAL B O 1
ATOM 2540 N N . GLY B 1 52 ? 18.982 24.268 56.262 1.00 25.04 52 GLY B N 1
ATOM 2541 C CA . GLY B 1 52 ? 20.069 24.931 55.511 1.00 27.83 52 GLY B CA 1
ATOM 2542 C C . GLY B 1 52 ? 19.992 24.614 54.023 1.00 28.29 52 GLY B C 1
ATOM 2543 O O . GLY B 1 52 ? 20.153 25.565 53.178 1.00 27.66 52 GLY B O 1
ATOM 2544 N N . ALA B 1 53 ? 19.718 23.354 53.687 1.00 26.85 53 ALA B N 1
ATOM 2545 C CA . ALA B 1 53 ? 19.569 22.904 52.286 1.00 26.85 53 ALA B CA 1
ATOM 2546 C C . ALA B 1 53 ? 18.332 23.558 51.667 1.00 27.73 53 ALA B C 1
ATOM 2547 O O . ALA B 1 53 ? 18.460 24.087 50.549 1.00 26.26 53 ALA B O 1
ATOM 2549 N N . ALA B 1 54 ? 17.184 23.551 52.344 1.00 26.61 54 ALA B N 1
ATOM 2550 C CA . ALA B 1 54 ? 15.979 24.242 51.867 1.00 28.65 54 ALA B CA 1
ATOM 2551 C C . ALA B 1 54 ? 16.320 25.728 51.669 1.00 30.06 54 ALA B C 1
ATOM 2552 O O . ALA B 1 54 ? 16.014 26.277 50.595 1.00 27.86 54 ALA B O 1
ATOM 2554 N N . ASN B 1 55 ? 16.996 26.386 52.595 1.00 28.27 55 ASN B N 1
ATOM 2555 C CA . ASN B 1 55 ? 17.356 27.811 52.349 1.00 32.44 55 ASN B CA 1
ATOM 2556 C C . ASN B 1 55 ? 18.175 27.926 51.054 1.00 28.93 55 ASN B C 1
ATOM 2557 O O . ASN B 1 55 ? 17.893 28.851 50.272 1.00 28.32 55 ASN B O 1
ATOM 2562 N N . TYR B 1 56 ? 19.150 27.048 50.816 1.00 26.77 56 TYR B N 1
ATOM 2563 C CA . TYR B 1 56 ? 20.000 27.127 49.598 1.00 29.71 56 TYR B CA 1
ATOM 2564 C C . TYR B 1 56 ? 19.175 26.923 48.315 1.00 28.32 56 TYR B C 1
ATOM 2565 O O . TYR B 1 56 ? 19.452 27.605 47.284 1.00 24.73 56 TYR B O 1
ATOM 2574 N N . MET B 1 57 ? 18.235 25.979 48.316 1.00 28.11 57 MET B N 1
ATOM 2575 C CA . MET B 1 57 ? 17.486 25.545 47.107 1.00 26.62 57 MET B CA 1
ATOM 2576 C C . MET B 1 57 ? 16.220 26.373 46.861 1.00 28.56 57 MET B C 1
ATOM 2577 O O . MET B 1 57 ? 15.635 26.217 45.753 1.00 32.83 57 MET B O 1
ATOM 2582 N N . GLY B 1 58 ? 15.821 27.272 47.760 1.00 26.57 58 GLY B N 1
ATOM 2583 C CA . GLY B 1 58 ? 14.607 28.094 47.577 1.00 32.24 58 GLY B CA 1
ATOM 2584 C C . GLY B 1 58 ? 13.367 27.521 48.272 1.00 30.63 58 GLY B C 1
ATOM 2585 O O . GLY B 1 58 ? 12.251 27.886 47.867 1.00 32.10 58 GLY B O 1
ATOM 2586 N N . GLY B 1 59 ? 13.514 26.681 49.302 1.00 29.71 59 GLY B N 1
ATOM 2587 C CA . GLY B 1 59 ? 12.427 26.386 50.270 1.00 23.81 59 GLY B CA 1
ATOM 2588 C C . GLY B 1 59 ? 11.847 24.986 50.140 1.00 25.67 59 GLY B C 1
ATOM 2589 O O . GLY B 1 59 ? 12.143 24.243 49.166 1.00 27.70 59 GLY B O 1
ATOM 2590 N N . PHE B 1 60 ? 11.040 24.600 51.116 1.00 25.94 60 PHE B N 1
ATOM 2591 C CA . PHE B 1 60 ? 10.498 23.222 51.234 1.00 24.39 60 PHE B CA 1
ATOM 2592 C C . PHE B 1 60 ? 9.612 22.911 50.012 1.00 20.57 60 PHE B C 1
ATOM 2593 O O . PHE B 1 60 ? 9.680 21.812 49.427 1.00 19.93 60 PHE B O 1
ATOM 2601 N N . LYS B 1 61 ? 8.725 23.825 49.673 1.00 22.10 61 LYS B N 1
ATOM 2602 C CA . LYS B 1 61 ? 7.736 23.546 48.587 1.00 25.89 61 LYS B CA 1
ATOM 2603 C C . LYS B 1 61 ? 8.486 23.307 47.253 1.00 22.12 61 LYS B C 1
ATOM 2604 O O . LYS B 1 61 ? 8.189 22.317 46.564 1.00 20.05 61 LYS B O 1
ATOM 2610 N N . LEU B 1 62 ? 9.469 24.135 46.934 1.00 23.42 62 LEU B N 1
ATOM 2611 C CA . LEU B 1 62 ? 10.254 23.968 45.674 1.00 23.29 62 LEU B CA 1
ATOM 2612 C C . LEU B 1 62 ? 10.921 22.591 45.664 1.00 25.51 62 LEU B C 1
ATOM 2613 O O . LEU B 1 62 ? 10.908 21.971 44.623 1.00 24.23 62 LEU B O 1
ATOM 2618 N N . ILE B 1 63 ? 11.462 22.124 46.792 1.00 24.42 63 ILE B N 1
ATOM 2619 C CA . ILE B 1 63 ? 12.132 20.800 46.857 1.00 21.98 63 ILE B CA 1
ATOM 2620 C C . ILE B 1 63 ? 11.138 19.668 46.634 1.00 21.70 63 ILE B C 1
ATOM 2621 O O . ILE B 1 63 ? 11.445 18.752 45.832 1.00 22.66 63 ILE B O 1
ATOM 2626 N N . VAL B 1 64 ? 9.968 19.756 47.255 1.00 22.54 64 VAL B N 1
ATOM 2627 C CA . VAL B 1 64 ? 8.928 18.709 47.085 1.00 24.60 64 VAL B CA 1
ATOM 2628 C C . VAL B 1 64 ? 8.511 18.691 45.597 1.00 25.75 64 VAL B C 1
ATOM 2629 O O . VAL B 1 64 ? 8.386 17.588 45.002 1.00 24.81 64 VAL B O 1
ATOM 2633 N N . ASP B 1 65 ? 8.283 19.866 45.009 1.00 27.11 65 ASP B N 1
ATOM 2634 C CA . ASP B 1 65 ? 7.828 19.994 43.596 1.00 31.92 65 ASP B CA 1
ATOM 2635 C C . ASP B 1 65 ? 8.825 19.295 42.680 1.00 28.80 65 ASP B C 1
ATOM 2636 O O . ASP B 1 65 ? 8.445 18.505 41.822 1.00 29.56 65 ASP B O 1
ATOM 2641 N N . MET B 1 66 ? 10.089 19.574 42.924 1.00 28.89 66 MET B N 1
ATOM 2642 C CA . MET B 1 66 ? 11.193 19.067 42.110 1.00 27.77 66 MET B CA 1
ATOM 2643 C C . MET B 1 66 ? 11.326 17.562 42.296 1.00 27.34 66 MET B C 1
ATOM 2644 O O . MET B 1 66 ? 11.550 16.870 41.291 1.00 26.79 66 MET B O 1
ATOM 2649 N N . VAL B 1 67 ? 11.184 17.044 43.509 1.00 24.21 67 VAL B N 1
ATOM 2650 C CA . VAL B 1 67 ? 11.240 15.578 43.717 1.00 24.94 67 VAL B CA 1
ATOM 2651 C C . VAL B 1 67 ? 10.079 14.910 42.965 1.00 23.81 67 VAL B C 1
ATOM 2652 O O . VAL B 1 67 ? 10.323 13.915 42.234 1.00 29.68 67 VAL B O 1
ATOM 2656 N N . LYS B 1 68 ? 8.853 15.400 43.122 1.00 27.20 68 LYS B N 1
ATOM 2657 C CA . LYS B 1 68 ? 7.681 14.833 42.401 1.00 33.74 68 LYS B CA 1
ATOM 2658 C C . LYS B 1 68 ? 7.879 14.906 40.874 1.00 31.45 68 LYS B C 1
ATOM 2659 O O . LYS B 1 68 ? 7.506 13.923 40.174 1.00 24.01 68 LYS B O 1
ATOM 2665 N N . SER B 1 69 ? 8.375 16.040 40.371 1.00 31.79 69 SER B N 1
ATOM 2666 C CA . SER B 1 69 ? 8.593 16.251 38.911 1.00 32.12 69 SER B CA 1
ATOM 2667 C C . SER B 1 69 ? 9.608 15.219 38.469 1.00 29.42 69 SER B C 1
ATOM 2668 O O . SER B 1 69 ? 9.403 14.688 37.415 1.00 30.55 69 SER B O 1
ATOM 2671 N N . SER B 1 70 ? 10.659 14.985 39.251 1.00 24.80 70 SER B N 1
ATOM 2672 C CA . SER B 1 70 ? 11.743 14.057 38.866 1.00 24.11 70 SER B CA 1
ATOM 2673 C C . SER B 1 70 ? 11.225 12.626 38.898 1.00 26.53 70 SER B C 1
ATOM 2674 O O . SER B 1 70 ? 11.614 11.775 38.064 1.00 29.48 70 SER B O 1
ATOM 2677 N N . MET B 1 71 ? 10.415 12.329 39.891 1.00 23.77 71 MET B N 1
ATOM 2678 C CA . MET B 1 71 ? 9.818 10.986 40.020 1.00 30.40 71 MET B CA 1
ATOM 2679 C C . MET B 1 71 ? 8.994 10.688 38.764 1.00 31.05 71 MET B C 1
ATOM 2680 O O . MET B 1 71 ? 9.128 9.606 38.201 1.00 31.25 71 MET B O 1
ATOM 2685 N N . ASP B 1 72 ? 8.168 11.641 38.375 1.00 32.52 72 ASP B N 1
ATOM 2686 C CA . ASP B 1 72 ? 7.312 11.615 37.167 1.00 39.63 72 ASP B CA 1
ATOM 2687 C C . ASP B 1 72 ? 8.184 11.387 35.925 1.00 38.37 72 ASP B C 1
ATOM 2688 O O . ASP B 1 72 ? 7.945 10.468 35.184 1.00 36.45 72 ASP B O 1
ATOM 2693 N N . SER B 1 73 ? 9.223 12.177 35.715 1.00 39.78 73 SER B N 1
ATOM 2694 C CA . SER B 1 73 ? 10.013 12.088 34.460 1.00 38.68 73 SER B CA 1
ATOM 2695 C C . SER B 1 73 ? 10.944 10.878 34.498 1.00 41.91 73 SER B C 1
ATOM 2696 O O . SER B 1 73 ? 11.247 10.373 33.441 1.00 48.62 73 SER B O 1
ATOM 2699 N N . TYR B 1 74 ? 11.398 10.384 35.638 1.00 39.39 74 TYR B N 1
ATOM 2700 C CA . TYR B 1 74 ? 12.264 9.178 35.578 1.00 37.19 74 TYR B CA 1
ATOM 2701 C C . TYR B 1 74 ? 11.433 7.921 35.881 1.00 32.02 74 TYR B C 1
ATOM 2702 O O . TYR B 1 74 ? 12.034 6.897 36.094 1.00 38.26 74 TYR B O 1
ATOM 2711 N N . ASN B 1 75 ? 10.100 7.987 35.909 1.00 33.35 75 ASN B N 1
ATOM 2712 C CA . ASN B 1 75 ? 9.237 6.797 36.144 1.00 39.07 75 ASN B CA 1
ATOM 2713 C C . ASN B 1 75 ? 9.680 6.058 37.412 1.00 35.56 75 ASN B C 1
ATOM 2714 O O . ASN B 1 75 ? 9.989 4.878 37.355 1.00 38.01 75 ASN B O 1
ATOM 2719 N N . VAL B 1 76 ? 9.741 6.756 38.528 1.00 31.27 76 VAL B N 1
ATOM 2720 C CA . VAL B 1 76 ? 10.140 6.148 39.816 1.00 30.92 76 VAL B CA 1
ATOM 2721 C C . VAL B 1 76 ? 8.952 5.338 40.325 1.00 30.39 76 VAL B C 1
ATOM 2722 O O . VAL B 1 76 ? 7.838 5.892 40.427 1.00 32.54 76 VAL B O 1
ATOM 2726 N N . THR B 1 77 ? 9.184 4.057 40.584 1.00 33.29 77 THR B N 1
ATOM 2727 C CA . THR B 1 77 ? 8.174 3.112 41.132 1.00 37.26 77 THR B CA 1
ATOM 2728 C C . THR B 1 77 ? 8.503 2.826 42.601 1.00 34.87 77 THR B C 1
ATOM 2729 O O . THR B 1 77 ? 7.657 2.305 43.260 1.00 32.45 77 THR B O 1
ATOM 2733 N N . VAL B 1 78 ? 9.706 3.095 43.086 1.00 32.54 78 VAL B N 1
ATOM 2734 C CA . VAL B 1 78 ? 10.066 2.680 44.470 1.00 30.83 78 VAL B CA 1
ATOM 2735 C C . VAL B 1 78 ? 9.462 3.655 45.478 1.00 29.09 78 VAL B C 1
ATOM 2736 O O . VAL B 1 78 ? 9.133 4.794 45.158 1.00 26.74 78 VAL B O 1
ATOM 2740 N N . PRO B 1 79 ? 9.261 3.208 46.743 1.00 28.53 79 PRO B N 1
ATOM 2741 C CA . PRO B 1 79 ? 8.788 4.094 47.807 1.00 27.77 79 PRO B CA 1
ATOM 2742 C C . PRO B 1 79 ? 9.817 5.169 48.146 1.00 24.27 79 PRO B C 1
ATOM 2743 O O . PRO B 1 79 ? 11.008 4.846 48.405 1.00 30.17 79 PRO B O 1
ATOM 2747 N N . VAL B 1 80 ? 9.337 6.412 48.131 1.00 23.61 80 VAL B N 1
ATOM 2748 C CA . VAL B 1 80 ? 10.173 7.618 48.336 1.00 25.26 80 VAL B CA 1
ATOM 2749 C C . VAL B 1 80 ? 9.503 8.435 49.450 1.00 22.41 80 VAL B C 1
ATOM 2750 O O . VAL B 1 80 ? 8.303 8.791 49.310 1.00 20.71 80 VAL B O 1
ATOM 2754 N N . ALA B 1 81 ? 10.236 8.742 50.514 1.00 19.95 81 ALA B N 1
ATOM 2755 C CA . ALA B 1 81 ? 9.734 9.652 51.562 1.00 20.93 81 ALA B CA 1
ATOM 2756 C C . ALA B 1 81 ? 10.571 10.911 51.491 1.00 18.56 81 ALA B C 1
ATOM 2757 O O . ALA B 1 81 ? 11.743 10.814 51.112 1.00 21.46 81 ALA B O 1
ATOM 2759 N N . ILE B 1 82 ? 9.972 12.044 51.808 1.00 17.30 82 ILE B N 1
ATOM 2760 C CA . ILE B 1 82 ? 10.734 13.302 52.021 1.00 20.19 82 ILE B CA 1
ATOM 2761 C C . ILE B 1 82 ? 10.605 13.730 53.482 1.00 19.70 82 ILE B C 1
ATOM 2762 O O . ILE B 1 82 ? 9.492 13.960 53.936 1.00 20.64 82 ILE B O 1
ATOM 2767 N N . HIS B 1 83 ? 11.734 13.814 54.153 1.00 21.09 83 HIS B N 1
ATOM 2768 C CA . HIS B 1 83 ? 11.869 13.867 55.617 1.00 20.74 83 HIS B CA 1
ATOM 2769 C C . HIS B 1 83 ? 12.627 15.128 55.975 1.00 19.51 83 HIS B C 1
ATOM 2770 O O . HIS B 1 83 ? 13.727 15.302 55.427 1.00 19.80 83 HIS B O 1
ATOM 2777 N N . LEU B 1 84 ? 12.078 15.942 56.894 1.00 18.13 84 LEU B N 1
ATOM 2778 C CA . LEU B 1 84 ? 12.816 17.071 57.509 1.00 20.42 84 LEU B CA 1
ATOM 2779 C C . LEU B 1 84 ? 13.828 16.539 58.551 1.00 21.99 84 LEU B C 1
ATOM 2780 O O . LEU B 1 84 ? 13.473 16.029 59.628 1.00 22.97 84 LEU B O 1
ATOM 2785 N N . ASP B 1 85 ? 15.096 16.707 58.252 1.00 21.60 85 ASP B N 1
ATOM 2786 C CA . ASP B 1 85 ? 16.215 16.335 59.131 1.00 23.02 85 ASP B CA 1
ATOM 2787 C C . ASP B 1 85 ? 16.380 17.370 60.253 1.00 22.45 85 ASP B C 1
ATOM 2788 O O . ASP B 1 85 ? 16.438 18.590 59.992 1.00 18.26 85 ASP B O 1
ATOM 2793 N N . HIS B 1 86 ? 16.563 16.838 61.469 1.00 25.20 86 HIS B N 1
ATOM 2794 C CA . HIS B 1 86 ? 16.854 17.611 62.709 1.00 24.94 86 HIS B CA 1
ATOM 2795 C C . HIS B 1 86 ? 16.027 18.895 62.704 1.00 22.86 86 HIS B C 1
ATOM 2796 O O . HIS B 1 86 ? 16.599 19.961 62.804 1.00 25.37 86 HIS B O 1
ATOM 2803 N N . GLY B 1 87 ? 14.718 18.743 62.528 1.00 23.30 87 GLY B N 1
ATOM 2804 C CA . GLY B 1 87 ? 13.759 19.843 62.567 1.00 24.83 87 GLY B CA 1
ATOM 2805 C C . GLY B 1 87 ? 13.885 20.540 63.909 1.00 26.35 87 GLY B C 1
ATOM 2806 O O . GLY B 1 87 ? 13.689 19.915 64.933 1.00 29.90 87 GLY B O 1
ATOM 2807 N N . PRO B 1 88 ? 14.241 21.836 63.906 1.00 27.79 88 PRO B N 1
ATOM 2808 C CA . PRO B 1 88 ? 14.518 22.558 65.139 1.00 28.29 88 PRO B CA 1
ATOM 2809 C C . PRO B 1 88 ? 13.278 23.037 65.921 1.00 28.00 88 PRO B C 1
ATOM 2810 O O . PRO B 1 88 ? 13.420 23.435 67.065 1.00 26.46 88 PRO B O 1
ATOM 2814 N N . SER B 1 89 ? 12.093 23.019 65.336 1.00 22.44 89 SER B N 1
ATOM 2815 C CA . SER B 1 89 ? 10.945 23.649 66.002 1.00 24.43 89 SER B CA 1
ATOM 2816 C C . SER B 1 89 ? 9.667 23.080 65.432 1.00 26.41 89 SER B C 1
ATOM 2817 O O . SER B 1 89 ? 9.672 22.579 64.258 1.00 23.06 89 SER B O 1
ATOM 2820 N N . LEU B 1 90 ? 8.590 23.250 66.195 1.00 27.53 90 LEU B N 1
ATOM 2821 C CA . LEU B 1 90 ? 7.234 22.926 65.693 1.00 28.13 90 LEU B CA 1
ATOM 2822 C C . LEU B 1 90 ? 6.953 23.738 64.414 1.00 25.58 90 LEU B C 1
ATOM 2823 O O . LEU B 1 90 ? 6.367 23.201 63.489 1.00 25.83 90 LEU B O 1
ATOM 2828 N N . GLU B 1 91 ? 7.369 24.988 64.354 1.00 23.30 91 GLU B N 1
ATOM 2829 C CA . GLU B 1 91 ? 7.108 25.890 63.205 1.00 26.30 91 GLU B CA 1
ATOM 2830 C C . GLU B 1 91 ? 7.710 25.291 61.917 1.00 23.56 91 GLU B C 1
ATOM 2831 O O . GLU B 1 91 ? 7.016 25.257 60.911 1.00 25.86 91 GLU B O 1
ATOM 2837 N N . LYS B 1 92 ? 8.942 24.813 61.946 1.00 24.10 92 LYS B N 1
ATOM 2838 C CA . LYS B 1 92 ? 9.620 24.274 60.744 1.00 24.57 92 LYS B CA 1
ATOM 2839 C C . LYS B 1 92 ? 8.979 22.951 60.385 1.00 23.00 92 LYS B C 1
ATOM 2840 O O . LYS B 1 92 ? 8.855 22.697 59.246 1.00 22.70 92 LYS B O 1
ATOM 2846 N N . CYS B 1 93 ? 8.570 22.148 61.351 1.00 21.76 93 CYS B N 1
ATOM 2847 C CA . CYS B 1 93 ? 7.858 20.901 61.030 1.00 22.59 93 CYS B CA 1
ATOM 2848 C C . CYS B 1 93 ? 6.556 21.248 60.276 1.00 22.10 93 CYS B C 1
ATOM 2849 O O . CYS B 1 93 ? 6.228 20.565 59.275 1.00 21.18 93 CYS B O 1
ATOM 2852 N N . VAL B 1 94 ? 5.817 22.242 60.749 1.00 23.06 94 VAL B N 1
ATOM 2853 C CA . VAL B 1 94 ? 4.522 22.612 60.126 1.00 25.19 94 VAL B CA 1
ATOM 2854 C C . VAL B 1 94 ? 4.802 23.127 58.703 1.00 22.54 94 VAL B C 1
ATOM 2855 O O . VAL B 1 94 ? 4.135 22.708 57.806 1.00 22.00 94 VAL B O 1
ATOM 2859 N N . GLN B 1 95 ? 5.807 23.969 58.532 1.00 22.34 95 GLN B N 1
ATOM 2860 C CA . GLN B 1 95 ? 6.122 24.565 57.220 1.00 22.31 95 GLN B CA 1
ATOM 2861 C C . GLN B 1 95 ? 6.539 23.430 56.263 1.00 22.52 95 GLN B C 1
ATOM 2862 O O . GLN B 1 95 ? 6.030 23.427 55.127 1.00 22.93 95 GLN B O 1
ATOM 2868 N N . ALA B 1 96 ? 7.333 22.445 56.718 1.00 22.47 96 ALA B N 1
ATOM 2869 C CA . ALA B 1 96 ? 7.708 21.273 55.889 1.00 22.45 96 ALA B CA 1
ATOM 2870 C C . ALA B 1 96 ? 6.470 20.442 55.522 1.00 23.86 96 ALA B C 1
ATOM 2871 O O . ALA B 1 96 ? 6.276 20.087 54.302 1.00 20.89 96 ALA B O 1
ATOM 2873 N N . ILE B 1 97 ? 5.593 20.192 56.473 1.00 24.73 97 ILE B N 1
ATOM 2874 C CA . ILE B 1 97 ? 4.370 19.380 56.230 1.00 21.90 97 ILE B CA 1
ATOM 2875 C C . ILE B 1 97 ? 3.459 20.105 55.260 1.00 22.70 97 ILE B C 1
ATOM 2876 O O . ILE B 1 97 ? 2.959 19.479 54.330 1.00 22.49 97 ILE B O 1
ATOM 2881 N N . HIS B 1 98 ? 3.265 21.388 55.478 1.00 22.15 98 HIS B N 1
ATOM 2882 C CA . HIS B 1 98 ? 2.448 22.260 54.596 1.00 24.67 98 HIS B CA 1
ATOM 2883 C C . HIS B 1 98 ? 2.969 22.228 53.155 1.00 25.17 98 HIS B C 1
ATOM 2884 O O . HIS B 1 98 ? 2.134 22.302 52.213 1.00 27.06 98 HIS B O 1
ATOM 2891 N N . ALA B 1 99 ? 4.274 22.123 52.972 1.00 20.91 99 ALA B N 1
ATOM 2892 C CA . ALA B 1 99 ? 4.884 22.048 51.638 1.00 21.74 99 ALA B CA 1
ATOM 2893 C C . ALA B 1 99 ? 4.747 20.659 50.989 1.00 22.99 99 ALA B C 1
ATOM 2894 O O . ALA B 1 99 ? 5.189 20.536 49.840 1.00 22.87 99 ALA B O 1
ATOM 2896 N N . GLY B 1 100 ? 4.332 19.620 51.691 1.00 19.80 100 GLY B N 1
ATOM 2897 C CA . GLY B 1 100 ? 4.185 18.280 51.091 1.00 20.81 100 GLY B CA 1
ATOM 2898 C C . GLY B 1 100 ? 5.184 17.269 51.594 1.00 20.11 100 GLY B C 1
ATOM 2899 O O . GLY B 1 100 ? 5.212 16.163 51.027 1.00 21.35 100 GLY B O 1
ATOM 2900 N N . PHE B 1 101 ? 6.022 17.631 52.556 1.00 18.89 101 PHE B N 1
ATOM 2901 C CA . PHE B 1 101 ? 6.916 16.654 53.218 1.00 19.23 101 PHE B CA 1
ATOM 2902 C C . PHE B 1 101 ? 6.061 15.500 53.731 1.00 17.83 101 PHE B C 1
ATOM 2903 O O . PHE B 1 101 ? 4.932 15.735 54.128 1.00 19.40 101 PHE B O 1
ATOM 2911 N N . THR B 1 102 ? 6.560 14.278 53.652 1.00 18.17 102 THR B N 1
ATOM 2912 C CA . THR B 1 102 ? 5.793 13.104 54.149 1.00 21.02 102 THR B CA 1
ATOM 2913 C C . THR B 1 102 ? 6.288 12.671 55.537 1.00 20.64 102 THR B C 1
ATOM 2914 O O . THR B 1 102 ? 5.676 11.710 56.112 1.00 20.44 102 THR B O 1
ATOM 2918 N N . SER B 1 103 ? 7.350 13.299 56.035 1.00 20.79 103 SER B N 1
ATOM 2919 C CA . SER B 1 103 ? 8.004 12.841 57.292 1.00 21.30 103 SER B CA 1
ATOM 2920 C C . SER B 1 103 ? 8.734 14.017 57.914 1.00 21.16 103 SER B C 1
ATOM 2921 O O . SER B 1 103 ? 9.253 14.887 57.145 1.00 22.41 103 SER B O 1
ATOM 2924 N N . VAL B 1 104 ? 8.677 14.127 59.249 1.00 19.53 104 VAL B N 1
ATOM 2925 C CA . VAL B 1 104 ? 9.555 15.116 59.928 1.00 19.24 104 VAL B CA 1
ATOM 2926 C C . VAL B 1 104 ? 10.304 14.466 61.087 1.00 21.09 104 VAL B C 1
ATOM 2927 O O . VAL B 1 104 ? 9.755 13.554 61.759 1.00 19.98 104 VAL B O 1
ATOM 2931 N N . MET B 1 105 ? 11.500 14.977 61.341 1.00 22.38 105 MET B N 1
ATOM 2932 C CA . MET B 1 105 ? 12.184 14.714 62.606 1.00 23.20 105 MET B CA 1
ATOM 2933 C C . MET B 1 105 ? 12.056 15.980 63.408 1.00 25.45 105 MET B C 1
ATOM 2934 O O . MET B 1 105 ? 12.506 17.010 62.919 1.00 22.48 105 MET B O 1
ATOM 2939 N N . ILE B 1 106 ? 11.475 15.879 64.602 1.00 27.48 106 ILE B N 1
ATOM 2940 C CA . ILE B 1 106 ? 11.456 17.006 65.575 1.00 24.29 106 ILE B CA 1
ATOM 2941 C C . ILE B 1 106 ? 12.556 16.706 66.586 1.00 24.93 106 ILE B C 1
ATOM 2942 O O . ILE B 1 106 ? 12.464 15.682 67.338 1.00 24.47 106 ILE B O 1
ATOM 2947 N N . ASP B 1 107 ? 13.572 17.554 66.589 1.00 22.70 107 ASP B N 1
ATOM 2948 C CA . ASP B 1 107 ? 14.786 17.313 67.396 1.00 22.17 107 ASP B CA 1
ATOM 2949 C C . ASP B 1 107 ? 14.748 18.199 68.627 1.00 25.91 107 ASP B C 1
ATOM 2950 O O . ASP B 1 107 ? 15.213 19.343 68.546 1.00 25.26 107 ASP B O 1
ATOM 2955 N N . GLY B 1 108 ? 14.195 17.650 69.695 1.00 24.20 108 GLY B N 1
ATOM 2956 C CA . GLY B 1 108 ? 14.133 18.303 71.013 1.00 25.38 108 GLY B CA 1
ATOM 2957 C C . GLY B 1 108 ? 15.225 17.824 71.963 1.00 25.45 108 GLY B C 1
ATOM 2958 O O . GLY B 1 108 ? 15.071 18.043 73.142 1.00 33.17 108 GLY B O 1
ATOM 2959 N N . SER B 1 109 ? 16.282 17.175 71.498 1.00 24.39 109 SER B N 1
ATOM 2960 C CA . SER B 1 109 ? 17.231 16.468 72.386 1.00 26.56 109 SER B CA 1
ATOM 2961 C C . SER B 1 109 ? 18.078 17.445 73.213 1.00 32.39 109 SER B C 1
ATOM 2962 O O . SER B 1 109 ? 18.696 16.967 74.135 1.00 32.94 109 SER B O 1
ATOM 2965 N N . HIS B 1 110 ? 18.089 18.749 72.917 1.00 30.98 110 HIS B N 1
ATOM 2966 C CA . HIS B 1 110 ? 18.849 19.760 73.692 1.00 35.28 110 HIS B CA 1
ATOM 2967 C C . HIS B 1 110 ? 17.954 20.292 74.812 1.00 34.70 110 HIS B C 1
ATOM 2968 O O . HIS B 1 110 ? 18.459 20.989 75.682 1.00 35.63 110 HIS B O 1
ATOM 2975 N N . LEU B 1 111 ? 16.661 19.990 74.791 1.00 32.56 111 LEU B N 1
ATOM 2976 C CA . LEU B 1 111 ? 15.728 20.428 75.858 1.00 32.07 111 LEU B CA 1
ATOM 2977 C C . LEU B 1 111 ? 15.717 19.340 76.951 1.00 32.46 111 LEU B C 1
ATOM 2978 O O . LEU B 1 111 ? 16.101 18.195 76.668 1.00 30.78 111 LEU B O 1
ATOM 2983 N N . PRO B 1 112 ? 15.306 19.649 78.243 1.00 33.25 112 PRO B N 1
ATOM 2984 C CA . PRO B 1 112 ? 14.922 18.733 79.357 1.00 32.41 112 PRO B CA 1
ATOM 2985 C C . PRO B 1 112 ? 13.967 17.711 78.735 1.00 32.97 112 PRO B C 1
ATOM 2986 O O . PRO B 1 112 ? 13.101 18.110 78.010 1.00 29.89 112 PRO B O 1
ATOM 2990 N N . LEU B 1 113 ? 14.041 16.447 79.155 1.00 30.47 113 LEU B N 1
ATOM 2991 C CA . LEU B 1 113 ? 13.149 15.363 78.705 1.00 27.53 113 LEU B CA 1
ATOM 2992 C C . LEU B 1 113 ? 11.706 15.840 78.584 1.00 31.28 113 LEU B C 1
ATOM 2993 O O . LEU B 1 113 ? 11.109 15.618 77.559 1.00 32.49 113 LEU B O 1
ATOM 2998 N N . GLU B 1 114 ? 11.160 16.456 79.634 1.00 30.53 114 GLU B N 1
ATOM 2999 C CA . GLU B 1 114 ? 9.725 16.803 79.691 1.00 35.93 114 GLU B CA 1
ATOM 3000 C C . GLU B 1 114 ? 9.384 17.801 78.568 1.00 27.61 114 GLU B C 1
ATOM 3001 O O . GLU B 1 114 ? 8.289 17.653 77.990 1.00 28.77 114 GLU B O 1
ATOM 3007 N N . GLU B 1 115 ? 10.281 18.727 78.235 1.00 23.91 115 GLU B N 1
ATOM 3008 C CA . GLU B 1 115 ? 10.011 19.705 77.139 1.00 29.43 115 GLU B CA 1
ATOM 3009 C C . GLU B 1 115 ? 10.126 19.019 75.776 1.00 28.30 115 GLU B C 1
ATOM 3010 O O . GLU B 1 115 ? 9.255 19.258 74.907 1.00 30.01 115 GLU B O 1
ATOM 3016 N N . ASN B 1 116 ? 11.158 18.215 75.599 1.00 24.21 116 ASN B N 1
ATOM 3017 C CA . ASN B 1 116 ? 11.304 17.389 74.377 1.00 23.56 116 ASN B CA 1
ATOM 3018 C C . ASN B 1 116 ? 10.015 16.554 74.213 1.00 23.86 116 ASN B C 1
ATOM 3019 O O . ASN B 1 116 ? 9.401 16.536 73.095 1.00 23.20 116 ASN B O 1
ATOM 3024 N N . ILE B 1 117 ? 9.564 15.896 75.271 1.00 23.65 117 ILE B N 1
ATOM 3025 C CA . ILE B 1 117 ? 8.316 15.082 75.202 1.00 25.08 117 ILE B CA 1
ATOM 3026 C C . ILE B 1 117 ? 7.147 15.967 74.737 1.00 27.44 117 ILE B C 1
ATOM 3027 O O . ILE B 1 117 ? 6.437 15.541 73.794 1.00 29.07 117 ILE B O 1
ATOM 3032 N N . GLU B 1 118 ? 6.953 17.144 75.338 1.00 28.28 118 GLU B N 1
ATOM 3033 C CA . GLU B 1 118 ? 5.767 18.010 75.053 1.00 29.15 118 GLU B CA 1
ATOM 3034 C C . GLU B 1 118 ? 5.806 18.496 73.607 1.00 29.51 118 GLU B C 1
ATOM 3035 O O . GLU B 1 118 ? 4.746 18.421 72.940 1.00 26.55 118 GLU B O 1
ATOM 3041 N N . LEU B 1 119 ? 6.976 18.974 73.173 1.00 27.47 119 LEU B N 1
ATOM 3042 C CA . LEU B 1 119 ? 7.240 19.452 71.783 1.00 27.52 119 LEU B CA 1
ATOM 3043 C C . LEU B 1 119 ? 6.952 18.315 70.794 1.00 25.22 119 LEU B C 1
ATOM 3044 O O . LEU B 1 119 ? 6.161 18.497 69.875 1.00 22.89 119 LEU B O 1
ATOM 3049 N N . THR B 1 120 ? 7.564 17.171 71.015 1.00 21.77 120 THR B N 1
ATOM 3050 C CA . THR B 1 120 ? 7.421 15.988 70.162 1.00 19.91 120 THR B CA 1
ATOM 3051 C C . THR B 1 120 ? 5.946 15.633 70.087 1.00 23.81 120 THR B C 1
ATOM 3052 O O . THR B 1 120 ? 5.457 15.419 68.965 1.00 25.26 120 THR B O 1
ATOM 3056 N N . LYS B 1 121 ? 5.262 15.557 71.227 1.00 24.91 121 LYS B N 1
ATOM 3057 C CA . LYS B 1 121 ? 3.837 15.162 71.251 1.00 24.80 121 LYS B CA 1
ATOM 3058 C C . LYS B 1 121 ? 3.012 16.129 70.390 1.00 22.62 121 LYS B C 1
ATOM 3059 O O . LYS B 1 121 ? 2.107 15.666 69.689 1.00 21.13 121 LYS B O 1
ATOM 3065 N N . ARG B 1 122 ? 3.272 17.426 70.468 1.00 20.75 122 ARG B N 1
ATOM 3066 C CA . ARG B 1 122 ? 2.545 18.417 69.662 1.00 25.57 122 ARG B CA 1
ATOM 3067 C C . ARG B 1 122 ? 2.784 18.202 68.160 1.00 27.66 122 ARG B C 1
ATOM 3068 O O . ARG B 1 122 ? 1.775 18.274 67.409 1.00 31.75 122 ARG B O 1
ATOM 3076 N N . VAL B 1 123 ? 4.027 17.919 67.741 1.00 27.74 123 VAL B N 1
ATOM 3077 C CA . VAL B 1 123 ? 4.370 17.665 66.312 1.00 24.76 123 VAL B CA 1
ATOM 3078 C C . VAL B 1 123 ? 3.692 16.361 65.883 1.00 23.16 123 VAL B C 1
ATOM 3079 O O . VAL B 1 123 ? 3.073 16.369 64.816 1.00 24.29 123 VAL B O 1
ATOM 3083 N N . VAL B 1 124 ? 3.691 15.313 66.712 1.00 21.49 124 VAL B N 1
ATOM 3084 C CA . VAL B 1 124 ? 2.979 14.053 66.357 1.00 23.19 124 VAL B CA 1
ATOM 3085 C C . VAL B 1 124 ? 1.490 14.306 66.117 1.00 22.28 124 VAL B C 1
ATOM 3086 O O . VAL B 1 124 ? 0.961 13.809 65.158 1.00 28.43 124 VAL B O 1
ATOM 3090 N N . GLU B 1 125 ? 0.854 15.128 66.919 1.00 23.22 125 GLU B N 1
ATOM 3091 C CA . GLU B 1 125 ? -0.589 15.441 66.843 1.00 27.46 125 GLU B CA 1
ATOM 3092 C C . GLU B 1 125 ? -0.844 16.017 65.440 1.00 26.38 125 GLU B C 1
ATOM 3093 O O . GLU B 1 125 ? -1.845 15.674 64.772 1.00 25.99 125 GLU B O 1
ATOM 3099 N N . ILE B 1 126 ? 0.019 16.931 65.018 1.00 26.17 126 ILE B N 1
ATOM 3100 C CA . ILE B 1 126 ? -0.119 17.620 63.708 1.00 24.49 126 ILE B CA 1
ATOM 3101 C C . ILE B 1 126 ? 0.163 16.597 62.601 1.00 21.35 126 ILE B C 1
ATOM 3102 O O . ILE B 1 126 ? -0.670 16.419 61.763 1.00 23.14 126 ILE B O 1
ATOM 3107 N N . ALA B 1 127 ? 1.359 16.043 62.595 1.00 20.01 127 ALA B N 1
ATOM 3108 C CA . ALA B 1 127 ? 1.830 15.058 61.611 1.00 21.88 127 ALA B CA 1
ATOM 3109 C C . ALA B 1 127 ? 0.775 13.969 61.456 1.00 26.20 127 ALA B C 1
ATOM 3110 O O . ALA B 1 127 ? 0.420 13.633 60.272 1.00 27.53 127 ALA B O 1
ATOM 3112 N N . HIS B 1 128 ? 0.274 13.405 62.558 1.00 22.16 128 HIS B N 1
ATOM 3113 C CA . HIS B 1 128 ? -0.635 12.246 62.419 1.00 24.23 128 HIS B CA 1
ATOM 3114 C C . HIS B 1 128 ? -2.018 12.704 61.984 1.00 20.71 128 HIS B C 1
ATOM 3115 O O . HIS B 1 128 ? -2.784 11.868 61.708 1.00 26.98 128 HIS B O 1
ATOM 3122 N N . SER B 1 129 ? -2.312 13.982 61.872 1.00 22.41 129 SER B N 1
ATOM 3123 C CA . SER B 1 129 ? -3.572 14.455 61.268 1.00 25.79 129 SER B CA 1
ATOM 3124 C C . SER B 1 129 ? -3.569 14.191 59.766 1.00 26.00 129 SER B C 1
ATOM 3125 O O . SER B 1 129 ? -4.666 14.181 59.216 1.00 26.96 129 SER B O 1
ATOM 3128 N N . VAL B 1 130 ? -2.406 14.110 59.114 1.00 27.99 130 VAL B N 1
ATOM 3129 C CA . VAL B 1 130 ? -2.329 14.109 57.616 1.00 27.03 130 VAL B CA 1
ATOM 3130 C C . VAL B 1 130 ? -1.352 13.028 57.161 1.00 23.97 130 VAL B C 1
ATOM 3131 O O . VAL B 1 130 ? -0.661 13.251 56.219 1.00 25.06 130 VAL B O 1
ATOM 3135 N N . GLY B 1 131 ? -1.195 11.944 57.901 1.00 25.17 131 GLY B N 1
ATOM 3136 C CA . GLY B 1 131 ? -0.404 10.766 57.495 1.00 25.31 131 GLY B CA 1
ATOM 3137 C C . GLY B 1 131 ? 1.069 11.058 57.301 1.00 25.22 131 GLY B C 1
ATOM 3138 O O . GLY B 1 131 ? 1.731 10.417 56.455 1.00 26.40 131 GLY B O 1
ATOM 3139 N N . VAL B 1 132 ? 1.591 11.971 58.097 1.00 21.24 132 VAL B N 1
ATOM 3140 C CA . VAL B 1 132 ? 3.029 12.244 58.135 1.00 22.16 132 VAL B CA 1
ATOM 3141 C C . VAL B 1 132 ? 3.681 11.441 59.260 1.00 22.21 132 VAL B C 1
ATOM 3142 O O . VAL B 1 132 ? 3.139 11.384 60.347 1.00 22.68 132 VAL B O 1
ATOM 3146 N N . SER B 1 133 ? 4.867 10.916 59.031 1.00 21.11 133 SER B N 1
ATOM 3147 C CA . SER B 1 133 ? 5.625 10.129 60.008 1.00 19.32 133 SER B CA 1
ATOM 3148 C C . SER B 1 133 ? 6.532 11.076 60.797 1.00 20.02 133 SER B C 1
ATOM 3149 O O . SER B 1 133 ? 6.912 12.125 60.280 1.00 18.65 133 SER B O 1
ATOM 3152 N N . VAL B 1 134 ? 6.848 10.700 62.047 1.00 22.32 134 VAL B N 1
ATOM 3153 C CA . VAL B 1 134 ? 7.668 11.524 62.997 1.00 19.05 134 VAL B CA 1
ATOM 3154 C C . VAL B 1 134 ? 8.810 10.766 63.645 1.00 17.39 134 VAL B C 1
ATOM 3155 O O . VAL B 1 134 ? 8.636 9.623 64.110 1.00 19.44 134 VAL B O 1
ATOM 3159 N N . GLU B 1 135 ? 9.963 11.409 63.639 1.00 18.58 135 GLU B N 1
ATOM 3160 C CA . GLU B 1 135 ? 11.185 10.904 64.289 1.00 19.88 135 GLU B CA 1
ATOM 3161 C C . GLU B 1 135 ? 11.496 11.870 65.446 1.00 20.09 135 GLU B C 1
ATOM 3162 O O . GLU B 1 135 ? 11.409 13.103 65.268 1.00 20.71 135 GLU B O 1
ATOM 3168 N N . ALA B 1 136 ? 11.954 11.337 66.575 1.00 19.80 136 ALA B N 1
ATOM 3169 C CA . ALA B 1 136 ? 12.408 12.154 67.723 1.00 19.67 136 ALA B CA 1
ATOM 3170 C C . ALA B 1 136 ? 13.791 11.678 68.153 1.00 22.01 136 ALA B C 1
ATOM 3171 O O . ALA B 1 136 ? 14.253 10.611 67.641 1.00 20.05 136 ALA B O 1
ATOM 3173 N N . GLU B 1 137 ? 14.449 12.466 69.013 1.00 20.57 137 GLU B N 1
ATOM 3174 C CA . GLU B 1 137 ? 15.805 12.115 69.476 1.00 23.46 137 GLU B CA 1
ATOM 3175 C C . GLU B 1 137 ? 15.958 12.251 70.999 1.00 23.38 137 GLU B C 1
ATOM 3176 O O . GLU B 1 137 ? 15.401 13.182 71.583 1.00 19.99 137 GLU B O 1
ATOM 3182 N N . LEU B 1 138 ? 16.761 11.352 71.573 1.00 23.19 138 LEU B N 1
ATOM 3183 C CA . LEU B 1 138 ? 17.428 11.593 72.873 1.00 21.89 138 LEU B CA 1
ATOM 3184 C C . LEU B 1 138 ? 18.927 11.381 72.714 1.00 26.20 138 LEU B C 1
ATOM 3185 O O . LEU B 1 138 ? 19.409 10.537 71.846 1.00 28.51 138 LEU B O 1
ATOM 3190 N N . GLY B 1 139 ? 19.619 12.153 73.532 1.00 24.76 139 GLY B N 1
ATOM 3191 C CA . GLY B 1 139 ? 21.080 12.217 73.513 1.00 33.92 139 GLY B CA 1
ATOM 3192 C C . GLY B 1 139 ? 21.507 13.016 72.301 1.00 37.10 139 GLY B C 1
ATOM 3193 O O . GLY B 1 139 ? 20.600 13.506 71.561 1.00 33.56 139 GLY B O 1
ATOM 3194 N N . ARG B 1 140 ? 22.819 13.152 72.106 1.00 33.86 140 ARG B N 1
ATOM 3195 C CA . ARG B 1 140 ? 23.298 14.158 71.170 1.00 38.22 140 ARG B CA 1
ATOM 3196 C C . ARG B 1 140 ? 24.434 13.553 70.342 1.00 39.19 140 ARG B C 1
ATOM 3197 O O . ARG B 1 140 ? 25.297 12.824 70.871 1.00 31.99 140 ARG B O 1
ATOM 3205 N N . ILE B 1 141 ? 24.346 13.817 69.041 1.00 38.59 141 ILE B N 1
ATOM 3206 C CA . ILE B 1 141 ? 25.294 13.382 67.983 1.00 37.89 141 ILE B CA 1
ATOM 3207 C C . ILE B 1 141 ? 26.478 14.331 68.070 1.00 40.18 141 ILE B C 1
ATOM 3208 O O . ILE B 1 141 ? 26.231 15.549 68.143 1.00 48.45 141 ILE B O 1
ATOM 3213 N N . GLY B 1 142 ? 27.709 13.841 68.012 1.00 47.78 142 GLY B N 1
ATOM 3214 C CA . GLY B 1 142 ? 28.882 14.745 68.103 1.00 54.39 142 GLY B CA 1
ATOM 3215 C C . GLY B 1 142 ? 29.224 15.387 66.772 1.00 48.48 142 GLY B C 1
ATOM 3216 O O . GLY B 1 142 ? 28.524 15.169 65.782 1.00 53.77 142 GLY B O 1
ATOM 3217 N N . GLY B 1 143 ? 30.308 16.152 66.733 1.00 74.55 143 GLY B N 1
ATOM 3218 C CA . GLY B 1 143 ? 30.864 16.678 65.473 1.00 86.82 143 GLY B CA 1
ATOM 3219 C C . GLY B 1 143 ? 32.336 16.356 65.391 1.00 98.24 143 GLY B C 1
ATOM 3220 O O . GLY B 1 143 ? 32.965 16.279 66.477 1.00 91.34 143 GLY B O 1
ATOM 3221 N N . GLN B 1 144 ? 32.885 16.231 64.172 1.00 96.71 144 GLN B N 1
ATOM 3222 C CA . GLN B 1 144 ? 34.336 15.998 63.926 1.00 98.58 144 GLN B CA 1
ATOM 3223 C C . GLN B 1 144 ? 35.146 16.947 64.806 1.00 106.94 144 GLN B C 1
ATOM 3224 O O . GLN B 1 144 ? 36.084 16.473 65.486 1.00 88.22 144 GLN B O 1
ATOM 3230 N N . GLU B 1 145 ? 34.561 18.087 65.158 1.00 104.23 145 GLU B N 1
ATOM 3231 C CA . GLU B 1 145 ? 35.195 19.039 66.115 1.00 112.11 145 GLU B CA 1
ATOM 3232 C C . GLU B 1 145 ? 35.590 18.408 67.477 1.00 111.04 145 GLU B C 1
ATOM 3233 O O . GLU B 1 145 ? 36.805 18.334 67.774 1.00 104.37 145 GLU B O 1
ATOM 3239 N N . ASP B 1 146 ? 34.637 17.939 68.288 1.00 114.32 146 ASP B N 1
ATOM 3240 C CA . ASP B 1 146 ? 34.982 17.495 69.672 1.00 111.84 146 ASP B CA 1
ATOM 3241 C C . ASP B 1 146 ? 35.633 16.104 69.803 1.00 121.97 146 ASP B C 1
ATOM 3242 O O . ASP B 1 146 ? 35.853 15.705 70.966 1.00 108.25 146 ASP B O 1
ATOM 3247 N N . ASP B 1 147 ? 35.923 15.389 68.709 1.00 124.80 147 ASP B N 1
ATOM 3248 C CA . ASP B 1 147 ? 36.582 14.053 68.812 1.00 119.13 147 ASP B CA 1
ATOM 3249 C C . ASP B 1 147 ? 35.742 13.078 69.646 1.00 118.56 147 ASP B C 1
ATOM 3250 O O . ASP B 1 147 ? 34.611 12.807 69.231 1.00 112.27 147 ASP B O 1
ATOM 3255 N N . VAL B 1 148 ? 36.311 12.536 70.737 1.00 110.37 148 VAL B N 1
ATOM 3256 C CA . VAL B 1 148 ? 35.637 11.546 71.639 1.00 86.92 148 VAL B CA 1
ATOM 3257 C C . VAL B 1 148 ? 34.250 12.060 72.054 1.00 83.33 148 VAL B C 1
ATOM 3258 O O . VAL B 1 148 ? 34.131 13.240 72.419 1.00 96.65 148 VAL B O 1
ATOM 3262 N N . VAL B 1 149 ? 33.260 11.164 72.097 1.00 80.14 149 VAL B N 1
ATOM 3263 C CA . VAL B 1 149 ? 31.834 11.528 72.393 1.00 72.13 149 VAL B CA 1
ATOM 3264 C C . VAL B 1 149 ? 31.585 11.430 73.905 1.00 54.78 149 VAL B C 1
ATOM 3265 O O . VAL B 1 149 ? 31.728 10.354 74.467 1.00 56.18 149 VAL B O 1
ATOM 3269 N N . ALA B 1 150 ? 31.154 12.483 74.571 1.00 54.64 150 ALA B N 1
ATOM 3270 C CA . ALA B 1 150 ? 31.012 12.368 76.039 1.00 64.43 150 ALA B CA 1
ATOM 3271 C C . ALA B 1 150 ? 29.918 11.348 76.374 1.00 61.34 150 ALA B C 1
ATOM 3272 O O . ALA B 1 150 ? 28.939 11.202 75.583 1.00 51.50 150 ALA B O 1
ATOM 3274 N N . GLU B 1 151 ? 30.031 10.732 77.555 1.00 49.97 151 GLU B N 1
ATOM 3275 C CA . GLU B 1 151 ? 29.054 9.731 78.030 1.00 49.61 151 GLU B CA 1
ATOM 3276 C C . GLU B 1 151 ? 27.747 10.438 78.361 1.00 41.84 151 GLU B C 1
ATOM 3277 O O . GLU B 1 151 ? 26.741 9.798 78.263 1.00 38.75 151 GLU B O 1
ATOM 3283 N N . SER B 1 152 ? 27.790 11.711 78.736 1.00 37.47 152 SER B N 1
ATOM 3284 C CA . SER B 1 152 ? 26.601 12.521 79.085 1.00 44.23 152 SER B CA 1
ATOM 3285 C C . SER B 1 152 ? 25.713 12.677 77.851 1.00 42.96 152 SER B C 1
ATOM 3286 O O . SER B 1 152 ? 24.569 13.037 77.995 1.00 50.87 152 SER B O 1
ATOM 3289 N N . PHE B 1 153 ? 26.273 12.472 76.668 1.00 40.72 153 PHE B N 1
ATOM 3290 C CA . PHE B 1 153 ? 25.575 12.644 75.375 1.00 41.38 153 PHE B CA 1
ATOM 3291 C C . PHE B 1 153 ? 24.755 11.374 75.051 1.00 37.09 153 PHE B C 1
ATOM 3292 O O . PHE B 1 153 ? 23.860 11.516 74.169 1.00 38.32 153 PHE B O 1
ATOM 3300 N N . TYR B 1 154 ? 25.019 10.201 75.662 1.00 31.41 154 TYR B N 1
ATOM 3301 C CA . TYR B 1 154 ? 24.339 8.972 75.196 1.00 26.73 154 TYR B CA 1
ATOM 3302 C C . TYR B 1 154 ? 22.932 8.941 75.752 1.00 28.00 154 TYR B C 1
ATOM 3303 O O . TYR B 1 154 ? 22.713 9.316 76.896 1.00 31.06 154 TYR B O 1
ATOM 3312 N N . ALA B 1 155 ? 21.982 8.505 74.958 1.00 23.54 155 ALA B N 1
ATOM 3313 C CA . ALA B 1 155 ? 20.577 8.382 75.378 1.00 24.82 155 ALA B CA 1
ATOM 3314 C C . ALA B 1 155 ? 20.500 7.380 76.535 1.00 26.10 155 ALA B C 1
ATOM 3315 O O . ALA B 1 155 ? 21.276 6.392 76.510 1.00 26.26 155 ALA B O 1
ATOM 3317 N N . ILE B 1 156 ? 19.606 7.672 77.481 1.00 24.71 156 ILE B N 1
ATOM 3318 C CA . ILE B 1 156 ? 19.268 6.820 78.640 1.00 25.71 156 ILE B CA 1
ATOM 3319 C C . ILE B 1 156 ? 18.045 6.009 78.301 1.00 23.64 156 ILE B C 1
ATOM 3320 O O . ILE B 1 156 ? 16.988 6.548 78.035 1.00 24.08 156 ILE B O 1
ATOM 3325 N N . PRO B 1 157 ? 18.155 4.674 78.317 1.00 27.65 157 PRO B N 1
ATOM 3326 C CA . PRO B 1 157 ? 17.066 3.846 77.815 1.00 26.23 157 PRO B CA 1
ATOM 3327 C C . PRO B 1 157 ? 15.706 4.091 78.475 1.00 27.44 157 PRO B C 1
ATOM 3328 O O . PRO B 1 157 ? 14.722 4.086 77.755 1.00 28.70 157 PRO B O 1
ATOM 3332 N N . SER B 1 158 ? 15.637 4.312 79.808 1.00 26.64 158 SER B N 1
ATOM 3333 C CA . SER B 1 158 ? 14.334 4.518 80.509 1.00 27.11 158 SER B CA 1
ATOM 3334 C C . SER B 1 158 ? 13.693 5.823 80.017 1.00 25.96 158 SER B C 1
ATOM 3335 O O . SER B 1 158 ? 12.435 5.903 79.969 1.00 22.85 158 SER B O 1
ATOM 3338 N N . GLU B 1 159 ? 14.520 6.812 79.654 1.00 28.00 159 GLU B N 1
ATOM 3339 C CA . GLU B 1 159 ? 14.044 8.074 79.047 1.00 25.03 159 GLU B CA 1
ATOM 3340 C C . GLU B 1 159 ? 13.507 7.814 77.636 1.00 24.89 159 GLU B C 1
ATOM 3341 O O . GLU B 1 159 ? 12.450 8.391 77.329 1.00 22.32 159 GLU B O 1
ATOM 3347 N N . CYS B 1 160 ? 14.167 6.955 76.841 1.00 24.13 160 CYS B N 1
ATOM 3348 C CA . CYS B 1 160 ? 13.663 6.549 75.496 1.00 21.41 160 CYS B CA 1
ATOM 3349 C C . CYS B 1 160 ? 12.302 5.881 75.637 1.00 22.02 160 CYS B C 1
ATOM 3350 O O . CYS B 1 160 ? 11.344 6.217 74.929 1.00 21.73 160 CYS B O 1
ATOM 3353 N N . GLU B 1 161 ? 12.170 5.001 76.612 1.00 20.77 161 GLU B N 1
ATOM 3354 C CA . GLU B 1 161 ? 10.907 4.275 76.841 1.00 24.93 161 GLU B CA 1
ATOM 3355 C C . GLU B 1 161 ? 9.824 5.308 77.144 1.00 22.92 161 GLU B C 1
ATOM 3356 O O . GLU B 1 161 ? 8.688 5.192 76.617 1.00 22.86 161 GLU B O 1
ATOM 3362 N N . GLN B 1 162 ? 10.133 6.295 77.975 1.00 22.86 162 GLN B N 1
ATOM 3363 C CA . GLN B 1 162 ? 9.065 7.217 78.399 1.00 25.34 162 GLN B CA 1
ATOM 3364 C C . GLN B 1 162 ? 8.639 8.103 77.222 1.00 25.33 162 GLN B C 1
ATOM 3365 O O . GLN B 1 162 ? 7.366 8.280 77.008 1.00 25.57 162 GLN B O 1
ATOM 3371 N N . LEU B 1 163 ? 9.636 8.672 76.524 1.00 24.90 163 LEU B N 1
ATOM 3372 C CA . LEU B 1 163 ? 9.390 9.606 75.381 1.00 25.44 163 LEU B CA 1
ATOM 3373 C C . LEU B 1 163 ? 8.593 8.911 74.272 1.00 24.34 163 LEU B C 1
ATOM 3374 O O . LEU B 1 163 ? 7.635 9.521 73.770 1.00 26.37 163 LEU B O 1
ATOM 3379 N N . VAL B 1 164 ? 8.987 7.715 73.854 1.00 23.50 164 VAL B N 1
ATOM 3380 C CA . VAL B 1 164 ? 8.281 7.031 72.743 1.00 23.66 164 VAL B CA 1
ATOM 3381 C C . VAL B 1 164 ? 6.869 6.704 73.191 1.00 26.52 164 VAL B C 1
ATOM 3382 O O . VAL B 1 164 ? 5.927 6.868 72.386 1.00 26.82 164 VAL B O 1
ATOM 3386 N N . ARG B 1 165 ? 6.701 6.248 74.435 1.00 28.72 165 ARG B N 1
ATOM 3387 C CA . ARG B 1 165 ? 5.351 5.855 74.906 1.00 29.05 165 ARG B CA 1
ATOM 3388 C C . ARG B 1 165 ? 4.460 7.097 75.031 1.00 25.80 165 ARG B C 1
ATOM 3389 O O . ARG B 1 165 ? 3.264 7.030 74.673 1.00 26.41 165 ARG B O 1
ATOM 3397 N N . GLU B 1 166 ? 4.997 8.193 75.547 1.00 24.09 166 GLU B N 1
ATOM 3398 C CA . GLU B 1 166 ? 4.169 9.390 75.824 1.00 26.58 166 GLU B CA 1
ATOM 3399 C C . GLU B 1 166 ? 3.852 10.114 74.509 1.00 27.35 166 GLU B C 1
ATOM 3400 O O . GLU B 1 166 ? 2.870 10.828 74.481 1.00 28.93 166 GLU B O 1
ATOM 3406 N N . THR B 1 167 ? 4.664 9.991 73.459 1.00 29.48 167 THR B N 1
ATOM 3407 C CA . THR B 1 167 ? 4.536 10.883 72.280 1.00 28.10 167 THR B CA 1
ATOM 3408 C C . THR B 1 167 ? 3.837 10.185 71.113 1.00 24.57 167 THR B C 1
ATOM 3409 O O . THR B 1 167 ? 3.299 10.885 70.266 1.00 22.39 167 THR B O 1
ATOM 3413 N N . GLY B 1 168 ? 3.926 8.872 70.989 1.00 25.32 168 GLY B N 1
ATOM 3414 C CA . GLY B 1 168 ? 3.398 8.174 69.787 1.00 24.71 168 GLY B CA 1
ATOM 3415 C C . GLY B 1 168 ? 4.247 8.398 68.536 1.00 24.51 168 GLY B C 1
ATOM 3416 O O . GLY B 1 168 ? 3.693 8.182 67.491 1.00 27.33 168 GLY B O 1
ATOM 3417 N N . VAL B 1 169 ? 5.525 8.800 68.618 1.00 21.37 169 VAL B N 1
ATOM 3418 C CA . VAL B 1 169 ? 6.435 8.908 67.446 1.00 22.63 169 VAL B CA 1
ATOM 3419 C C . VAL B 1 169 ? 6.473 7.559 66.735 1.00 24.70 169 VAL B C 1
ATOM 3420 O O . VAL B 1 169 ? 6.368 6.519 67.421 1.00 23.71 169 VAL B O 1
ATOM 3424 N N . ASP B 1 170 ? 6.786 7.605 65.442 1.00 21.37 170 ASP B N 1
ATOM 3425 C CA . ASP B 1 170 ? 6.833 6.420 64.571 1.00 22.62 170 ASP B CA 1
ATOM 3426 C C . ASP B 1 170 ? 8.220 5.811 64.650 1.00 19.90 170 ASP B C 1
ATOM 3427 O O . ASP B 1 170 ? 8.340 4.578 64.508 1.00 21.84 170 ASP B O 1
ATOM 3432 N N . CYS B 1 171 ? 9.250 6.604 64.822 1.00 18.96 171 CYS B N 1
ATOM 3433 C CA . CYS B 1 171 ? 10.590 6.015 64.896 1.00 22.56 171 CYS B CA 1
ATOM 3434 C C . CYS B 1 171 ? 11.426 6.903 65.798 1.00 20.70 171 CYS B C 1
ATOM 3435 O O . CYS B 1 171 ? 10.934 7.928 66.234 1.00 23.35 171 CYS B O 1
ATOM 3438 N N . PHE B 1 172 ? 12.610 6.445 66.155 1.00 21.74 172 PHE B N 1
ATOM 3439 C CA . PHE B 1 172 ? 13.331 7.071 67.266 1.00 21.69 172 PHE B CA 1
ATOM 3440 C C . PHE B 1 172 ? 14.829 6.967 67.047 1.00 19.93 172 PHE B C 1
ATOM 3441 O O . PHE B 1 172 ? 15.343 5.896 66.739 1.00 22.36 172 PHE B O 1
ATOM 3449 N N . ALA B 1 173 ? 15.514 8.085 67.296 1.00 23.39 173 ALA B N 1
ATOM 3450 C CA . ALA B 1 173 ? 16.972 8.215 67.145 1.00 23.66 173 ALA B CA 1
ATOM 3451 C C . ALA B 1 173 ? 17.606 8.393 68.512 1.00 22.82 173 ALA B C 1
ATOM 3452 O O . ALA B 1 173 ? 17.658 9.510 68.994 1.00 21.13 173 ALA B O 1
ATOM 3454 N N . PRO B 1 174 ? 18.199 7.322 69.087 1.00 21.50 174 PRO B N 1
ATOM 3455 C CA . PRO B 1 174 ? 19.052 7.430 70.277 1.00 23.06 174 PRO B CA 1
ATOM 3456 C C . PRO B 1 174 ? 20.494 7.776 69.905 1.00 22.41 174 PRO B C 1
ATOM 3457 O O . PRO B 1 174 ? 21.057 7.060 69.108 1.00 23.28 174 PRO B O 1
ATOM 3461 N N . ALA B 1 175 ? 21.040 8.890 70.419 1.00 23.92 175 ALA B N 1
ATOM 3462 C CA . ALA B 1 175 ? 22.458 9.251 70.230 1.00 26.63 175 ALA B CA 1
ATOM 3463 C C . ALA B 1 175 ? 23.231 8.265 71.077 1.00 26.55 175 ALA B C 1
ATOM 3464 O O . ALA B 1 175 ? 23.005 8.401 72.280 1.00 25.65 175 ALA B O 1
ATOM 3466 N N . LEU B 1 176 ? 23.971 7.317 70.488 1.00 23.84 176 LEU B N 1
ATOM 3467 C CA . LEU B 1 176 ? 24.712 6.243 71.201 1.00 26.90 176 LEU B CA 1
ATOM 3468 C C . LEU B 1 176 ? 26.153 6.247 70.660 1.00 28.96 176 LEU B C 1
ATOM 3469 O O . LEU B 1 176 ? 26.699 5.175 70.332 1.00 30.55 176 LEU B O 1
ATOM 3474 N N . GLY B 1 177 ? 26.742 7.437 70.488 1.00 34.69 177 GLY B N 1
ATOM 3475 C CA . GLY B 1 177 ? 28.155 7.595 70.073 1.00 33.61 177 GLY B CA 1
ATOM 3476 C C . GLY B 1 177 ? 28.327 8.088 68.659 1.00 33.13 177 GLY B C 1
ATOM 3477 O O . GLY B 1 177 ? 29.454 8.325 68.236 1.00 32.44 177 GLY B O 1
ATOM 3478 N N . SER B 1 178 ? 27.248 8.176 67.928 1.00 29.95 178 SER B N 1
ATOM 3479 C CA . SER B 1 178 ? 27.282 8.675 66.525 1.00 34.51 178 SER B CA 1
ATOM 3480 C C . SER B 1 178 ? 27.953 10.032 66.489 1.00 37.93 178 SER B C 1
ATOM 3481 O O . SER B 1 178 ? 27.794 10.833 67.453 1.00 38.70 178 SER B O 1
ATOM 3484 N N . VAL B 1 179 ? 28.576 10.342 65.362 1.00 40.80 179 VAL B N 1
ATOM 3485 C CA . VAL B 1 179 ? 29.115 11.700 65.142 1.00 41.98 179 VAL B CA 1
ATOM 3486 C C . VAL B 1 179 ? 28.796 12.078 63.704 1.00 38.48 179 VAL B C 1
ATOM 3487 O O . VAL B 1 179 ? 28.741 11.175 62.833 1.00 34.54 179 VAL B O 1
ATOM 3491 N N . HIS B 1 180 ? 28.589 13.373 63.471 1.00 41.62 180 HIS B N 1
ATOM 3492 C CA . HIS B 1 180 ? 28.503 13.961 62.102 1.00 45.53 180 HIS B CA 1
ATOM 3493 C C . HIS B 1 180 ? 29.902 14.055 61.494 1.00 42.16 180 HIS B C 1
ATOM 3494 O O . HIS B 1 180 ? 30.801 14.473 62.254 1.00 44.76 180 HIS B O 1
ATOM 3501 N N . GLY B 1 181 ? 30.082 13.743 60.194 1.00 48.13 181 GLY B N 1
ATOM 3502 C CA . GLY B 1 181 ? 31.412 13.780 59.542 1.00 46.51 181 GLY B CA 1
ATOM 3503 C C . GLY B 1 181 ? 32.342 12.668 60.048 1.00 49.06 181 GLY B C 1
ATOM 3504 O O . GLY B 1 181 ? 31.879 11.642 60.543 1.00 51.90 181 GLY B O 1
ATOM 3505 N N . PRO B 1 182 ? 33.685 12.801 59.932 1.00 56.90 182 PRO B N 1
ATOM 3506 C CA . PRO B 1 182 ? 34.592 11.696 60.257 1.00 60.74 182 PRO B CA 1
ATOM 3507 C C . PRO B 1 182 ? 34.766 11.400 61.768 1.00 55.49 182 PRO B C 1
ATOM 3508 O O . PRO B 1 182 ? 34.729 12.282 62.649 1.00 63.83 182 PRO B O 1
ATOM 3512 N N . TYR B 1 183 ? 34.879 10.111 62.068 1.00 48.80 183 TYR B N 1
ATOM 3513 C CA . TYR B 1 183 ? 35.203 9.543 63.396 1.00 58.06 183 TYR B CA 1
ATOM 3514 C C . TYR B 1 183 ? 36.664 9.878 63.737 1.00 67.34 183 TYR B C 1
ATOM 3515 O O . TYR B 1 183 ? 37.523 9.769 62.830 1.00 71.79 183 TYR B O 1
ATOM 3524 N N . LYS B 1 184 ? 36.958 10.266 64.988 1.00 74.44 184 LYS B N 1
ATOM 3525 C CA . LYS B 1 184 ? 38.371 10.381 65.455 1.00 78.02 184 LYS B CA 1
ATOM 3526 C C . LYS B 1 184 ? 39.109 9.085 65.068 1.00 93.74 184 LYS B C 1
ATOM 3527 O O . LYS B 1 184 ? 40.118 9.182 64.326 1.00 109.44 184 LYS B O 1
ATOM 3533 N N . GLY B 1 185 ? 38.630 7.923 65.534 1.00 81.47 185 GLY B N 1
ATOM 3534 C CA . GLY B 1 185 ? 39.119 6.588 65.124 1.00 65.87 185 GLY B CA 1
ATOM 3535 C C . GLY B 1 185 ? 37.956 5.677 64.762 1.00 65.42 185 GLY B C 1
ATOM 3536 O O . GLY B 1 185 ? 37.154 6.072 63.896 1.00 62.03 185 GLY B O 1
ATOM 3537 N N . GLU B 1 186 ? 37.872 4.504 65.405 1.00 65.02 186 GLU B N 1
ATOM 3538 C CA . GLU B 1 186 ? 36.697 3.578 65.420 1.00 76.39 186 GLU B CA 1
ATOM 3539 C C . GLU B 1 186 ? 35.503 4.219 66.148 1.00 80.38 186 GLU B C 1
ATOM 3540 O O . GLU B 1 186 ? 35.659 4.827 67.211 1.00 73.62 186 GLU B O 1
ATOM 3546 N N . PRO B 1 187 ? 34.237 4.043 65.696 1.00 73.58 187 PRO B N 1
ATOM 3547 C CA . PRO B 1 187 ? 33.104 4.628 66.415 1.00 72.49 187 PRO B CA 1
ATOM 3548 C C . PRO B 1 187 ? 32.781 3.819 67.688 1.00 62.14 187 PRO B C 1
ATOM 3549 O O . PRO B 1 187 ? 32.785 2.570 67.634 1.00 67.40 187 PRO B O 1
ATOM 3553 N N . LYS B 1 188 ? 32.515 4.504 68.810 1.00 60.68 188 LYS B N 1
ATOM 3554 C CA . LYS B 1 188 ? 32.148 3.807 70.076 1.00 61.66 188 LYS B CA 1
ATOM 3555 C C . LYS B 1 188 ? 30.625 3.836 70.275 1.00 51.50 188 LYS B C 1
ATOM 3556 O O . LYS B 1 188 ? 30.125 4.549 71.228 1.00 42.74 188 LYS B O 1
ATOM 3562 N N . LEU B 1 189 ? 29.930 3.006 69.480 1.00 42.78 189 LEU B N 1
ATOM 3563 C CA . LEU B 1 189 ? 28.460 2.772 69.563 1.00 46.32 189 LEU B CA 1
ATOM 3564 C C . LEU B 1 189 ? 28.082 1.997 70.852 1.00 39.98 189 LEU B C 1
ATOM 3565 O O . LEU B 1 189 ? 28.736 0.990 71.239 1.00 35.19 189 LEU B O 1
ATOM 3570 N N . GLY B 1 190 ? 27.048 2.472 71.544 1.00 34.71 190 GLY B N 1
ATOM 3571 C CA . GLY B 1 190 ? 26.531 1.797 72.753 1.00 37.54 190 GLY B CA 1
ATOM 3572 C C . GLY B 1 190 ? 25.456 0.773 72.426 1.00 36.69 190 GLY B C 1
ATOM 3573 O O . GLY B 1 190 ? 24.232 1.078 72.643 1.00 32.43 190 GLY B O 1
ATOM 3574 N N . PHE B 1 191 ? 25.883 -0.392 71.952 1.00 34.21 191 PHE B N 1
ATOM 3575 C CA . PHE B 1 191 ? 24.988 -1.442 71.430 1.00 33.01 191 PHE B CA 1
ATOM 3576 C C . PHE B 1 191 ? 24.151 -2.087 72.530 1.00 33.57 191 PHE B C 1
ATOM 3577 O O . PHE B 1 191 ? 23.031 -2.471 72.202 1.00 31.82 191 PHE B O 1
ATOM 3585 N N . ASP B 1 192 ? 24.682 -2.300 73.741 1.00 40.22 192 ASP B N 1
ATOM 3586 C CA . ASP B 1 192 ? 23.858 -2.862 74.851 1.00 37.60 192 ASP B CA 1
ATOM 3587 C C . ASP B 1 192 ? 22.685 -1.913 75.095 1.00 29.18 192 ASP B C 1
ATOM 3588 O O . ASP B 1 192 ? 21.525 -2.371 75.154 1.00 28.21 192 ASP B O 1
ATOM 3593 N N . ARG B 1 193 ? 22.974 -0.622 75.216 1.00 28.47 193 ARG B N 1
ATOM 3594 C CA . ARG B 1 193 ? 21.916 0.393 75.415 1.00 30.51 193 ARG B CA 1
ATOM 3595 C C . ARG B 1 193 ? 20.972 0.381 74.202 1.00 27.84 193 ARG B C 1
ATOM 3596 O O . ARG B 1 193 ? 19.764 0.516 74.356 1.00 23.66 193 ARG B O 1
ATOM 3604 N N . MET B 1 194 ? 21.512 0.224 73.007 1.00 29.57 194 MET B N 1
ATOM 3605 C CA . MET B 1 194 ? 20.680 0.231 71.770 1.00 28.58 194 MET B CA 1
ATOM 3606 C C . MET B 1 194 ? 19.649 -0.914 71.830 1.00 25.18 194 MET B C 1
ATOM 3607 O O . MET B 1 194 ? 18.466 -0.735 71.518 1.00 27.37 194 MET B O 1
ATOM 3612 N N . GLU B 1 195 ? 20.119 -2.097 72.163 1.00 25.17 195 GLU B N 1
ATOM 3613 C CA . GLU B 1 195 ? 19.259 -3.289 72.298 1.00 30.16 195 GLU B CA 1
ATOM 3614 C C . GLU B 1 195 ? 18.173 -3.018 73.337 1.00 29.01 195 GLU B C 1
ATOM 3615 O O . GLU B 1 195 ? 16.989 -3.413 73.137 1.00 29.57 195 GLU B O 1
ATOM 3621 N N . GLU B 1 196 ? 18.563 -2.403 74.449 1.00 25.73 196 GLU B N 1
ATOM 3622 C CA . GLU B 1 196 ? 17.590 -2.094 75.524 1.00 26.56 196 GLU B CA 1
ATOM 3623 C C . GLU B 1 196 ? 16.531 -1.134 74.979 1.00 22.48 196 GLU B C 1
ATOM 3624 O O . GLU B 1 196 ? 15.330 -1.368 75.142 1.00 21.61 196 GLU B O 1
ATOM 3630 N N . ILE B 1 197 ? 17.003 -0.087 74.308 1.00 23.05 197 ILE B N 1
ATOM 3631 C CA . ILE B 1 197 ? 16.127 0.947 73.699 1.00 22.94 197 ILE B CA 1
ATOM 3632 C C . ILE B 1 197 ? 15.197 0.249 72.716 1.00 24.04 197 ILE B C 1
ATOM 3633 O O . ILE B 1 197 ? 13.985 0.546 72.797 1.00 23.02 197 ILE B O 1
ATOM 3638 N N . MET B 1 198 ? 15.712 -0.686 71.891 1.00 26.87 198 MET B N 1
ATOM 3639 C CA . MET B 1 198 ? 14.822 -1.442 70.942 1.00 26.51 198 MET B CA 1
ATOM 3640 C C . MET B 1 198 ? 13.758 -2.186 71.759 1.00 28.66 198 MET B C 1
ATOM 3641 O O . MET B 1 198 ? 12.580 -2.096 71.395 1.00 26.92 198 MET B O 1
ATOM 3646 N N . LYS B 1 199 ? 14.143 -2.935 72.809 1.00 30.85 199 LYS B N 1
ATOM 3647 C CA . LYS B 1 199 ? 13.147 -3.766 73.552 1.00 30.31 199 LYS B CA 1
ATOM 3648 C C . LYS B 1 199 ? 12.149 -2.856 74.273 1.00 27.78 199 LYS B C 1
ATOM 3649 O O . LYS B 1 199 ? 10.936 -3.135 74.261 1.00 31.23 199 LYS B O 1
ATOM 3655 N N . LEU B 1 200 ? 12.611 -1.800 74.916 1.00 25.59 200 LEU B N 1
ATOM 3656 C CA . LEU B 1 200 ? 11.675 -0.990 75.748 1.00 28.78 200 LEU B CA 1
ATOM 3657 C C . LEU B 1 200 ? 10.752 -0.158 74.865 1.00 30.97 200 LEU B C 1
ATOM 3658 O O . LEU B 1 200 ? 9.639 0.088 75.359 1.00 29.31 200 LEU B O 1
ATOM 3663 N N . THR B 1 201 ? 11.189 0.267 73.649 1.00 28.76 201 THR B N 1
ATOM 3664 C CA . THR B 1 201 ? 10.390 1.209 72.809 1.00 26.39 201 THR B CA 1
ATOM 3665 C C . THR B 1 201 ? 9.478 0.477 71.813 1.00 25.15 201 THR B C 1
ATOM 3666 O O . THR B 1 201 ? 8.352 0.953 71.609 1.00 27.15 201 THR B O 1
ATOM 3670 N N . GLY B 1 202 ? 9.953 -0.599 71.193 1.00 22.56 202 GLY B N 1
ATOM 3671 C CA . GLY B 1 202 ? 9.191 -1.349 70.164 1.00 24.94 202 GLY B CA 1
ATOM 3672 C C . GLY B 1 202 ? 8.986 -0.575 68.840 1.00 26.04 202 GLY B C 1
ATOM 3673 O O . GLY B 1 202 ? 8.139 -0.980 68.034 1.00 30.71 202 GLY B O 1
ATOM 3674 N N . VAL B 1 203 ? 9.714 0.498 68.579 1.00 23.79 203 VAL B N 1
ATOM 3675 C CA . VAL B 1 203 ? 9.631 1.233 67.289 1.00 24.53 203 VAL B CA 1
ATOM 3676 C C . VAL B 1 203 ? 10.952 1.084 66.574 1.00 25.16 203 VAL B C 1
ATOM 3677 O O . VAL B 1 203 ? 11.979 0.767 67.158 1.00 22.75 203 VAL B O 1
ATOM 3681 N N . PRO B 1 204 ? 10.943 1.299 65.250 1.00 24.63 204 PRO B N 1
ATOM 3682 C CA . PRO B 1 204 ? 12.192 1.283 64.513 1.00 25.46 204 PRO B CA 1
ATOM 3683 C C . PRO B 1 204 ? 13.170 2.346 64.984 1.00 22.79 204 PRO B C 1
ATOM 3684 O O . PRO B 1 204 ? 12.764 3.477 65.265 1.00 19.82 204 PRO B O 1
ATOM 3688 N N . LEU B 1 205 ? 14.435 1.967 65.040 1.00 20.97 205 LEU B N 1
ATOM 3689 C CA . LEU B 1 205 ? 15.464 2.917 65.516 1.00 21.82 205 LEU B CA 1
ATOM 3690 C C . LEU B 1 205 ? 16.200 3.547 64.327 1.00 23.44 205 LEU B C 1
ATOM 3691 O O . LEU B 1 205 ? 16.265 2.964 63.221 1.00 21.21 205 LEU B O 1
ATOM 3696 N N . VAL B 1 206 ? 16.699 4.753 64.577 1.00 23.56 206 VAL B N 1
ATOM 3697 C CA . VAL B 1 206 ? 17.466 5.523 63.586 1.00 22.21 206 VAL B CA 1
ATOM 3698 C C . VAL B 1 206 ? 18.881 5.707 64.083 1.00 22.48 206 VAL B C 1
ATOM 3699 O O . VAL B 1 206 ? 19.095 6.100 65.252 1.00 24.67 206 VAL B O 1
ATOM 3703 N N . LEU B 1 207 ? 19.826 5.536 63.180 1.00 25.58 207 LEU B N 1
ATOM 3704 C CA . LEU B 1 207 ? 21.272 5.743 63.394 1.00 26.55 207 LEU B CA 1
ATOM 3705 C C . LEU B 1 207 ? 21.696 7.002 62.632 1.00 26.04 207 LEU B C 1
ATOM 3706 O O . LEU B 1 207 ? 21.671 6.966 61.444 1.00 24.74 207 LEU B O 1
ATOM 3711 N N . HIS B 1 208 ? 21.996 8.091 63.319 1.00 22.33 208 HIS B N 1
ATOM 3712 C CA . HIS B 1 208 ? 22.572 9.276 62.697 1.00 22.68 208 HIS B CA 1
ATOM 3713 C C . HIS B 1 208 ? 24.063 9.048 62.584 1.00 26.94 208 HIS B C 1
ATOM 3714 O O . HIS B 1 208 ? 24.578 8.057 63.161 1.00 27.82 208 HIS B O 1
ATOM 3721 N N . GLY B 1 209 ? 24.706 9.914 61.808 1.00 31.55 209 GLY B N 1
ATOM 3722 C CA . GLY B 1 209 ? 26.164 9.902 61.564 1.00 34.87 209 GLY B CA 1
ATOM 3723 C C . GLY B 1 209 ? 26.662 8.667 60.815 1.00 35.38 209 GLY B C 1
ATOM 3724 O O . GLY B 1 209 ? 27.770 8.257 61.153 1.00 37.22 209 GLY B O 1
ATOM 3725 N N . GLY B 1 210 ? 25.929 8.113 59.822 1.00 33.81 210 GLY B N 1
ATOM 3726 C CA . GLY B 1 210 ? 26.261 6.802 59.238 1.00 35.14 210 GLY B CA 1
ATOM 3727 C C . GLY B 1 210 ? 27.508 6.858 58.370 1.00 42.34 210 GLY B C 1
ATOM 3728 O O . GLY B 1 210 ? 28.006 5.747 57.930 1.00 41.26 210 GLY B O 1
ATOM 3729 N N . THR B 1 211 ? 27.984 8.075 58.053 1.00 38.81 211 THR B N 1
ATOM 3730 C CA . THR B 1 211 ? 29.195 8.230 57.194 1.00 38.78 211 THR B CA 1
ATOM 3731 C C . THR B 1 211 ? 30.405 7.722 57.990 1.00 39.14 211 THR B C 1
ATOM 3732 O O . THR B 1 211 ? 30.716 8.255 59.107 1.00 30.62 211 THR B O 1
ATOM 3736 N N . GLY B 1 212 ? 30.995 6.665 57.438 1.00 37.77 212 GLY B N 1
ATOM 3737 C CA . GLY B 1 212 ? 32.292 6.111 57.845 1.00 45.88 212 GLY B CA 1
ATOM 3738 C C . GLY B 1 212 ? 32.085 5.251 59.053 1.00 43.29 212 GLY B C 1
ATOM 3739 O O . GLY B 1 212 ? 33.044 5.103 59.826 1.00 50.48 212 GLY B O 1
ATOM 3740 N N . ILE B 1 213 ? 30.852 4.751 59.217 1.00 43.14 213 ILE B N 1
ATOM 3741 C CA . ILE B 1 213 ? 30.539 3.665 60.193 1.00 43.69 213 ILE B CA 1
ATOM 3742 C C . ILE B 1 213 ? 30.902 2.337 59.539 1.00 43.77 213 ILE B C 1
ATOM 3743 O O . ILE B 1 213 ? 30.285 1.918 58.572 1.00 35.60 213 ILE B O 1
ATOM 3748 N N . PRO B 1 214 ? 31.905 1.618 60.074 1.00 49.24 214 PRO B N 1
ATOM 3749 C CA . PRO B 1 214 ? 32.355 0.385 59.443 1.00 42.90 214 PRO B CA 1
ATOM 3750 C C . PRO B 1 214 ? 31.188 -0.588 59.254 1.00 40.36 214 PRO B C 1
ATOM 3751 O O . PRO B 1 214 ? 30.154 -0.451 59.924 1.00 32.11 214 PRO B O 1
ATOM 3755 N N . THR B 1 215 ? 31.400 -1.584 58.394 1.00 46.78 215 THR B N 1
ATOM 3756 C CA . THR B 1 215 ? 30.326 -2.519 57.950 1.00 51.84 215 THR B CA 1
ATOM 3757 C C . THR B 1 215 ? 29.829 -3.304 59.178 1.00 49.88 215 THR B C 1
ATOM 3758 O O . THR B 1 215 ? 28.605 -3.520 59.247 1.00 49.12 215 THR B O 1
ATOM 3762 N N . LYS B 1 216 ? 30.722 -3.760 60.078 1.00 42.65 216 LYS B N 1
ATOM 3763 C CA . LYS B 1 216 ? 30.343 -4.704 61.177 1.00 44.52 216 LYS B CA 1
ATOM 3764 C C . LYS B 1 216 ? 29.399 -3.908 62.072 1.00 42.06 216 LYS B C 1
ATOM 3765 O O . LYS B 1 216 ? 28.271 -4.413 62.264 1.00 44.98 216 LYS B O 1
ATOM 3771 N N . ASP B 1 217 ? 29.834 -2.695 62.482 1.00 45.60 217 ASP B N 1
ATOM 3772 C CA . ASP B 1 217 ? 29.068 -1.666 63.236 1.00 37.67 217 ASP B CA 1
ATOM 3773 C C . ASP B 1 217 ? 27.691 -1.415 62.621 1.00 38.70 217 ASP B C 1
ATOM 3774 O O . ASP B 1 217 ? 26.713 -1.396 63.344 1.00 40.60 217 ASP B O 1
ATOM 3779 N N . ILE B 1 218 ? 27.606 -1.179 61.328 1.00 40.22 218 ILE B N 1
ATOM 3780 C CA . ILE B 1 218 ? 26.302 -1.008 60.628 1.00 36.37 218 ILE B CA 1
ATOM 3781 C C . ILE B 1 218 ? 25.468 -2.276 60.796 1.00 33.70 218 ILE B C 1
ATOM 3782 O O . ILE B 1 218 ? 24.311 -2.151 61.077 1.00 31.59 218 ILE B O 1
ATOM 3787 N N . GLN B 1 219 ? 26.022 -3.448 60.537 1.00 36.84 219 GLN B N 1
ATOM 3788 C CA . GLN B 1 219 ? 25.257 -4.737 60.503 1.00 40.02 219 GLN B CA 1
ATOM 3789 C C . GLN B 1 219 ? 24.708 -5.064 61.890 1.00 40.64 219 GLN B C 1
ATOM 3790 O O . GLN B 1 219 ? 23.584 -5.628 61.966 1.00 36.17 219 GLN B O 1
ATOM 3796 N N . LYS B 1 220 ? 25.511 -4.743 62.918 1.00 39.11 220 LYS B N 1
ATOM 3797 C CA . LYS B 1 220 ? 25.165 -4.877 64.355 1.00 39.26 220 LYS B CA 1
ATOM 3798 C C . LYS B 1 220 ? 24.056 -3.872 64.681 1.00 34.73 220 LYS B C 1
ATOM 3799 O O . LYS B 1 220 ? 23.123 -4.305 65.333 1.00 28.28 220 LYS B O 1
ATOM 3805 N N . ALA B 1 221 ? 24.132 -2.602 64.226 1.00 33.89 221 ALA B N 1
ATOM 3806 C CA . ALA B 1 221 ? 23.048 -1.635 64.493 1.00 28.49 221 ALA B CA 1
ATOM 3807 C C . ALA B 1 221 ? 21.743 -2.203 63.914 1.00 31.69 221 ALA B C 1
ATOM 3808 O O . ALA B 1 221 ? 20.734 -2.215 64.605 1.00 27.44 221 ALA B O 1
ATOM 3810 N N . ILE B 1 222 ? 21.750 -2.757 62.715 1.00 31.01 222 ILE B N 1
ATOM 3811 C CA . ILE B 1 222 ? 20.496 -3.285 62.102 1.00 29.20 222 ILE B CA 1
ATOM 3812 C C . ILE B 1 222 ? 19.983 -4.443 62.945 1.00 30.81 222 ILE B C 1
ATOM 3813 O O . ILE B 1 222 ? 18.776 -4.487 63.163 1.00 28.96 222 ILE B O 1
ATOM 3818 N N . SER B 1 223 ? 20.854 -5.333 63.411 1.00 33.70 223 SER B N 1
ATOM 3819 C CA . SER B 1 223 ? 20.441 -6.573 64.134 1.00 34.12 223 SER B CA 1
ATOM 3820 C C . SER B 1 223 ? 19.712 -6.232 65.443 1.00 34.84 223 SER B C 1
ATOM 3821 O O . SER B 1 223 ? 18.941 -7.115 65.966 1.00 38.84 223 SER B O 1
ATOM 3824 N N . LEU B 1 224 ? 20.032 -5.053 66.006 1.00 27.21 224 LEU B N 1
ATOM 3825 C CA . LEU B 1 224 ? 19.452 -4.524 67.275 1.00 31.60 224 LEU B CA 1
ATOM 3826 C C . LEU B 1 224 ? 18.381 -3.460 67.000 1.00 33.35 224 LEU B C 1
ATOM 3827 O O . LEU B 1 224 ? 18.167 -2.594 67.898 1.00 32.44 224 LEU B O 1
ATOM 3832 N N . GLY B 1 225 ? 17.736 -3.526 65.825 1.00 30.15 225 GLY B N 1
ATOM 3833 C CA . GLY B 1 225 ? 16.518 -2.772 65.461 1.00 33.24 225 GLY B CA 1
ATOM 3834 C C . GLY B 1 225 ? 16.752 -1.405 64.793 1.00 28.95 225 GLY B C 1
ATOM 3835 O O . GLY B 1 225 ? 15.771 -0.624 64.757 1.00 22.53 225 GLY B O 1
ATOM 3836 N N . THR B 1 226 ? 17.938 -1.053 64.280 1.00 29.35 226 THR B N 1
ATOM 3837 C CA . THR B 1 226 ? 18.064 0.152 63.420 1.00 25.97 226 THR B CA 1
ATOM 3838 C C . THR B 1 226 ? 17.479 -0.207 62.053 1.00 28.40 226 THR B C 1
ATOM 3839 O O . THR B 1 226 ? 17.972 -1.160 61.425 1.00 27.90 226 THR B O 1
ATOM 3843 N N . ALA B 1 227 ? 16.434 0.509 61.654 1.00 23.81 227 ALA B N 1
ATOM 3844 C CA . ALA B 1 227 ? 15.781 0.344 60.338 1.00 19.37 227 ALA B CA 1
ATOM 3845 C C . ALA B 1 227 ? 15.986 1.616 59.499 1.00 19.42 227 ALA B C 1
ATOM 3846 O O . ALA B 1 227 ? 15.538 1.599 58.352 1.00 17.82 227 ALA B O 1
ATOM 3848 N N . LYS B 1 228 ? 16.649 2.675 59.995 1.00 19.26 228 LYS B N 1
ATOM 3849 C CA . LYS B 1 228 ? 16.898 3.874 59.188 1.00 18.03 228 LYS B CA 1
ATOM 3850 C C . LYS B 1 228 ? 18.312 4.329 59.443 1.00 21.55 228 LYS B C 1
ATOM 3851 O O . LYS B 1 228 ? 18.699 4.429 60.613 1.00 27.22 228 LYS B O 1
ATOM 3857 N N . ILE B 1 229 ? 19.084 4.640 58.440 1.00 18.55 229 ILE B N 1
ATOM 3858 C CA . ILE B 1 229 ? 20.481 5.044 58.701 1.00 18.29 229 ILE B CA 1
ATOM 3859 C C . ILE B 1 229 ? 20.714 6.273 57.830 1.00 21.32 229 ILE B C 1
ATOM 3860 O O . ILE B 1 229 ? 20.367 6.233 56.648 1.00 24.32 229 ILE B O 1
ATOM 3865 N N . ASN B 1 230 ? 21.250 7.356 58.364 1.00 21.79 230 ASN B N 1
ATOM 3866 C CA . ASN B 1 230 ? 21.390 8.636 57.630 1.00 19.72 230 ASN B CA 1
ATOM 3867 C C . ASN B 1 230 ? 22.811 8.693 57.114 1.00 22.04 230 ASN B C 1
ATOM 3868 O O . ASN B 1 230 ? 23.732 8.576 57.970 1.00 22.69 230 ASN B O 1
ATOM 3873 N N . VAL B 1 231 ? 22.998 8.825 55.805 1.00 22.66 231 VAL B N 1
ATOM 3874 C CA . VAL B 1 231 ? 24.318 9.055 55.147 1.00 26.46 231 VAL B CA 1
ATOM 3875 C C . VAL B 1 231 ? 24.277 10.365 54.353 1.00 28.38 231 VAL B C 1
ATOM 3876 O O . VAL B 1 231 ? 23.521 10.469 53.386 1.00 31.38 231 VAL B O 1
ATOM 3880 N N . ASN B 1 232 ? 25.113 11.316 54.706 1.00 26.91 232 ASN B N 1
ATOM 3881 C CA . ASN B 1 232 ? 25.115 12.658 54.092 1.00 26.22 232 ASN B CA 1
ATOM 3882 C C . ASN B 1 232 ? 26.535 12.901 53.581 1.00 28.68 232 ASN B C 1
ATOM 3883 O O . ASN B 1 232 ? 26.742 12.947 52.371 1.00 29.96 232 ASN B O 1
ATOM 3888 N N . THR B 1 233 ? 27.504 13.120 54.456 1.00 26.91 233 THR B N 1
ATOM 3889 C CA . THR B 1 233 ? 28.792 13.660 53.995 1.00 29.30 233 THR B CA 1
ATOM 3890 C C . THR B 1 233 ? 29.435 12.659 53.037 1.00 31.60 233 THR B C 1
ATOM 3891 O O . THR B 1 233 ? 30.172 13.173 52.193 1.00 34.02 233 THR B O 1
ATOM 3895 N N . GLU B 1 234 ? 29.137 11.355 53.068 1.00 29.91 234 GLU B N 1
ATOM 3896 C CA . GLU B 1 234 ? 29.822 10.431 52.103 1.00 34.72 234 GLU B CA 1
ATOM 3897 C C . GLU B 1 234 ? 29.589 10.900 50.643 1.00 32.32 234 GLU B C 1
ATOM 3898 O O . GLU B 1 234 ? 30.542 10.998 49.844 1.00 30.10 234 GLU B O 1
ATOM 3904 N N . SER B 1 235 ? 28.328 11.199 50.340 1.00 33.60 235 SER B N 1
ATOM 3905 C CA . SER B 1 235 ? 27.813 11.625 49.028 1.00 33.90 235 SER B CA 1
ATOM 3906 C C . SER B 1 235 ? 28.422 12.995 48.662 1.00 32.09 235 SER B C 1
ATOM 3907 O O . SER B 1 235 ? 28.880 13.175 47.543 1.00 29.95 235 SER B O 1
ATOM 3910 N N . GLN B 1 236 ? 28.467 13.949 49.590 1.00 29.81 236 GLN B N 1
ATOM 3911 C CA . GLN B 1 236 ? 29.086 15.274 49.331 1.00 33.66 236 GLN B CA 1
ATOM 3912 C C . GLN B 1 236 ? 30.549 15.069 48.911 1.00 32.14 236 GLN B C 1
ATOM 3913 O O . GLN B 1 236 ? 30.999 15.714 47.929 1.00 32.18 236 GLN B O 1
ATOM 3919 N N . ILE B 1 237 ? 31.255 14.198 49.643 1.00 26.25 237 ILE B N 1
ATOM 3920 C CA . ILE B 1 237 ? 32.691 13.921 49.434 1.00 32.43 237 ILE B CA 1
ATOM 3921 C C . ILE B 1 237 ? 32.870 13.284 48.043 1.00 35.82 237 ILE B C 1
ATOM 3922 O O . ILE B 1 237 ? 33.844 13.670 47.357 1.00 41.07 237 ILE B O 1
ATOM 3927 N N . ALA B 1 238 ? 31.992 12.351 47.638 1.00 37.63 238 ALA B N 1
ATOM 3928 C CA . ALA B 1 238 ? 32.058 11.666 46.317 1.00 35.97 238 ALA B CA 1
ATOM 3929 C C . ALA B 1 238 ? 31.716 12.645 45.163 1.00 32.93 238 ALA B C 1
ATOM 3930 O O . ALA B 1 238 ? 32.464 12.664 44.162 1.00 36.59 238 ALA B O 1
ATOM 3932 N N . ALA B 1 239 ? 30.668 13.458 45.271 1.00 26.73 239 ALA B N 1
ATOM 3933 C CA . ALA B 1 239 ? 30.392 14.497 44.253 1.00 26.88 239 ALA B CA 1
ATOM 3934 C C . ALA B 1 239 ? 31.628 15.381 44.068 1.00 30.90 239 ALA B C 1
ATOM 3935 O O . ALA B 1 239 ? 31.983 15.594 42.881 1.00 29.77 239 ALA B O 1
ATOM 3937 N N . THR B 1 240 ? 32.259 15.869 45.150 1.00 31.41 240 THR B N 1
ATOM 3938 C CA . THR B 1 240 ? 33.276 16.941 45.026 1.00 36.46 240 THR B CA 1
ATOM 3939 C C . THR B 1 240 ? 34.555 16.315 44.444 1.00 38.79 240 THR B C 1
ATOM 3940 O O . THR B 1 240 ? 35.228 17.039 43.666 1.00 39.54 240 THR B O 1
ATOM 3944 N N . LYS B 1 241 ? 34.882 15.053 44.736 1.00 35.24 241 LYS B N 1
ATOM 3945 C CA . LYS B 1 241 ? 36.111 14.443 44.174 1.00 38.44 241 LYS B CA 1
ATOM 3946 C C . LYS B 1 241 ? 35.952 14.289 42.660 1.00 36.38 241 LYS B C 1
ATOM 3947 O O . LYS B 1 241 ? 36.940 14.533 41.971 1.00 35.53 241 LYS B O 1
ATOM 3953 N N . ALA B 1 242 ? 34.765 13.898 42.177 1.00 37.42 242 ALA B N 1
ATOM 3954 C CA . ALA B 1 242 ? 34.458 13.754 40.732 1.00 34.51 242 ALA B CA 1
ATOM 3955 C C . ALA B 1 242 ? 34.646 15.112 40.079 1.00 35.68 242 ALA B C 1
ATOM 3956 O O . ALA B 1 242 ? 35.170 15.189 38.970 1.00 38.04 242 ALA B O 1
ATOM 3958 N N . VAL B 1 243 ? 34.250 16.168 40.766 1.00 32.91 243 VAL B N 1
ATOM 3959 C CA . VAL B 1 243 ? 34.360 17.517 40.151 1.00 34.29 243 VAL B CA 1
ATOM 3960 C C . VAL B 1 243 ? 35.836 17.916 40.058 1.00 34.73 243 VAL B C 1
ATOM 3961 O O . VAL B 1 243 ? 36.254 18.359 38.982 1.00 33.83 243 VAL B O 1
ATOM 3965 N N . ARG B 1 244 ? 36.587 17.809 41.144 1.00 34.10 244 ARG B N 1
ATOM 3966 C CA . ARG B 1 244 ? 38.048 18.075 41.186 1.00 36.91 244 ARG B CA 1
ATOM 3967 C C . ARG B 1 244 ? 38.744 17.303 40.058 1.00 37.15 244 ARG B C 1
ATOM 3968 O O . ARG B 1 244 ? 39.468 17.919 39.263 1.00 37.67 244 ARG B O 1
ATOM 3976 N N . GLU B 1 245 ? 38.531 16.002 39.989 1.00 33.65 245 GLU B N 1
ATOM 3977 C CA . GLU B 1 245 ? 39.160 15.152 38.966 1.00 40.85 245 GLU B CA 1
ATOM 3978 C C . GLU B 1 245 ? 38.902 15.735 37.566 1.00 45.92 245 GLU B C 1
ATOM 3979 O O . GLU B 1 245 ? 39.864 16.113 36.859 1.00 45.27 245 GLU B O 1
ATOM 3985 N N . VAL B 1 246 ? 37.643 15.868 37.174 1.00 45.03 246 VAL B N 1
ATOM 3986 C CA . VAL B 1 246 ? 37.311 16.193 35.759 1.00 43.59 246 VAL B CA 1
ATOM 3987 C C . VAL B 1 246 ? 37.900 17.554 35.393 1.00 39.81 246 VAL B C 1
ATOM 3988 O O . VAL B 1 246 ? 38.410 17.692 34.251 1.00 41.88 246 VAL B O 1
ATOM 3992 N N . LEU B 1 247 ? 37.863 18.524 36.297 1.00 34.89 247 LEU B N 1
ATOM 3993 C CA . LEU B 1 247 ? 38.433 19.874 36.019 1.00 39.31 247 LEU B CA 1
ATOM 3994 C C . LEU B 1 247 ? 39.967 19.789 35.964 1.00 42.84 247 LEU B C 1
ATOM 3995 O O . LEU B 1 247 ? 40.590 20.536 35.186 1.00 44.28 247 LEU B O 1
ATOM 4000 N N . ASN B 1 248 ? 40.551 18.901 36.756 1.00 41.81 248 ASN B N 1
ATOM 4001 C CA . ASN B 1 248 ? 42.018 18.706 36.843 1.00 43.84 248 ASN B CA 1
ATOM 4002 C C . ASN B 1 248 ? 42.513 18.061 35.560 1.00 47.68 248 ASN B C 1
ATOM 4003 O O . ASN B 1 248 ? 43.651 18.349 35.216 1.00 59.68 248 ASN B O 1
ATOM 4008 N N . ASN B 1 249 ? 41.707 17.194 34.926 1.00 52.75 249 ASN B N 1
ATOM 4009 C CA . ASN B 1 249 ? 42.105 16.420 33.717 1.00 53.09 249 ASN B CA 1
ATOM 4010 C C . ASN B 1 249 ? 41.708 17.133 32.423 1.00 49.78 249 ASN B C 1
ATOM 4011 O O . ASN B 1 249 ? 41.899 16.521 31.351 1.00 57.17 249 ASN B O 1
ATOM 4016 N N . ASP B 1 250 ? 41.221 18.378 32.469 1.00 46.95 250 ASP B N 1
ATOM 4017 C CA . ASP B 1 250 ? 40.785 19.099 31.236 1.00 47.07 250 ASP B CA 1
ATOM 4018 C C . ASP B 1 250 ? 40.689 20.594 31.513 1.00 44.40 250 ASP B C 1
ATOM 4019 O O . ASP B 1 250 ? 39.683 21.035 32.095 1.00 44.69 250 ASP B O 1
ATOM 4024 N N . ALA B 1 251 ? 41.701 21.346 31.099 1.00 48.54 251 ALA B N 1
ATOM 4025 C CA . ALA B 1 251 ? 41.851 22.771 31.458 1.00 53.24 251 ALA B CA 1
ATOM 4026 C C . ALA B 1 251 ? 40.834 23.599 30.673 1.00 49.78 251 ALA B C 1
ATOM 4027 O O . ALA B 1 251 ? 40.578 24.718 31.099 1.00 44.25 251 ALA B O 1
ATOM 4029 N N . LYS B 1 252 ? 40.258 23.072 29.583 1.00 49.21 252 LYS B N 1
ATOM 4030 C CA . LYS B 1 252 ? 39.435 23.899 28.648 1.00 52.09 252 LYS B CA 1
ATOM 4031 C C . LYS B 1 252 ? 37.941 23.618 28.841 1.00 48.96 252 LYS B C 1
ATOM 4032 O O . LYS B 1 252 ? 37.128 24.373 28.293 1.00 42.81 252 LYS B O 1
ATOM 4038 N N . LEU B 1 253 ? 37.585 22.605 29.634 1.00 50.35 253 LEU B N 1
ATOM 4039 C CA . LEU B 1 253 ? 36.182 22.346 30.055 1.00 43.76 253 LEU B CA 1
ATOM 4040 C C . LEU B 1 253 ? 35.569 23.676 30.553 1.00 44.31 253 LEU B C 1
ATOM 4041 O O . LEU B 1 253 ? 36.171 24.435 31.422 1.00 41.16 253 LEU B O 1
ATOM 4046 N N . PHE B 1 254 ? 34.408 24.029 30.025 1.00 39.54 254 PHE B N 1
ATOM 4047 C CA . PHE B 1 254 ? 33.735 25.287 30.443 1.00 39.09 254 PHE B CA 1
ATOM 4048 C C . PHE B 1 254 ? 32.249 25.032 30.664 1.00 35.06 254 PHE B C 1
ATOM 4049 O O . PHE B 1 254 ? 31.637 25.889 31.291 1.00 35.92 254 PHE B O 1
ATOM 4057 N N . ASP B 1 255 ? 31.694 23.942 30.118 1.00 36.66 255 ASP B N 1
ATOM 4058 C CA . ASP B 1 255 ? 30.246 23.650 30.200 1.00 34.31 255 ASP B CA 1
ATOM 4059 C C . ASP B 1 255 ? 30.041 22.978 31.552 1.00 31.59 255 ASP B C 1
ATOM 4060 O O . ASP B 1 255 ? 30.449 21.838 31.757 1.00 30.73 255 ASP B O 1
ATOM 4065 N N . PRO B 1 256 ? 29.387 23.650 32.517 1.00 29.34 256 PRO B N 1
ATOM 4066 C CA . PRO B 1 256 ? 29.174 23.041 33.820 1.00 29.86 256 PRO B CA 1
ATOM 4067 C C . PRO B 1 256 ? 28.637 21.604 33.771 1.00 29.63 256 PRO B C 1
ATOM 4068 O O . PRO B 1 256 ? 28.932 20.848 34.647 1.00 28.52 256 PRO B O 1
ATOM 4072 N N . ARG B 1 257 ? 27.812 21.257 32.797 1.00 30.47 257 ARG B N 1
ATOM 4073 C CA . ARG B 1 257 ? 27.270 19.879 32.767 1.00 30.84 257 ARG B CA 1
ATOM 4074 C C . ARG B 1 257 ? 28.390 18.846 32.694 1.00 30.17 257 ARG B C 1
ATOM 4075 O O . ARG B 1 257 ? 28.119 17.686 33.026 1.00 34.16 257 ARG B O 1
ATOM 4083 N N . LYS B 1 258 ? 29.551 19.213 32.168 1.00 28.67 258 LYS B N 1
ATOM 4084 C CA . LYS B 1 258 ? 30.645 18.242 31.978 1.00 34.50 258 LYS B CA 1
ATOM 4085 C C . LYS B 1 258 ? 31.263 17.949 33.324 1.00 32.76 258 LYS B C 1
ATOM 4086 O O . LYS B 1 258 ? 31.930 16.900 33.414 1.00 40.60 258 LYS B O 1
ATOM 4092 N N . PHE B 1 259 ? 31.106 18.841 34.310 1.00 32.58 259 PHE B N 1
ATOM 4093 C CA . PHE B 1 259 ? 31.587 18.492 35.669 1.00 34.76 259 PHE B CA 1
ATOM 4094 C C . PHE B 1 259 ? 30.402 17.995 36.512 1.00 35.75 259 PHE B C 1
ATOM 4095 O O . PHE B 1 259 ? 30.608 17.089 37.305 1.00 34.71 259 PHE B O 1
ATOM 4103 N N . LEU B 1 260 ? 29.181 18.507 36.311 1.00 32.73 260 LEU B N 1
ATOM 4104 C CA . LEU B 1 260 ? 27.980 18.010 37.018 1.00 32.33 260 LEU B CA 1
ATOM 4105 C C . LEU B 1 260 ? 27.728 16.534 36.710 1.00 34.20 260 LEU B C 1
ATOM 4106 O O . LEU B 1 260 ? 27.292 15.775 37.617 1.00 31.11 260 LEU B O 1
ATOM 4111 N N . ALA B 1 261 ? 27.939 16.107 35.480 1.00 33.86 261 ALA B N 1
ATOM 4112 C CA . ALA B 1 261 ? 27.519 14.753 35.064 1.00 37.65 261 ALA B CA 1
ATOM 4113 C C . ALA B 1 261 ? 28.303 13.722 35.875 1.00 34.36 261 ALA B C 1
ATOM 4114 O O . ALA B 1 261 ? 27.725 12.776 36.392 1.00 35.66 261 ALA B O 1
ATOM 4116 N N . PRO B 1 262 ? 29.637 13.792 35.998 1.00 35.97 262 PRO B N 1
ATOM 4117 C CA . PRO B 1 262 ? 30.312 12.746 36.762 1.00 36.83 262 PRO B CA 1
ATOM 4118 C C . PRO B 1 262 ? 30.079 12.854 38.280 1.00 35.16 262 PRO B C 1
ATOM 4119 O O . PRO B 1 262 ? 30.087 11.837 38.885 1.00 36.82 262 PRO B O 1
ATOM 4123 N N . ALA B 1 263 ? 29.868 14.046 38.836 1.00 39.72 263 ALA B N 1
ATOM 4124 C CA . ALA B 1 263 ? 29.349 14.268 40.209 1.00 37.33 263 ALA B CA 1
ATOM 4125 C C . ALA B 1 263 ? 28.087 13.403 40.416 1.00 36.42 263 ALA B C 1
ATOM 4126 O O . ALA B 1 263 ? 28.052 12.527 41.256 1.00 34.35 263 ALA B O 1
ATOM 4128 N N . ARG B 1 264 ? 27.102 13.546 39.561 1.00 40.12 264 ARG B N 1
ATOM 4129 C CA . ARG B 1 264 ? 25.835 12.772 39.659 1.00 42.41 264 ARG B CA 1
ATOM 4130 C C . ARG B 1 264 ? 26.159 11.271 39.699 1.00 37.15 264 ARG B C 1
ATOM 4131 O O . ARG B 1 264 ? 25.573 10.532 40.486 1.00 30.83 264 ARG B O 1
ATOM 4139 N N . GLU B 1 265 ? 27.073 10.835 38.849 1.00 38.77 265 GLU B N 1
ATOM 4140 C CA . GLU B 1 265 ? 27.432 9.406 38.750 1.00 38.80 265 GLU B CA 1
ATOM 4141 C C . GLU B 1 265 ? 28.125 8.943 40.030 1.00 33.50 265 GLU B C 1
ATOM 4142 O O . GLU B 1 265 ? 27.784 7.841 40.491 1.00 32.30 265 GLU B O 1
ATOM 4148 N N . ALA B 1 266 ? 29.005 9.758 40.609 1.00 28.48 266 ALA B N 1
ATOM 4149 C CA . ALA B 1 266 ? 29.752 9.407 41.840 1.00 30.78 266 ALA B CA 1
ATOM 4150 C C . ALA B 1 266 ? 28.730 9.325 42.963 1.00 26.70 266 ALA B C 1
ATOM 4151 O O . ALA B 1 266 ? 28.763 8.354 43.714 1.00 29.59 266 ALA B O 1
ATOM 4153 N N . ILE B 1 267 ? 27.830 10.291 43.053 1.00 29.76 267 ILE B N 1
ATOM 4154 C CA . ILE B 1 267 ? 26.766 10.216 44.096 1.00 27.97 267 ILE B CA 1
ATOM 4155 C C . ILE B 1 267 ? 25.976 8.897 43.939 1.00 28.45 267 ILE B C 1
ATOM 4156 O O . ILE B 1 267 ? 25.863 8.063 44.843 1.00 26.45 267 ILE B O 1
ATOM 4161 N N . LYS B 1 268 ? 25.375 8.691 42.807 1.00 25.89 268 LYS B N 1
ATOM 4162 C CA . LYS B 1 268 ? 24.552 7.495 42.570 1.00 25.15 268 LYS B CA 1
ATOM 4163 C C . LYS B 1 268 ? 25.313 6.243 42.987 1.00 30.59 268 LYS B C 1
ATOM 4164 O O . LYS B 1 268 ? 24.734 5.432 43.653 1.00 33.10 268 LYS B O 1
ATOM 4170 N N . GLU B 1 269 ? 26.552 6.053 42.568 1.00 37.42 269 GLU B N 1
ATOM 4171 C CA . GLU B 1 269 ? 27.267 4.803 42.930 1.00 39.93 269 GLU B CA 1
ATOM 4172 C C . GLU B 1 269 ? 27.446 4.784 44.451 1.00 37.56 269 GLU B C 1
ATOM 4173 O O . GLU B 1 269 ? 27.273 3.711 45.001 1.00 34.77 269 GLU B O 1
ATOM 4179 N N . THR B 1 270 ? 27.749 5.912 45.117 1.00 35.30 270 THR B N 1
ATOM 4180 C CA . THR B 1 270 ? 27.916 5.927 46.595 1.00 35.77 270 THR B CA 1
ATOM 4181 C C . THR B 1 270 ? 26.634 5.388 47.261 1.00 31.29 270 THR B C 1
ATOM 4182 O O . THR B 1 270 ? 26.678 4.409 48.073 1.00 27.75 270 THR B O 1
ATOM 4186 N N . ILE B 1 271 ? 25.509 5.960 46.855 1.00 26.17 271 ILE B N 1
ATOM 4187 C CA . ILE B 1 271 ? 24.175 5.623 47.406 1.00 27.49 271 ILE B CA 1
ATOM 4188 C C . ILE B 1 271 ? 23.757 4.184 47.066 1.00 29.94 271 ILE B C 1
ATOM 4189 O O . ILE B 1 271 ? 23.161 3.480 47.889 1.00 30.40 271 ILE B O 1
ATOM 4194 N N . LYS B 1 272 ? 24.053 3.709 45.888 1.00 29.13 272 LYS B N 1
ATOM 4195 C CA . LYS B 1 272 ? 23.737 2.296 45.579 1.00 34.33 272 LYS B CA 1
ATOM 4196 C C . LYS B 1 272 ? 24.473 1.358 46.546 1.00 35.76 272 LYS B C 1
ATOM 4197 O O . LYS B 1 272 ? 23.861 0.343 46.946 1.00 34.61 272 LYS B O 1
ATOM 4203 N N . GLY B 1 273 ? 25.754 1.630 46.854 1.00 33.07 273 GLY B N 1
ATOM 4204 C CA . GLY B 1 273 ? 26.576 0.775 47.739 1.00 33.61 273 GLY B CA 1
ATOM 4205 C C . GLY B 1 273 ? 25.963 0.721 49.138 1.00 30.71 273 GLY B C 1
ATOM 4206 O O . GLY B 1 273 ? 25.767 -0.377 49.660 1.00 27.10 273 GLY B O 1
ATOM 4207 N N . LYS B 1 274 ? 25.609 1.887 49.678 1.00 25.35 274 LYS B N 1
ATOM 4208 C CA . LYS B 1 274 ? 24.856 1.995 50.946 1.00 26.42 274 LYS B CA 1
ATOM 4209 C C . LYS B 1 274 ? 23.557 1.166 50.880 1.00 27.92 274 LYS B C 1
ATOM 4210 O O . LYS B 1 274 ? 23.282 0.379 51.787 1.00 25.54 274 LYS B O 1
ATOM 4216 N N . MET B 1 275 ? 22.798 1.243 49.812 1.00 29.29 275 MET B N 1
ATOM 4217 C CA . MET B 1 275 ? 21.533 0.471 49.691 1.00 29.46 275 MET B CA 1
ATOM 4218 C C . MET B 1 275 ? 21.812 -1.044 49.682 1.00 30.32 275 MET B C 1
ATOM 4219 O O . MET B 1 275 ? 20.983 -1.817 50.243 1.00 29.07 275 MET B O 1
ATOM 4224 N N . ARG B 1 276 ? 22.893 -1.495 49.059 1.00 27.34 276 ARG B N 1
ATOM 4225 C CA . ARG B 1 276 ? 23.265 -2.935 49.174 1.00 31.14 276 ARG B CA 1
ATOM 4226 C C . ARG B 1 276 ? 23.692 -3.288 50.622 1.00 31.84 276 ARG B C 1
ATOM 4227 O O . ARG B 1 276 ? 23.196 -4.333 51.207 1.00 34.47 276 ARG B O 1
ATOM 4235 N N . GLU B 1 277 ? 24.568 -2.464 51.217 1.00 31.87 277 GLU B N 1
ATOM 4236 C CA . GLU B 1 277 ? 25.099 -2.624 52.597 1.00 35.29 277 GLU B CA 1
ATOM 4237 C C . GLU B 1 277 ? 23.941 -2.634 53.604 1.00 34.84 277 GLU B C 1
ATOM 4238 O O . GLU B 1 277 ? 23.959 -3.474 54.473 1.00 31.34 277 GLU B O 1
ATOM 4244 N N . PHE B 1 278 ? 22.985 -1.710 53.548 1.00 30.46 278 PHE B N 1
ATOM 4245 C CA . PHE B 1 278 ? 21.885 -1.707 54.526 1.00 29.73 278 PHE B CA 1
ATOM 4246 C C . PHE B 1 278 ? 20.881 -2.825 54.218 1.00 28.18 278 PHE B C 1
ATOM 4247 O O . PHE B 1 278 ? 20.049 -3.116 55.071 1.00 31.20 278 PHE B O 1
ATOM 4255 N N . GLY B 1 279 ? 20.883 -3.397 53.016 1.00 31.04 279 GLY B N 1
ATOM 4256 C CA . GLY B 1 279 ? 19.926 -4.461 52.617 1.00 29.07 279 GLY B CA 1
ATOM 4257 C C . GLY B 1 279 ? 18.591 -3.974 52.028 1.00 27.51 279 GLY B C 1
ATOM 4258 O O . GLY B 1 279 ? 17.654 -4.787 51.945 1.00 29.46 279 GLY B O 1
ATOM 4259 N N . SER B 1 280 ? 18.440 -2.710 51.628 1.00 27.01 280 SER B N 1
ATOM 4260 C CA . SER B 1 280 ? 17.151 -2.197 51.104 1.00 27.45 280 SER B CA 1
ATOM 4261 C C . SER B 1 280 ? 17.037 -2.480 49.585 1.00 29.62 280 SER B C 1
ATOM 4262 O O . SER B 1 280 ? 15.889 -2.446 49.024 1.00 27.60 280 SER B O 1
ATOM 4265 N N . SER B 1 281 ? 18.168 -2.726 48.915 1.00 34.98 281 SER B N 1
ATOM 4266 C CA . SER B 1 281 ? 18.187 -3.148 47.484 1.00 31.93 281 SER B CA 1
ATOM 4267 C C . SER B 1 281 ? 17.263 -4.349 47.325 1.00 29.07 281 SER B C 1
ATOM 4268 O O . SER B 1 281 ? 17.301 -5.319 48.112 1.00 31.19 281 SER B O 1
ATOM 4271 N N . GLY B 1 282 ? 16.416 -4.312 46.326 1.00 31.36 282 GLY B N 1
ATOM 4272 C CA . GLY B 1 282 ? 15.512 -5.444 46.114 1.00 30.08 282 GLY B CA 1
ATOM 4273 C C . GLY B 1 282 ? 14.268 -5.358 46.956 1.00 31.39 282 GLY B C 1
ATOM 4274 O O . GLY B 1 282 ? 13.420 -6.197 46.727 1.00 35.82 282 GLY B O 1
ATOM 4275 N N . LYS B 1 283 ? 14.096 -4.394 47.873 1.00 33.27 283 LYS B N 1
ATOM 4276 C CA . LYS B 1 283 ? 12.950 -4.503 48.820 1.00 32.48 283 LYS B CA 1
ATOM 4277 C C . LYS B 1 283 ? 11.761 -3.723 48.307 1.00 31.60 283 LYS B C 1
ATOM 4278 O O . LYS B 1 283 ? 10.673 -3.998 48.779 1.00 34.57 283 LYS B O 1
ATOM 4284 N N . ALA B 1 284 ? 11.997 -2.714 47.475 1.00 36.33 284 ALA B N 1
ATOM 4285 C CA . ALA B 1 284 ? 10.923 -1.790 47.027 1.00 40.48 284 ALA B CA 1
ATOM 4286 C C . ALA B 1 284 ? 9.575 -2.516 46.814 1.00 41.03 284 ALA B C 1
ATOM 4287 O O . ALA B 1 284 ? 9.646 -3.601 46.181 1.00 47.25 284 ALA B O 1
#

B-factor: mean 38.73, std 17.94, range [17.3, 142.39]

Solvent-accessible surface area: 22425 Å² total; per-residue (Å²): 177,104,29,62,24,1,92,100,10,2,46,98,0,65,130,101,48,15,0,0,0,0,2,17,0,3,2,3,15,3,0,4,0,0,0,52,0,0,34,73,22,142,0,4,0,0,0,0,0,20,34,42,2,3,111,32,2,11,26,21,125,4,0,4,38,6,0,110,16,0,13,113,49,60,114,3,99,7,46,0,0,0,0,0,10,77,0,79,30,49,113,62,1,57,81,0,24,163,12,32,5,20,0,0,0,0,37,1,20,153,69,80,32,112,94,0,10,98,36,0,117,126,0,11,130,53,0,84,88,95,61,9,1,0,0,0,4,9,17,113,25,2,35,88,182,60,99,123,24,43,109,97,48,14,3,90,17,68,55,0,52,43,0,11,148,70,6,42,5,10,2,0,2,8,1,2,3,3,11,88,8,90,32,157,50,144,17,143,15,8,37,120,63,4,61,79,0,38,141,73,19,54,22,6,1,4,6,8,9,0,17,50,4,60,76,172,24,0,80,97,0,12,75,16,6,2,0,0,0,13,1,51,25,53,3,12,70,19,2,2,130,16,0,48,101,36,10,119,117,64,92,177,20,86,27,4,46,125,3,12,44,40,8,50,94,26,4,29,81,23,0,32,26,17,0,136,40,1,24,0,29,55,99,60,145,98,27,60,24,1,104,96,11,3,44,100,0,67,126,105,50,17,0,0,1,0,1,15,1,3,5,5,13,2,0,0,0,0,0,40,0,0,36,88,20,102,0,6,0,0,0,0,0,18,29,43,2,3,109,34,2,12,26,20,126,4,0,4,36,7,0,114,16,0,8,114,50,58,118,7,86,1,43,0,0,0,0,0,9,76,0,79,28,44,110,58,0,56,85,0,24,164,10,32,4,19,0,0,0,0,40,2,19,138,73,82,37,103,88,0,8,96,38,0,116,123,1,11,128,55,0,82,87,95,60,10,2,0,0,0,6,9,15,92,22,8,28,114,173,108,60,130,27,46,116,99,49,20,3,92,25,77,50,0,44,45,0,10,147,68,6,42,6,11,1,0,1,12,1,11,1,2,5,91,15,76,30,153,54,121,8,164,20,9,36,125,73,12,54,81,0,41,129,82,20,50,22,4,0,3,14,8,9,1,17,53,4,50,70,152,6,0,97,95,0,18,80,20,7,4,0,0,0,13,0,51,25,54,2,10,58,23,2,2,137,15,0,49,108,36,11,116,120,61,94,174,20,90,27,3,52,129,3,10,41,40,8,35,84,28,6,25,90,23,0,30,28,19,0,136,51,2,24,0,30,58,96,59

Nearest PDB structures (foldseek):
  7ncc-assembly1_B  TM=1.004E+00  e=6.137E-58  Bacillus methanolicus MGA3
  3q94-assembly1_A  TM=9.831E-01  e=6.148E-45  Bacillus anthracis str. 'Ames Ancestor'
  3q94-assembly1_B  TM=9.895E-01  e=2.931E-43  Bacillus anthracis str. 'Ames Ancestor'
  8q59-assembly1_A-2  TM=9.694E-01  e=1.723E-33  Yersinia aldovae
  8q59-assembly1_B-2  TM=9.597E-01  e=9.180E-33  Yersinia aldovae

Sequence (568 aa):
MPLVSMKDMLNHGKENGYAVGQFNINNLEEFGQAILQQAAEEEKSPVIIGVSVGAANYMGGFKLIVDMVKSSMDSYNVTVPVAIHLDHGPSLEKCVQAIHAGFTSVMIDGSHLPLEENIELTKRVVEIAHSVGVSVEAELGRIGGQEDDVVAESFYAIPSECEQLVRETGVDCFAPALGSVHGPYKGEPKLGFDRMEEIMKLTGVPLVLHGGTGIPTKDIQKAISLGTAKINVNTESQIAATKAVREVLNNDAKLFDPRKFLAPAREAIKETIKGKMREFGSSGKAMPLVSMKDMLNHGKENGYAVGQFNINNLEFGQAILQAAEEEKSPVIIGVSVGAANYMGGFKLIVDMVKSSMDSYNVTVPVAIHLDHGPSLEKCVQAIHAGFTSVMIDGSHLPLEENIELTKRVVEIAHSVGVSVEAELGRIGGQEDDVVAESFYAIPSECEQLVRETGVDCFAPALGSVHGPYKGEPKLGFDRMEEIMKLTGVPLVLHGGTGIPTKDIQKAISLGTAKINVNTESQIAATKAVREVLNNDAKLFDPRKFLAPAREAIKETIKGKMREFGSSGKA